Protein AF-0000000085875236 (afdb_homodimer)

Foldseek 3Di:
DQVVLVVVVVLLQVQVVCCAVDVDPPDWHWDDKDWFDCNLLVQDEPPAAETEMEIATQDFAFPVSLVSVQVSSVVVVCVVPVVWDWDWQADLQGIWIDGPRHIYHYGYAYDPVCLVVDDPVTGRDSVSNVVSVVRRLLSVCCVVQPNDPLLSHLLNLVVVLCVQEVLCVLCDSSNSSQLSSCLQQVDPVSHGDHNVSSNLSSLVCLLVQLLAPPHLHDFDPSDPDRHHPSVVDDNLSSVSSRQQSNLVNVCVVLPNVCLSSCNPHRNHCSQVDWDDGVNDIGDHDDRPDDPDPPPPPPPPVPDVPDDPPDPPPPPPDD/DQVVLVVVVVLLQVQVVCCAVDVDPPDWHWDDKDWFDCNLLVQDEPPAAETEMEIATQDFAFPVSLVSVQVSSVVVVCVVPVVWDWDWQADLQGIWIDGPRHIYHYGYAYDPVCLVVDDPVTGRDSVSNVVSVVRVLLSVCCVVQPNDPLLSHLLNLVVVLCVQEVLCVLCDSSNSSQLSSCLQQVDDVSHGDHNVSSNLSSLVCLLVQLLAPPHLADFDPSDPDRDHPSVVDDNLSSVSSRQQSNLVSVCVVLPNVCLSSCNPHRNHCSQVDWDDGVNDIGDHDDRPDPPDPPPPPPCPVPDVPDDPPPPPPDPDDD

Structure (mmCIF, N/CA/C/O backbone):
data_AF-0000000085875236-model_v1
#
loop_
_entity.id
_entity.type
_entity.pdbx_description
1 polymer 'Interleukin enhancer binding factor 2'
#
loop_
_atom_site.group_PDB
_atom_site.id
_atom_site.type_symbol
_atom_site.label_atom_id
_atom_site.label_alt_id
_atom_site.label_comp_id
_atom_site.label_asym_id
_atom_site.label_entity_id
_atom_site.label_seq_id
_atom_site.pdbx_PDB_ins_code
_atom_site.Cartn_x
_atom_site.Cartn_y
_atom_site.Cartn_z
_atom_site.occupancy
_atom_site.B_iso_or_equiv
_atom_site.auth_seq_id
_atom_site.auth_comp_id
_atom_site.auth_asym_id
_atom_site.auth_atom_id
_atom_site.pdbx_PDB_model_num
ATOM 1 N N . MET A 1 1 ? 14.07 -36.156 -0.005 1 60.84 1 MET A N 1
ATOM 2 C CA . MET A 1 1 ? 12.766 -35.906 -0.604 1 60.84 1 MET A CA 1
ATOM 3 C C . MET A 1 1 ? 12.93 -35.281 -1.997 1 60.84 1 MET A C 1
ATOM 5 O O . MET A 1 1 ? 12.32 -35.781 -2.957 1 60.84 1 MET A O 1
ATOM 9 N N . GLN A 1 2 ? 14.008 -34.5 -2.133 1 72.25 2 GLN A N 1
ATOM 10 C CA . GLN A 1 2 ? 14.273 -33.875 -3.424 1 72.25 2 GLN A CA 1
ATOM 11 C C . GLN A 1 2 ? 14.93 -34.875 -4.387 1 72.25 2 GLN A C 1
ATOM 13 O O . GLN A 1 2 ? 14.641 -34.875 -5.582 1 72.25 2 GLN A O 1
ATOM 18 N N . ALA A 1 3 ? 15.5 -35.906 -3.838 1 84.94 3 ALA A N 1
ATOM 19 C CA . ALA A 1 3 ? 16.203 -36.844 -4.707 1 84.94 3 ALA A CA 1
ATOM 20 C C . ALA A 1 3 ? 15.242 -37.781 -5.414 1 84.94 3 ALA A C 1
ATOM 22 O O . ALA A 1 3 ? 15.438 -38.125 -6.582 1 84.94 3 ALA A O 1
ATOM 23 N N . SER A 1 4 ? 14.211 -38.125 -4.715 1 89.88 4 SER A N 1
ATOM 24 C CA . SER A 1 4 ? 13.234 -39.062 -5.273 1 89.88 4 SER A CA 1
ATOM 25 C C . SER A 1 4 ? 12.484 -38.438 -6.441 1 89.88 4 SER A C 1
ATOM 27 O O . SER A 1 4 ? 12.234 -39.094 -7.453 1 89.88 4 SER A O 1
ATOM 29 N N . ILE A 1 5 ? 12.188 -37.219 -6.289 1 94.25 5 ILE A N 1
ATOM 30 C CA . ILE A 1 5 ? 11.43 -36.531 -7.344 1 94.25 5 ILE A CA 1
ATOM 31 C C . ILE A 1 5 ? 12.32 -36.312 -8.562 1 94.25 5 ILE A C 1
ATOM 33 O O . ILE A 1 5 ? 11.883 -36.5 -9.703 1 94.25 5 ILE A O 1
ATOM 37 N N . LEU A 1 6 ? 13.57 -36 -8.289 1 94.06 6 LEU A N 1
ATOM 38 C CA . LEU A 1 6 ? 14.516 -35.844 -9.383 1 94.06 6 LEU A CA 1
ATOM 39 C C . LEU A 1 6 ? 14.688 -37.125 -10.164 1 94.06 6 LEU A C 1
ATOM 41 O O . LEU A 1 6 ? 14.68 -37.125 -11.398 1 94.06 6 LEU A O 1
ATOM 45 N N . SER A 1 7 ? 14.789 -38.156 -9.492 1 94.56 7 SER A N 1
ATOM 46 C CA . SER A 1 7 ? 14.969 -39.469 -10.125 1 94.56 7 SER A CA 1
ATOM 47 C C . SER A 1 7 ? 13.758 -39.844 -10.969 1 94.56 7 SER A C 1
ATOM 49 O O . SER A 1 7 ? 13.906 -40.281 -12.109 1 94.56 7 SER A O 1
ATOM 51 N N . LEU A 1 8 ? 12.602 -39.688 -10.383 1 96.38 8 LEU A N 1
ATOM 52 C CA . LEU A 1 8 ? 11.383 -40.094 -11.078 1 96.38 8 LEU A CA 1
ATOM 53 C C . LEU A 1 8 ? 11.172 -39.219 -12.312 1 96.38 8 LEU A C 1
ATOM 55 O O . LEU A 1 8 ? 10.797 -39.719 -13.375 1 96.38 8 LEU A O 1
ATOM 59 N N . VAL A 1 9 ? 11.406 -37.969 -12.172 1 97.5 9 VAL A N 1
ATOM 60 C CA . VAL A 1 9 ? 11.25 -37.031 -13.297 1 97.5 9 VAL A CA 1
ATOM 61 C C . VAL A 1 9 ? 12.219 -37.406 -14.414 1 97.5 9 VAL A C 1
ATOM 63 O O . VAL A 1 9 ? 11.844 -37.438 -15.586 1 97.5 9 VAL A O 1
ATOM 66 N N . THR A 1 10 ? 13.469 -37.688 -14.086 1 96.69 10 THR A N 1
ATOM 67 C CA . THR A 1 10 ? 14.492 -38.062 -15.062 1 96.69 10 THR A CA 1
ATOM 68 C C . THR A 1 10 ? 14.102 -39.344 -15.805 1 96.69 10 THR A C 1
ATOM 70 O O . THR A 1 10 ? 14.219 -39.406 -17.031 1 96.69 10 THR A O 1
ATOM 73 N N . LYS A 1 11 ? 13.625 -40.25 -15.102 1 97.06 11 LYS A N 1
ATOM 74 C CA . LYS A 1 11 ? 13.219 -41.531 -15.695 1 97.06 11 LYS A CA 1
ATOM 75 C C . LYS A 1 11 ? 12.07 -41.344 -16.672 1 97.06 11 LYS A C 1
ATOM 77 O O . LYS A 1 11 ? 12.109 -41.844 -17.797 1 97.06 11 LYS A O 1
ATOM 82 N N . ILE A 1 12 ? 11.086 -40.594 -16.219 1 98.12 12 ILE A N 1
ATOM 83 C CA . ILE A 1 12 ? 9.906 -40.375 -17.047 1 98.12 12 ILE A CA 1
ATOM 84 C C . ILE A 1 12 ? 10.289 -39.562 -18.297 1 98.12 12 ILE A C 1
ATOM 86 O O . ILE A 1 12 ? 9.875 -39.906 -19.406 1 98.12 12 ILE A O 1
ATOM 90 N N . ASN A 1 13 ? 11.07 -38.594 -18.094 1 97.69 13 ASN A N 1
ATOM 91 C CA . ASN A 1 13 ? 11.539 -37.781 -19.219 1 97.69 13 ASN A CA 1
ATOM 92 C C . ASN A 1 13 ? 12.289 -38.625 -20.234 1 97.69 13 ASN A C 1
ATOM 94 O O . ASN A 1 13 ? 12.125 -38.438 -21.453 1 97.69 13 ASN A O 1
ATOM 98 N N . ASN A 1 14 ? 13.102 -39.469 -19.781 1 96.94 14 ASN A N 1
ATOM 99 C CA . ASN A 1 14 ? 13.867 -40.312 -20.672 1 96.94 14 ASN A CA 1
ATOM 100 C C . ASN A 1 14 ? 12.961 -41.219 -21.5 1 96.94 14 ASN A C 1
ATOM 102 O O . ASN A 1 14 ? 13.188 -41.406 -22.703 1 96.94 14 ASN A O 1
ATOM 106 N N . VAL A 1 15 ? 11.961 -41.75 -20.844 1 97.88 15 VAL A N 1
ATOM 107 C CA . VAL A 1 15 ? 11.023 -42.625 -21.547 1 97.88 15 VAL A CA 1
ATOM 108 C C . VAL A 1 15 ? 10.281 -41.844 -22.625 1 97.88 15 VAL A C 1
ATOM 110 O O . VAL A 1 15 ? 10.148 -42.312 -23.75 1 97.88 15 VAL A O 1
ATOM 113 N N . ILE A 1 16 ? 9.82 -40.688 -22.25 1 98.06 16 ILE A N 1
ATOM 114 C CA . ILE A 1 16 ? 9.047 -39.906 -23.188 1 98.06 16 ILE A CA 1
ATOM 115 C C . ILE A 1 16 ? 9.945 -39.406 -24.328 1 98.06 16 ILE A C 1
ATOM 117 O O . ILE A 1 16 ? 9.539 -39.406 -25.5 1 98.06 16 ILE A O 1
ATOM 121 N N . ASP A 1 17 ? 11.164 -39.125 -24.062 1 97.38 17 ASP A N 1
ATOM 122 C CA . ASP A 1 17 ? 12.117 -38.75 -25.094 1 97.38 17 ASP A CA 1
ATOM 123 C C . ASP A 1 17 ? 12.359 -39.875 -26.094 1 97.38 17 ASP A C 1
ATOM 125 O O . ASP A 1 17 ? 12.469 -39.625 -27.297 1 97.38 17 ASP A O 1
ATOM 129 N N . ASN A 1 18 ? 12.508 -40.969 -25.547 1 96.75 18 ASN A N 1
ATOM 130 C CA . ASN A 1 18 ? 12.695 -42.125 -26.406 1 96.75 18 ASN A CA 1
ATOM 131 C C . ASN A 1 18 ? 11.492 -42.344 -27.328 1 96.75 18 ASN A C 1
ATOM 133 O O . ASN A 1 18 ? 11.641 -42.781 -28.469 1 96.75 18 ASN A O 1
ATOM 137 N N . LEU A 1 19 ? 10.289 -42.125 -26.734 1 96.81 19 LEU A N 1
ATOM 138 C CA . LEU A 1 19 ? 9.078 -42.281 -27.531 1 96.81 19 LEU A CA 1
ATOM 139 C C . LEU A 1 19 ? 9.008 -41.219 -28.641 1 96.81 19 LEU A C 1
ATOM 141 O O . LEU A 1 19 ? 8.391 -41.438 -29.672 1 96.81 19 LEU A O 1
ATOM 145 N N . ILE A 1 20 ? 9.633 -40.125 -28.453 1 96.81 20 ILE A N 1
ATOM 146 C CA . ILE A 1 20 ? 9.68 -39.062 -29.453 1 96.81 20 ILE A CA 1
ATOM 147 C C . ILE A 1 20 ? 10.641 -39.469 -30.578 1 96.81 20 ILE A C 1
ATOM 149 O O . ILE A 1 20 ? 10.32 -39.312 -31.766 1 96.81 20 ILE A O 1
ATOM 153 N N . VAL A 1 21 ? 11.789 -39.969 -30.25 1 95.38 21 VAL A N 1
ATOM 154 C CA . VAL A 1 21 ? 12.852 -40.219 -31.219 1 95.38 21 VAL A CA 1
ATOM 155 C C . VAL A 1 21 ? 12.602 -41.562 -31.922 1 95.38 21 VAL A C 1
ATOM 157 O O . VAL A 1 21 ? 12.875 -41.688 -33.094 1 95.38 21 VAL A O 1
ATOM 160 N N . ALA A 1 22 ? 12.086 -42.531 -31.094 1 94.56 22 ALA A N 1
ATOM 161 C CA . ALA A 1 22 ? 11.852 -43.875 -31.625 1 94.56 22 ALA A CA 1
ATOM 162 C C . ALA A 1 22 ? 10.484 -44.375 -31.203 1 94.56 22 ALA A C 1
ATOM 164 O O . ALA A 1 22 ? 10.383 -45.312 -30.391 1 94.56 22 ALA A O 1
ATOM 165 N N . PRO A 1 23 ? 9.523 -43.906 -31.797 1 89.62 23 PRO A N 1
ATOM 166 C CA . PRO A 1 23 ? 8.172 -44.281 -31.375 1 89.62 23 PRO A CA 1
ATOM 167 C C . PRO A 1 23 ? 7.816 -45.719 -31.719 1 89.62 23 PRO A C 1
ATOM 169 O O . PRO A 1 23 ? 6.93 -46.312 -31.094 1 89.62 23 PRO A O 1
ATOM 172 N N . GLY A 1 24 ? 8.469 -46.281 -32.688 1 90.62 24 GLY A N 1
ATOM 173 C CA . GLY A 1 24 ? 8.102 -47.594 -33.125 1 90.62 24 GLY A CA 1
ATOM 174 C C . GLY A 1 24 ? 6.668 -47.688 -33.625 1 90.62 24 GLY A C 1
ATOM 175 O O . GLY A 1 24 ? 6.246 -46.906 -34.469 1 90.62 24 GLY A O 1
ATOM 176 N N . ASN A 1 25 ? 5.922 -48.75 -33.031 1 91.56 25 ASN A N 1
ATOM 177 C CA . ASN A 1 25 ? 4.539 -48.938 -33.469 1 91.56 25 ASN A CA 1
ATOM 178 C C . ASN A 1 25 ? 3.564 -48.25 -32.531 1 91.56 25 ASN A C 1
ATOM 180 O O . ASN A 1 25 ? 2.354 -48.438 -32.594 1 91.56 25 ASN A O 1
ATOM 184 N N . PHE A 1 26 ? 4.176 -47.406 -31.672 1 92.56 26 PHE A N 1
ATOM 185 C CA . PHE A 1 26 ? 3.299 -46.719 -30.734 1 92.56 26 PHE A CA 1
ATOM 186 C C . PHE A 1 26 ? 2.527 -45.594 -31.438 1 92.56 26 PHE A C 1
ATOM 188 O O . PHE A 1 26 ? 3.123 -44.75 -32.094 1 92.56 26 PHE A O 1
ATOM 195 N N . GLU A 1 27 ? 1.23 -45.594 -31.234 1 92.69 27 GLU A N 1
ATOM 196 C CA . GLU A 1 27 ? 0.333 -44.75 -32.062 1 92.69 27 GLU A CA 1
ATOM 197 C C . GLU A 1 27 ? 0.307 -43.312 -31.547 1 92.69 27 GLU A C 1
ATOM 199 O O . GLU A 1 27 ? 0.036 -42.406 -32.312 1 92.69 27 GLU A O 1
ATOM 204 N N . VAL A 1 28 ? 0.562 -43.125 -30.312 1 96.56 28 VAL A N 1
ATOM 205 C CA . VAL A 1 28 ? 0.496 -41.75 -29.766 1 96.56 28 VAL A CA 1
ATOM 206 C C . VAL A 1 28 ? 1.772 -41 -30.109 1 96.56 28 VAL A C 1
ATOM 208 O O . VAL A 1 28 ? 2.82 -41.219 -29.5 1 96.56 28 VAL A O 1
ATOM 211 N N . GLN A 1 29 ? 1.682 -40.031 -31.047 1 97.06 29 GLN A N 1
ATOM 212 C CA . GLN A 1 29 ? 2.834 -39.281 -31.531 1 97.06 29 GLN A CA 1
ATOM 213 C C . GLN A 1 29 ? 3.064 -38.031 -30.672 1 97.06 29 GLN A C 1
ATOM 215 O O . GLN A 1 29 ? 2.166 -37.219 -30.516 1 97.06 29 GLN A O 1
ATOM 220 N N . ILE A 1 30 ? 4.227 -37.938 -30.188 1 98.25 30 ILE A N 1
ATOM 221 C CA . ILE A 1 30 ? 4.574 -36.875 -29.266 1 98.25 30 ILE A CA 1
ATOM 222 C C . ILE A 1 30 ? 5.477 -35.844 -29.969 1 98.25 30 ILE A C 1
ATOM 224 O O . ILE A 1 30 ? 6.414 -36.25 -30.672 1 98.25 30 ILE A O 1
ATOM 228 N N . GLU A 1 31 ? 5.148 -34.594 -29.844 1 97.88 31 GLU A N 1
ATOM 229 C CA . GLU A 1 31 ? 5.953 -33.5 -30.406 1 97.88 31 GLU A CA 1
ATOM 230 C C . GLU A 1 31 ? 7.098 -33.125 -29.469 1 97.88 31 GLU A C 1
ATOM 232 O O . GLU A 1 31 ? 8.25 -33.031 -29.906 1 97.88 31 GLU A O 1
ATOM 237 N N . GLU A 1 32 ? 6.754 -32.906 -28.188 1 97.81 32 GLU A N 1
ATOM 238 C CA . GLU A 1 32 ? 7.738 -32.438 -27.219 1 97.81 32 GLU A CA 1
ATOM 239 C C . GLU A 1 32 ? 7.266 -32.688 -25.781 1 97.81 32 GLU A C 1
ATOM 241 O O . GLU A 1 32 ? 6.07 -32.875 -25.547 1 97.81 32 GLU A O 1
ATOM 246 N N . VAL A 1 33 ? 8.219 -32.781 -24.891 1 98.56 33 VAL A N 1
ATOM 247 C CA . VAL A 1 33 ? 7.941 -32.812 -23.453 1 98.56 33 VAL A CA 1
ATOM 248 C C . VAL A 1 33 ? 8.734 -31.734 -22.75 1 98.56 33 VAL A C 1
ATOM 250 O O . VAL A 1 33 ? 9.906 -31.5 -23.062 1 98.56 33 VAL A O 1
ATOM 253 N N . ARG A 1 34 ? 8.062 -30.984 -21.828 1 98.5 34 ARG A N 1
ATOM 254 C CA . ARG A 1 34 ? 8.703 -29.891 -21.109 1 98.5 34 ARG A CA 1
ATOM 255 C C . ARG A 1 34 ? 8.391 -29.953 -19.625 1 98.5 34 ARG A C 1
ATOM 257 O O . ARG A 1 34 ? 7.262 -30.266 -19.234 1 98.5 34 ARG A O 1
ATOM 264 N N . GLN A 1 35 ? 9.422 -29.703 -18.844 1 98.31 35 GLN A N 1
ATOM 265 C CA . GLN A 1 35 ? 9.203 -29.547 -17.406 1 98.31 35 GLN A CA 1
ATOM 266 C C . GLN A 1 35 ? 8.594 -28.188 -17.094 1 98.31 35 GLN A C 1
ATOM 268 O O . GLN A 1 35 ? 8.961 -27.172 -17.703 1 98.31 35 GLN A O 1
ATOM 273 N N . VAL A 1 36 ? 7.656 -28.125 -16.219 1 98.44 36 VAL A N 1
ATOM 274 C CA . VAL A 1 36 ? 7.004 -26.891 -15.836 1 98.44 36 VAL A CA 1
ATOM 275 C C . VAL A 1 36 ? 6.711 -26.891 -14.336 1 98.44 36 VAL A C 1
ATOM 277 O O . VAL A 1 36 ? 7.203 -27.766 -13.609 1 98.44 36 VAL A O 1
ATOM 280 N N . GLY A 1 37 ? 6.109 -25.844 -13.812 1 97.44 37 GLY A N 1
ATOM 281 C CA . GLY A 1 37 ? 5.625 -25.812 -12.445 1 97.44 37 GLY A CA 1
ATOM 282 C C . GLY A 1 37 ? 6.719 -25.5 -11.438 1 97.44 37 GLY A C 1
ATOM 283 O O . GLY A 1 37 ? 7.797 -25.031 -11.805 1 97.44 37 GLY A O 1
ATOM 284 N N . SER A 1 38 ? 6.371 -25.844 -10.211 1 96.62 38 SER A N 1
ATOM 285 C CA . SER A 1 38 ? 7.227 -25.5 -9.086 1 96.62 38 SER A CA 1
ATOM 286 C C . SER A 1 38 ? 8.562 -26.219 -9.156 1 96.62 38 SER A C 1
ATOM 288 O O . SER A 1 38 ? 9.602 -25.672 -8.773 1 96.62 38 SER A O 1
ATOM 290 N N . TYR A 1 39 ? 8.531 -27.453 -9.625 1 96 39 TYR A N 1
ATOM 291 C CA . TYR A 1 39 ? 9.758 -28.219 -9.758 1 96 39 TYR A CA 1
ATOM 292 C C . TYR A 1 39 ? 10.734 -27.547 -10.719 1 96 39 TYR A C 1
ATOM 294 O O . TYR A 1 39 ? 11.898 -27.344 -10.391 1 96 39 TYR A O 1
ATOM 302 N N . LYS A 1 40 ? 10.219 -27.219 -11.852 1 97 40 LYS A N 1
ATOM 303 C CA . LYS A 1 40 ? 11.047 -26.578 -12.867 1 97 40 LYS A CA 1
ATOM 304 C C . LYS A 1 40 ? 11.57 -25.234 -12.383 1 97 40 LYS A C 1
ATOM 306 O O . LYS A 1 40 ? 12.727 -24.875 -12.633 1 97 40 LYS A O 1
ATOM 311 N N . LYS A 1 41 ? 10.758 -24.516 -11.641 1 97.38 41 LYS A N 1
ATOM 312 C CA . LYS A 1 41 ? 11.062 -23.156 -11.211 1 97.38 41 LYS A CA 1
ATOM 313 C C . LYS A 1 41 ? 11.922 -23.156 -9.953 1 97.38 41 LYS A C 1
ATOM 315 O O . LYS A 1 41 ? 12.453 -22.109 -9.555 1 97.38 41 LYS A O 1
ATOM 320 N N . GLY A 1 42 ? 12.031 -24.312 -9.289 1 95.81 42 GLY A N 1
ATOM 321 C CA . GLY A 1 42 ? 12.789 -24.375 -8.047 1 95.81 42 GLY A CA 1
ATOM 322 C C . GLY A 1 42 ? 12.047 -23.766 -6.871 1 95.81 42 GLY A C 1
ATOM 323 O O . GLY A 1 42 ? 12.664 -23.172 -5.98 1 95.81 42 GLY A O 1
ATOM 324 N N . THR A 1 43 ? 10.734 -23.766 -6.875 1 96.81 43 THR A N 1
ATOM 325 C CA . THR A 1 43 ? 9.938 -23.141 -5.832 1 96.81 43 THR A CA 1
ATOM 326 C C . THR A 1 43 ? 9.102 -24.172 -5.09 1 96.81 43 THR A C 1
ATOM 328 O O . THR A 1 43 ? 8.055 -23.844 -4.52 1 96.81 43 THR A O 1
ATOM 331 N N . MET A 1 44 ? 9.508 -25.391 -5.145 1 94.38 44 MET A N 1
ATOM 332 C CA . MET A 1 44 ? 8.797 -26.453 -4.434 1 94.38 44 MET A CA 1
ATOM 333 C C . MET A 1 44 ? 8.844 -26.219 -2.928 1 94.38 44 MET A C 1
ATOM 335 O O . MET A 1 44 ? 9.805 -25.641 -2.412 1 94.38 44 MET A O 1
ATOM 339 N N . THR A 1 45 ? 7.812 -26.578 -2.266 1 91.44 45 THR A N 1
ATOM 340 C CA . THR A 1 45 ? 7.758 -26.469 -0.812 1 91.44 45 THR A CA 1
ATOM 341 C C . THR A 1 45 ? 8 -27.828 -0.157 1 91.44 45 THR A C 1
ATOM 343 O O . THR A 1 45 ? 7.793 -28.859 -0.782 1 91.44 45 THR A O 1
ATOM 346 N N . THR A 1 46 ? 8.359 -27.781 1.038 1 86.06 46 THR A N 1
ATOM 347 C CA . THR A 1 46 ? 8.633 -29.016 1.763 1 86.06 46 THR A CA 1
ATOM 348 C C . THR A 1 46 ? 7.367 -29.859 1.913 1 86.06 46 THR A C 1
ATOM 350 O O . THR A 1 46 ? 6.301 -29.328 2.227 1 86.06 46 THR A O 1
ATOM 353 N N . GLY A 1 47 ? 7.523 -31.094 1.581 1 85 47 GLY A N 1
ATOM 354 C CA . GLY A 1 47 ? 6.414 -32.031 1.758 1 85 47 GLY A CA 1
ATOM 355 C C . GLY A 1 47 ? 5.562 -32.188 0.513 1 85 47 GLY A C 1
ATOM 356 O O . GLY A 1 47 ? 4.695 -33.062 0.452 1 85 47 GLY A O 1
ATOM 357 N N . HIS A 1 48 ? 5.824 -31.359 -0.391 1 89.25 48 HIS A N 1
ATOM 358 C CA . HIS A 1 48 ? 5.098 -31.453 -1.651 1 89.25 48 HIS A CA 1
ATOM 359 C C . HIS A 1 48 ? 6.02 -31.891 -2.785 1 89.25 48 HIS A C 1
ATOM 361 O O . HIS A 1 48 ? 6.434 -31.062 -3.605 1 89.25 48 HIS A O 1
ATOM 367 N N . ASN A 1 49 ? 6.156 -33.156 -2.906 1 93.44 49 ASN A N 1
ATOM 368 C CA . ASN A 1 49 ? 7.07 -33.719 -3.896 1 93.44 49 ASN A CA 1
ATOM 369 C C . ASN A 1 49 ? 6.352 -34.031 -5.203 1 93.44 49 ASN A C 1
ATOM 371 O O . ASN A 1 49 ? 6.281 -35.219 -5.602 1 93.44 49 ASN A O 1
ATOM 375 N N . VAL A 1 50 ? 5.914 -33.062 -5.781 1 96.06 50 VAL A N 1
ATOM 376 C CA . VAL A 1 50 ? 5.16 -33.188 -7.023 1 96.06 50 VAL A CA 1
ATOM 377 C C . VAL A 1 50 ? 5.828 -32.375 -8.125 1 96.06 50 VAL A C 1
ATOM 379 O O . VAL A 1 50 ? 6.199 -31.219 -7.91 1 96.06 50 VAL A O 1
ATOM 382 N N . ALA A 1 51 ? 6.039 -32.969 -9.219 1 97.75 51 ALA A N 1
ATOM 383 C CA . ALA A 1 51 ? 6.562 -32.281 -10.391 1 97.75 51 ALA A CA 1
ATOM 384 C C . ALA A 1 51 ? 5.566 -32.344 -11.547 1 97.75 51 ALA A C 1
ATOM 386 O O . ALA A 1 51 ? 4.797 -33.281 -11.672 1 97.75 51 ALA A O 1
ATOM 387 N N . ASP A 1 52 ? 5.629 -31.312 -12.359 1 98.12 52 ASP A N 1
ATOM 388 C CA . ASP A 1 52 ? 4.738 -31.234 -13.516 1 98.12 52 ASP A CA 1
ATOM 389 C C . ASP A 1 52 ? 5.527 -31.25 -14.82 1 98.12 52 ASP A C 1
ATOM 391 O O . ASP A 1 52 ? 6.539 -30.562 -14.953 1 98.12 52 ASP A O 1
ATOM 395 N N . LEU A 1 53 ? 5.031 -32.031 -15.742 1 98.69 53 LEU A N 1
ATOM 396 C CA . LEU A 1 53 ? 5.512 -32.062 -17.125 1 98.69 53 LEU A CA 1
ATOM 397 C C . LEU A 1 53 ? 4.371 -31.797 -18.094 1 98.69 53 LEU A C 1
ATOM 399 O O . LEU A 1 53 ? 3.219 -32.156 -17.828 1 98.69 53 LEU A O 1
ATOM 403 N N . VAL A 1 54 ? 4.75 -31.188 -19.156 1 98.88 54 VAL A N 1
ATOM 404 C CA . VAL A 1 54 ? 3.777 -31 -20.234 1 98.88 54 VAL A CA 1
ATOM 405 C C . VAL A 1 54 ? 4.227 -31.781 -21.469 1 98.88 54 VAL A C 1
ATOM 407 O O . VAL A 1 54 ? 5.363 -31.641 -21.922 1 98.88 54 VAL A O 1
ATOM 410 N N . VAL A 1 55 ? 3.332 -32.625 -21.922 1 98.88 55 VAL A N 1
ATOM 411 C CA . VAL A 1 55 ? 3.58 -33.344 -23.156 1 98.88 55 VAL A CA 1
ATOM 412 C C . VAL A 1 55 ? 2.721 -32.75 -24.281 1 98.88 55 VAL A C 1
ATOM 414 O O . VAL A 1 55 ? 1.496 -32.688 -24.156 1 98.88 55 VAL A O 1
ATOM 417 N N . ILE A 1 56 ? 3.344 -32.406 -25.328 1 98.75 56 ILE A N 1
ATOM 418 C CA . ILE A 1 56 ? 2.656 -31.875 -26.5 1 98.75 56 ILE A CA 1
ATOM 419 C C . ILE A 1 56 ? 2.535 -32.969 -27.562 1 98.75 56 ILE A C 1
ATOM 421 O O . ILE A 1 56 ? 3.543 -33.469 -28.078 1 98.75 56 ILE A O 1
ATOM 425 N N . LEU A 1 57 ? 1.334 -33.312 -27.828 1 98.56 57 LEU A N 1
ATOM 426 C CA . LEU A 1 57 ? 1.094 -34.344 -28.828 1 98.56 57 LEU A CA 1
ATOM 427 C C . LEU A 1 57 ? 1.047 -33.781 -30.234 1 98.56 57 LEU A C 1
ATOM 429 O O . LEU A 1 57 ? 0.622 -32.625 -30.422 1 98.56 57 LEU A O 1
ATOM 433 N N . LYS A 1 58 ? 1.402 -34.594 -31.234 1 97.44 58 LYS A N 1
ATOM 434 C CA . LYS A 1 58 ? 1.225 -34.219 -32.625 1 97.44 58 LYS A CA 1
ATOM 435 C C . LYS A 1 58 ? -0.2 -34.5 -33.094 1 97.44 58 LYS A C 1
ATOM 437 O O . LYS A 1 58 ? -0.656 -33.938 -34.094 1 97.44 58 LYS A O 1
ATOM 442 N N . ILE A 1 59 ? -0.879 -35.375 -32.312 1 97.44 59 ILE A N 1
ATOM 443 C CA . ILE A 1 59 ? -2.227 -35.812 -32.656 1 97.44 59 ILE A CA 1
ATOM 444 C C . ILE A 1 59 ? -3.24 -35.156 -31.703 1 97.44 59 ILE A C 1
ATOM 446 O O . ILE A 1 59 ? -2.863 -34.469 -30.766 1 97.44 59 ILE A O 1
ATOM 450 N N . LEU A 1 60 ? -4.547 -35.406 -32 1 97.75 60 LEU A N 1
ATOM 451 C CA . LEU A 1 60 ? -5.602 -34.938 -31.109 1 97.75 60 LEU A CA 1
ATOM 452 C C . LEU A 1 60 ? -5.609 -35.75 -29.828 1 97.75 60 LEU A C 1
ATOM 454 O O . LEU A 1 60 ? -5.453 -36.969 -29.859 1 97.75 60 LEU A O 1
ATOM 458 N N . PRO A 1 61 ? -5.672 -35.125 -28.719 1 97.44 61 PRO A N 1
ATOM 459 C CA . PRO A 1 61 ? -5.543 -35.781 -27.406 1 97.44 61 PRO A CA 1
ATOM 460 C C . PRO A 1 61 ? -6.836 -36.469 -26.969 1 97.44 61 PRO A C 1
ATOM 462 O O . PRO A 1 61 ? -7.48 -36 -26.016 1 97.44 61 PRO A O 1
ATOM 465 N N . THR A 1 62 ? -7.137 -37.594 -27.5 1 97.12 62 THR A N 1
ATOM 466 C CA . THR A 1 62 ? -8.289 -38.375 -27.062 1 97.12 62 THR A CA 1
ATOM 467 C C . THR A 1 62 ? -8.031 -38.969 -25.672 1 97.12 62 THR A C 1
ATOM 469 O O . THR A 1 62 ? -6.875 -39.125 -25.266 1 97.12 62 THR A O 1
ATOM 472 N N . LEU A 1 63 ? -9.047 -39.281 -25.047 1 95.5 63 LEU A N 1
ATOM 473 C CA . LEU A 1 63 ? -8.914 -39.906 -23.734 1 95.5 63 LEU A CA 1
ATOM 474 C C . LEU A 1 63 ? -8.164 -41.25 -23.844 1 95.5 63 LEU A C 1
ATOM 476 O O . LEU A 1 63 ? -7.367 -41.594 -22.969 1 95.5 63 LEU A O 1
ATOM 480 N N . GLU A 1 64 ? -8.406 -41.906 -24.859 1 96.31 64 GLU A N 1
ATOM 481 C CA . GLU A 1 64 ? -7.746 -43.188 -25.094 1 96.31 64 GLU A CA 1
ATOM 482 C C . GLU A 1 64 ? -6.25 -43 -25.328 1 96.31 64 GLU A C 1
ATOM 484 O O . GLU A 1 64 ? -5.438 -43.781 -24.828 1 96.31 64 GLU A O 1
ATOM 489 N N . ALA A 1 65 ? -5.961 -42.031 -26.109 1 97.31 65 ALA A N 1
ATOM 490 C CA . ALA A 1 65 ? -4.555 -41.75 -26.406 1 97.31 65 ALA A CA 1
ATOM 491 C C . ALA A 1 65 ? -3.795 -41.406 -25.125 1 97.31 65 ALA A C 1
ATOM 493 O O . ALA A 1 65 ? -2.648 -41.812 -24.938 1 97.31 65 ALA A O 1
ATOM 494 N N . VAL A 1 66 ? -4.422 -40.625 -24.25 1 97.94 66 VAL A N 1
ATOM 495 C CA . VAL A 1 66 ? -3.811 -40.219 -22.984 1 97.94 66 VAL A CA 1
ATOM 496 C C . VAL A 1 66 ? -3.564 -41.438 -22.109 1 97.94 66 VAL A C 1
ATOM 498 O O . VAL A 1 66 ? -2.48 -41.594 -21.547 1 97.94 66 VAL A O 1
ATOM 501 N N . ALA A 1 67 ? -4.531 -42.25 -22.016 1 97.56 67 ALA A N 1
ATOM 502 C CA . ALA A 1 67 ? -4.406 -43.469 -21.219 1 97.56 67 ALA A CA 1
ATOM 503 C C . ALA A 1 67 ? -3.328 -44.375 -21.797 1 97.56 67 ALA A C 1
ATOM 505 O O . ALA A 1 67 ? -2.566 -45 -21.047 1 97.56 67 ALA A O 1
ATOM 506 N N . ALA A 1 68 ? -3.34 -44.469 -23.109 1 98 68 ALA A N 1
ATOM 507 C CA . ALA A 1 68 ? -2.35 -45.312 -23.781 1 98 68 ALA A CA 1
ATOM 508 C C . ALA A 1 68 ? -0.932 -44.844 -23.484 1 98 68 ALA A C 1
ATOM 510 O O . ALA A 1 68 ? -0.032 -45.656 -23.234 1 98 68 ALA A O 1
ATOM 511 N N . LEU A 1 69 ? -0.822 -43.594 -23.547 1 98.25 69 LEU A N 1
ATOM 512 C CA . LEU A 1 69 ? 0.489 -43 -23.266 1 98.25 69 LEU A CA 1
ATOM 513 C C . LEU A 1 69 ? 0.895 -43.281 -21.828 1 98.25 69 LEU A C 1
ATOM 515 O O . LEU A 1 69 ? 2.027 -43.688 -21.562 1 98.25 69 LEU A O 1
ATOM 519 N N . GLY A 1 70 ? 0.044 -42.969 -20.859 1 98.5 70 GLY A N 1
ATOM 520 C CA . GLY A 1 70 ? 0.324 -43.25 -19.453 1 98.5 70 GLY A CA 1
ATOM 521 C C . GLY A 1 70 ? 0.738 -44.688 -19.188 1 98.5 70 GLY A C 1
ATOM 522 O O . GLY A 1 70 ? 1.719 -44.938 -18.484 1 98.5 70 GLY A O 1
ATOM 523 N N . ASN A 1 71 ? 0 -45.531 -19.812 1 97.94 71 ASN A N 1
ATOM 524 C CA . ASN A 1 71 ? 0.298 -46.969 -19.656 1 97.94 71 ASN A CA 1
ATOM 525 C C . ASN A 1 71 ? 1.649 -47.312 -20.266 1 97.94 71 ASN A C 1
ATOM 527 O O . ASN A 1 71 ? 2.406 -48.094 -19.688 1 97.94 71 ASN A O 1
ATOM 531 N N . LYS A 1 72 ? 1.892 -46.812 -21.422 1 97.75 72 LYS A N 1
ATOM 532 C CA . LYS A 1 72 ? 3.166 -47.062 -22.078 1 97.75 72 LYS A CA 1
ATOM 533 C C . LYS A 1 72 ? 4.34 -46.594 -21.219 1 97.75 72 LYS A C 1
ATOM 535 O O . LYS A 1 72 ? 5.34 -47.312 -21.094 1 97.75 72 LYS A O 1
ATOM 540 N N . VAL A 1 73 ? 4.168 -45.469 -20.609 1 98.25 73 VAL A N 1
ATOM 541 C CA . VAL A 1 73 ? 5.238 -44.875 -19.797 1 98.25 73 VAL A CA 1
ATOM 542 C C . VAL A 1 73 ? 5.449 -45.719 -18.547 1 98.25 73 VAL A C 1
ATOM 544 O O . VAL A 1 73 ? 6.578 -46.125 -18.234 1 98.25 73 VAL A O 1
ATOM 547 N N . VAL A 1 74 ? 4.434 -46.031 -17.844 1 97.94 74 VAL A N 1
ATOM 548 C CA . VAL A 1 74 ? 4.566 -46.75 -16.578 1 97.94 74 VAL A CA 1
ATOM 549 C C . VAL A 1 74 ? 5.074 -48.188 -16.859 1 97.94 74 VAL A C 1
ATOM 551 O O . VAL A 1 74 ? 5.887 -48.719 -16.094 1 97.94 74 VAL A O 1
ATOM 554 N N . ASP A 1 75 ? 4.578 -48.844 -17.922 1 96.94 75 ASP A N 1
ATOM 555 C CA . ASP A 1 75 ? 5.031 -50.188 -18.281 1 96.94 75 ASP A CA 1
ATOM 556 C C . ASP A 1 75 ? 6.523 -50.188 -18.609 1 96.94 75 ASP A C 1
ATOM 558 O O . ASP A 1 75 ? 7.246 -51.094 -18.234 1 96.94 75 ASP A O 1
ATOM 562 N N . THR A 1 76 ? 6.898 -49.188 -19.359 1 96.81 76 THR A N 1
ATOM 563 C CA . THR A 1 76 ? 8.312 -49.062 -19.688 1 96.81 76 THR A CA 1
ATOM 564 C C . THR A 1 76 ? 9.156 -48.875 -18.438 1 96.81 76 THR A C 1
ATOM 566 O O . THR A 1 76 ? 10.227 -49.5 -18.312 1 96.81 76 THR A O 1
ATOM 569 N N . LEU A 1 77 ? 8.727 -48.094 -17.484 1 97.25 77 LEU A N 1
ATOM 570 C CA . LEU A 1 77 ? 9.445 -47.875 -16.234 1 97.25 77 LEU A CA 1
ATOM 571 C C . LEU A 1 77 ? 9.531 -49.156 -15.406 1 97.25 77 LEU A C 1
ATOM 573 O O . LEU A 1 77 ? 10.57 -49.438 -14.805 1 97.25 77 LEU A O 1
ATOM 577 N N . ARG A 1 78 ? 8.438 -49.875 -15.438 1 96.31 78 ARG A N 1
ATOM 578 C CA . ARG A 1 78 ? 8.406 -51.125 -14.695 1 96.31 78 ARG A CA 1
ATOM 579 C C . ARG A 1 78 ? 9.383 -52.125 -15.281 1 96.31 78 ARG A C 1
ATOM 581 O O . ARG A 1 78 ? 9.984 -52.938 -14.547 1 96.31 78 ARG A O 1
ATOM 588 N N . THR A 1 79 ? 9.5 -52.125 -16.547 1 96.19 79 THR A N 1
ATOM 589 C CA . THR A 1 79 ? 10.438 -53 -17.234 1 96.19 79 THR A CA 1
ATOM 590 C C . THR A 1 79 ? 11.875 -52.625 -16.906 1 96.19 79 THR A C 1
ATOM 592 O O . THR A 1 79 ? 12.734 -53.5 -16.75 1 96.19 79 THR A O 1
ATOM 595 N N . GLN A 1 80 ? 12.133 -51.344 -16.812 1 94.75 80 GLN A N 1
ATOM 596 C CA . GLN A 1 80 ? 13.469 -50.844 -16.531 1 94.75 80 GLN A CA 1
ATOM 597 C C . GLN A 1 80 ? 13.859 -51.094 -15.07 1 94.75 80 GLN A C 1
ATOM 599 O O . GLN A 1 80 ? 15.016 -51.375 -14.773 1 94.75 80 GLN A O 1
ATOM 604 N N . ASP A 1 81 ? 12.922 -50.969 -14.195 1 93.25 81 ASP A N 1
ATOM 605 C CA . ASP A 1 81 ? 13.156 -51.188 -12.773 1 93.25 81 ASP A CA 1
ATOM 606 C C . ASP A 1 81 ? 11.961 -51.906 -12.133 1 93.25 81 ASP A C 1
ATOM 608 O O . ASP A 1 81 ? 11.141 -51.281 -11.469 1 93.25 81 ASP A O 1
ATOM 612 N N . PRO A 1 82 ? 11.953 -53.219 -12.117 1 92.56 82 PRO A N 1
ATOM 613 C CA . PRO A 1 82 ? 10.805 -53.969 -11.656 1 92.56 82 PRO A CA 1
ATOM 614 C C . PRO A 1 82 ? 10.578 -53.875 -10.148 1 92.56 82 PRO A C 1
ATOM 616 O O . PRO A 1 82 ? 9.492 -54.156 -9.656 1 92.56 82 PRO A O 1
ATOM 619 N N . SER A 1 83 ? 11.555 -53.438 -9.5 1 92.5 83 SER A N 1
ATOM 620 C CA . SER A 1 83 ? 11.453 -53.375 -8.047 1 92.5 83 SER A CA 1
ATOM 621 C C . SER A 1 83 ? 10.703 -52.125 -7.594 1 92.5 83 SER A C 1
ATOM 623 O O . SER A 1 83 ? 10.188 -52.062 -6.477 1 92.5 83 SER A O 1
ATOM 625 N N . GLU A 1 84 ? 10.664 -51.219 -8.461 1 91.5 84 GLU A N 1
ATOM 626 C CA . GLU A 1 84 ? 10.008 -49.969 -8.109 1 91.5 84 GLU A CA 1
ATOM 627 C C . GLU A 1 84 ? 8.492 -50.062 -8.25 1 91.5 84 GLU A C 1
ATOM 629 O O . GLU A 1 84 ? 7.992 -50.5 -9.305 1 91.5 84 GLU A O 1
ATOM 634 N N . VAL A 1 85 ? 7.793 -49.781 -7.188 1 94.69 85 VAL A N 1
ATOM 635 C CA . VAL A 1 85 ? 6.336 -49.812 -7.203 1 94.69 85 VAL A CA 1
ATOM 636 C C . VAL A 1 85 ? 5.789 -48.469 -7.691 1 94.69 85 VAL A C 1
ATOM 638 O O . VAL A 1 85 ? 5.965 -47.438 -7.027 1 94.69 85 VAL A O 1
ATOM 641 N N . LEU A 1 86 ? 5.121 -48.469 -8.797 1 97.25 86 LEU A N 1
ATOM 642 C CA . LEU A 1 86 ? 4.586 -47.25 -9.406 1 97.25 86 LEU A CA 1
ATOM 643 C C . LEU A 1 86 ? 3.084 -47.375 -9.641 1 97.25 86 LEU A C 1
ATOM 645 O O . LEU A 1 86 ? 2.576 -48.469 -9.859 1 97.25 86 LEU A O 1
ATOM 649 N N . SER A 1 87 ? 2.434 -46.312 -9.5 1 97.44 87 SER A N 1
ATOM 650 C CA . SER A 1 87 ? 1.024 -46.219 -9.867 1 97.44 87 SER A CA 1
ATOM 651 C C . SER A 1 87 ? 0.805 -45.156 -10.961 1 97.44 87 SER A C 1
ATOM 653 O O . SER A 1 87 ? 1.512 -44.156 -11.008 1 97.44 87 SER A O 1
ATOM 655 N N . MET A 1 88 ? -0.087 -45.469 -11.844 1 97.69 88 MET A N 1
ATOM 656 C CA . MET A 1 88 ? -0.447 -44.562 -12.93 1 97.69 88 MET A CA 1
ATOM 657 C C . MET A 1 88 ? -1.946 -44.281 -12.93 1 97.69 88 MET A C 1
ATOM 659 O O . MET A 1 88 ? -2.752 -45.219 -12.922 1 97.69 88 MET A O 1
ATOM 663 N N . LEU A 1 89 ? -2.303 -43 -12.805 1 97.94 89 LEU A N 1
ATOM 664 C CA . LEU A 1 89 ? -3.709 -42.625 -12.797 1 97.94 89 LEU A CA 1
ATOM 665 C C . LEU A 1 89 ? -3.969 -41.5 -13.805 1 97.94 89 LEU A C 1
ATOM 667 O O . LEU A 1 89 ? -3.197 -40.531 -13.883 1 97.94 89 LEU A O 1
ATOM 671 N N . THR A 1 90 ? -4.973 -41.656 -14.633 1 97.19 90 THR A N 1
ATOM 672 C CA . THR A 1 90 ? -5.375 -40.594 -15.531 1 97.19 90 THR A CA 1
ATOM 673 C C . THR A 1 90 ? -6.238 -39.562 -14.797 1 97.19 90 THR A C 1
ATOM 675 O O . THR A 1 90 ? -6.824 -39.875 -13.758 1 97.19 90 THR A O 1
ATOM 678 N N . ASN A 1 91 ? -6.188 -38.375 -15.227 1 94.88 91 ASN A N 1
ATOM 679 C CA . ASN A 1 91 ? -7.047 -37.312 -14.695 1 94.88 91 ASN A CA 1
ATOM 680 C C . ASN A 1 91 ? -7.477 -36.344 -15.789 1 94.88 91 ASN A C 1
ATOM 682 O O . ASN A 1 91 ? -7.285 -36.625 -16.969 1 94.88 91 ASN A O 1
ATOM 686 N N . GLU A 1 92 ? -8.055 -35.281 -15.461 1 94.75 92 GLU A N 1
ATOM 687 C CA . GLU A 1 92 ? -8.648 -34.344 -16.406 1 94.75 92 GLU A CA 1
ATOM 688 C C . GLU A 1 92 ? -7.574 -33.656 -17.234 1 94.75 92 GLU A C 1
ATOM 690 O O . GLU A 1 92 ? -7.844 -33.188 -18.344 1 94.75 92 GLU A O 1
ATOM 695 N N . THR A 1 93 ? -6.391 -33.656 -16.672 1 97.62 93 THR A N 1
ATOM 696 C CA . THR A 1 93 ? -5.355 -32.906 -17.359 1 97.62 93 THR A CA 1
ATOM 697 C C . THR A 1 93 ? -4.398 -33.812 -18.109 1 97.62 93 THR A C 1
ATOM 699 O O . THR A 1 93 ? -3.609 -33.344 -18.938 1 97.62 93 THR A O 1
ATOM 702 N N . GLY A 1 94 ? -4.434 -35.125 -17.844 1 98.19 94 GLY A N 1
ATOM 703 C CA . GLY A 1 94 ? -3.529 -36.094 -18.406 1 98.19 94 GLY A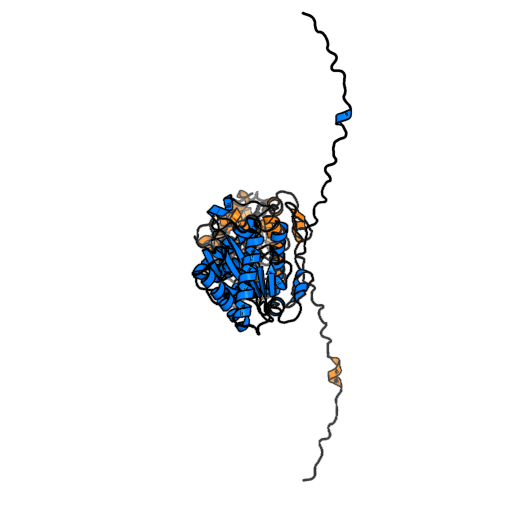 CA 1
ATOM 704 C C . GLY A 1 94 ? -3.42 -37.375 -17.547 1 98.19 94 GLY A C 1
ATOM 705 O O . GLY A 1 94 ? -4.352 -38.156 -17.5 1 98.19 94 GLY A O 1
ATOM 706 N N . PHE A 1 95 ? -2.268 -37.469 -16.969 1 98.5 95 PHE A N 1
ATOM 707 C CA . PHE A 1 95 ? -2.08 -38.594 -16.062 1 98.5 95 PHE A CA 1
ATOM 708 C C . PHE A 1 95 ? -0.941 -38.312 -15.086 1 98.5 95 PHE A C 1
ATOM 710 O O . PHE A 1 95 ? -0.243 -37.312 -15.203 1 98.5 95 PHE A O 1
ATOM 717 N N . GLU A 1 96 ? -0.89 -39.094 -14.078 1 98.56 96 GLU A N 1
ATOM 718 C CA . GLU A 1 96 ? 0.182 -38.938 -13.102 1 98.56 96 GLU A CA 1
ATOM 719 C C . GLU A 1 96 ? 0.804 -40.281 -12.758 1 98.56 96 GLU A C 1
ATOM 721 O O . GLU A 1 96 ? 0.135 -41.312 -12.828 1 98.56 96 GLU A O 1
ATOM 726 N N . ILE A 1 97 ? 2.031 -40.281 -12.539 1 98.44 97 ILE A N 1
ATOM 727 C CA . ILE A 1 97 ? 2.787 -41.438 -12.086 1 98.44 97 ILE A CA 1
ATOM 728 C C . ILE A 1 97 ? 3.359 -41.188 -10.695 1 98.44 97 ILE A C 1
ATOM 730 O O . ILE A 1 97 ? 4.031 -40.156 -10.477 1 98.44 97 ILE A O 1
ATOM 734 N N . SER A 1 98 ? 3.029 -42.094 -9.805 1 97.31 98 SER A N 1
ATOM 735 C CA . SER A 1 98 ? 3.443 -41.875 -8.422 1 97.31 98 SER A CA 1
ATOM 736 C C . SER A 1 98 ? 4.277 -43.062 -7.918 1 97.31 98 SER A C 1
ATOM 738 O O . SER A 1 98 ? 3.99 -44.219 -8.227 1 97.31 98 SER A O 1
ATOM 740 N N . SER A 1 99 ? 5.344 -42.719 -7.293 1 95.44 99 SER A N 1
ATOM 741 C CA . SER A 1 99 ? 6.07 -43.656 -6.441 1 95.44 99 SER A CA 1
ATOM 742 C C . SER A 1 99 ? 5.715 -43.469 -4.973 1 95.44 99 SER A C 1
ATOM 744 O O . SER A 1 99 ? 4.75 -42.75 -4.652 1 95.44 99 SER A O 1
ATOM 746 N N . ALA A 1 100 ? 6.484 -44.094 -4.098 1 92.12 100 ALA A N 1
ATOM 747 C CA . ALA A 1 100 ? 6.227 -43.938 -2.666 1 92.12 100 ALA A CA 1
ATOM 748 C C . ALA A 1 100 ? 6.496 -42.531 -2.188 1 92.12 100 ALA A C 1
ATOM 750 O O . ALA A 1 100 ? 5.816 -42.031 -1.288 1 92.12 100 ALA A O 1
ATOM 751 N N . ASP A 1 101 ? 7.402 -41.875 -2.885 1 92.31 101 ASP A N 1
ATOM 752 C CA . ASP A 1 101 ? 7.895 -40.625 -2.287 1 92.31 101 ASP A CA 1
ATOM 753 C C . ASP A 1 101 ? 7.684 -39.469 -3.225 1 92.31 101 ASP A C 1
ATOM 755 O O . ASP A 1 101 ? 7.98 -38.312 -2.867 1 92.31 101 ASP A O 1
ATOM 759 N N . ALA A 1 102 ? 7.188 -39.719 -4.438 1 95.38 102 ALA A N 1
ATOM 760 C CA . ALA A 1 102 ? 7.121 -38.625 -5.41 1 95.38 102 ALA A CA 1
ATOM 761 C C . ALA A 1 102 ? 6 -38.875 -6.418 1 95.38 102 ALA A C 1
ATOM 763 O O . ALA A 1 102 ? 5.598 -40 -6.656 1 95.38 102 ALA A O 1
ATOM 764 N N . THR A 1 103 ? 5.469 -37.812 -6.906 1 97.38 103 THR A N 1
ATOM 765 C CA . THR A 1 103 ? 4.461 -37.875 -7.957 1 97.38 103 THR A CA 1
ATOM 766 C C . THR A 1 103 ? 4.828 -36.938 -9.109 1 97.38 103 THR A C 1
ATOM 768 O O . THR A 1 103 ? 5.262 -35.812 -8.883 1 97.38 103 THR A O 1
ATOM 771 N N . VAL A 1 104 ? 4.734 -37.438 -10.297 1 98.25 104 VAL A N 1
ATOM 772 C CA . VAL A 1 104 ? 4.914 -36.625 -11.484 1 98.25 104 VAL A CA 1
ATOM 773 C C . VAL A 1 104 ? 3.598 -36.531 -12.242 1 98.25 104 VAL A C 1
ATOM 775 O O . VAL A 1 104 ? 3.033 -37.531 -12.672 1 98.25 104 VAL A O 1
ATOM 778 N N . LYS A 1 105 ? 3.148 -35.312 -12.344 1 98.44 105 LYS A N 1
ATOM 779 C CA . LYS A 1 105 ? 1.94 -35.062 -13.125 1 98.44 105 LYS A CA 1
ATOM 780 C C . LYS A 1 105 ? 2.283 -34.688 -14.57 1 98.44 105 LYS A C 1
ATOM 782 O O . LYS A 1 105 ? 3.086 -33.781 -14.812 1 98.44 105 LYS A O 1
ATOM 787 N N . ILE A 1 106 ? 1.707 -35.375 -15.438 1 98.81 106 ILE A N 1
ATOM 788 C CA . ILE A 1 106 ? 1.944 -35.125 -16.859 1 98.81 106 ILE A CA 1
ATOM 789 C C . ILE A 1 106 ? 0.719 -34.438 -17.469 1 98.81 106 ILE A C 1
ATOM 791 O O . ILE A 1 106 ? -0.326 -35.062 -17.641 1 98.81 106 ILE A O 1
ATOM 795 N N . LEU A 1 107 ? 0.853 -33.219 -17.766 1 98.75 107 LEU A N 1
ATOM 796 C CA . LEU A 1 107 ? -0.185 -32.469 -18.453 1 98.75 107 LEU A CA 1
ATOM 797 C C . LEU A 1 107 ? -0.091 -32.688 -19.953 1 98.75 107 LEU A C 1
ATOM 799 O O . LEU A 1 107 ? 1.001 -32.625 -20.531 1 98.75 107 LEU A O 1
ATOM 803 N N . ILE A 1 108 ? -1.236 -32.938 -20.562 1 98.75 108 ILE A N 1
ATOM 804 C CA . ILE A 1 108 ? -1.251 -33.219 -21.984 1 98.75 108 ILE A CA 1
ATOM 805 C C . ILE A 1 108 ? -1.807 -32.031 -22.75 1 98.75 108 ILE A C 1
ATOM 807 O O . ILE A 1 108 ? -2.781 -31.406 -22.328 1 98.75 108 ILE A O 1
ATOM 811 N N . THR A 1 109 ? -1.166 -31.703 -23.781 1 98.69 109 THR A N 1
ATOM 812 C CA . THR A 1 109 ? -1.685 -30.75 -24.75 1 98.69 109 THR A CA 1
ATOM 813 C C . THR A 1 109 ? -1.333 -31.172 -26.172 1 98.69 109 THR A C 1
ATOM 815 O O . THR A 1 109 ? -0.934 -32.312 -26.406 1 98.69 109 THR A O 1
ATOM 818 N N . THR A 1 110 ? -1.688 -30.438 -27.125 1 98.62 110 THR A N 1
ATOM 819 C CA . THR A 1 110 ? -1.408 -30.734 -28.531 1 98.62 110 THR A CA 1
ATOM 820 C C . THR A 1 110 ? -0.86 -29.5 -29.234 1 98.62 110 THR A C 1
ATOM 822 O O . THR A 1 110 ? -0.784 -28.422 -28.656 1 98.62 110 THR A O 1
ATOM 825 N N . VAL A 1 111 ? -0.402 -29.703 -30.484 1 97.69 111 VAL A N 1
ATOM 826 C CA . VAL A 1 111 ? 0.118 -28.578 -31.266 1 97.69 111 VAL A CA 1
ATOM 827 C C . VAL A 1 111 ? -1 -27.578 -31.547 1 97.69 111 VAL A C 1
ATOM 829 O O . VAL A 1 111 ? -2.15 -27.969 -31.766 1 97.69 111 VAL A O 1
ATOM 832 N N . PRO A 1 112 ? -0.719 -26.297 -31.594 1 95.25 112 PRO A N 1
ATOM 833 C CA . PRO A 1 112 ? -1.705 -25.219 -31.641 1 95.25 112 PRO A CA 1
ATOM 834 C C . PRO A 1 112 ? -2.688 -25.375 -32.812 1 95.25 112 PRO A C 1
ATOM 836 O O . PRO A 1 112 ? -3.893 -25.172 -32.625 1 95.25 112 PRO A O 1
ATOM 839 N N . PRO A 1 113 ? -2.35 -25.844 -33.969 1 96.19 113 PRO A N 1
ATOM 840 C CA . PRO A 1 113 ? -3.324 -25.984 -35.062 1 96.19 113 PRO A CA 1
ATOM 841 C C . PRO A 1 113 ? -4.422 -27 -34.75 1 96.19 113 PRO A C 1
ATOM 843 O O . PRO A 1 113 ? -5.543 -26.875 -35.25 1 96.19 113 PRO A O 1
ATOM 846 N N . ASN A 1 114 ? -4.129 -27.938 -33.875 1 97.5 114 ASN A N 1
ATOM 847 C CA . ASN A 1 114 ? -5.078 -28.984 -33.531 1 97.5 114 ASN A CA 1
ATOM 848 C C . ASN A 1 114 ? -6.16 -28.484 -32.562 1 97.5 114 ASN A C 1
ATOM 850 O O . ASN A 1 114 ? -7.188 -29.141 -32.406 1 97.5 114 ASN A O 1
ATOM 854 N N . LEU A 1 115 ? -5.93 -27.344 -31.938 1 96.81 115 LEU A N 1
ATOM 855 C CA . LEU A 1 115 ? -6.871 -26.812 -30.953 1 96.81 115 LEU A CA 1
ATOM 856 C C . LEU A 1 115 ? -8.195 -26.438 -31.609 1 96.81 115 LEU A C 1
ATOM 858 O O . LEU A 1 115 ? -9.242 -26.484 -30.969 1 96.81 115 LEU A O 1
ATOM 862 N N . ARG A 1 116 ? -8.133 -26.172 -32.875 1 96.19 116 ARG A N 1
ATOM 863 C CA . ARG A 1 116 ? -9.32 -25.766 -33.625 1 96.19 116 ARG A CA 1
ATOM 864 C C . ARG A 1 116 ? -10.133 -26.984 -34.062 1 96.19 116 ARG A C 1
ATOM 866 O O . ARG A 1 116 ? -11.266 -26.844 -34.531 1 96.19 116 ARG A O 1
ATOM 873 N N . LYS A 1 117 ? -9.609 -28.141 -33.844 1 97.25 117 LYS A N 1
ATOM 874 C CA . LYS A 1 117 ? -10.219 -29.359 -34.344 1 97.25 117 LYS A CA 1
ATOM 875 C C . LYS A 1 117 ? -10.766 -30.234 -33.219 1 97.25 117 LYS A C 1
ATOM 877 O O . LYS A 1 117 ? -11.109 -31.391 -33.438 1 97.25 117 LYS A O 1
ATOM 882 N N . LEU A 1 118 ? -10.875 -29.688 -32.094 1 97.06 118 LEU A N 1
ATOM 883 C CA . LEU A 1 118 ? -11.219 -30.484 -30.906 1 97.06 118 LEU A CA 1
ATOM 884 C C . LEU A 1 118 ? -12.711 -30.797 -30.891 1 97.06 118 LEU A C 1
ATOM 886 O O . LEU A 1 118 ? -13.531 -29.938 -31.25 1 97.06 118 LEU A O 1
ATOM 890 N N . ASP A 1 119 ? -12.977 -31.938 -30.562 1 96.44 119 ASP A N 1
ATOM 891 C CA . ASP A 1 119 ? -14.328 -32.406 -30.234 1 96.44 119 ASP A CA 1
ATOM 892 C C . ASP A 1 119 ? -14.492 -32.594 -28.734 1 96.44 119 ASP A C 1
ATOM 894 O O . ASP A 1 119 ? -13.875 -33.469 -28.141 1 96.44 119 ASP A O 1
ATOM 898 N N . PRO A 1 120 ? -15.383 -31.812 -28.109 1 92.88 120 PRO A N 1
ATOM 899 C CA . PRO A 1 120 ? -15.523 -31.828 -26.641 1 92.88 120 PRO A CA 1
ATOM 900 C C . PRO A 1 120 ? -15.891 -33.219 -26.094 1 92.88 120 PRO A C 1
ATOM 902 O O . PRO A 1 120 ? -15.641 -33.5 -24.922 1 92.88 120 PRO A O 1
ATOM 905 N N . GLU A 1 121 ? -16.406 -34.094 -26.875 1 93.94 121 GLU A N 1
ATOM 906 C CA . GLU A 1 121 ? -16.828 -35.406 -26.406 1 93.94 121 GLU A CA 1
ATOM 907 C C . GLU A 1 121 ? -15.703 -36.406 -26.516 1 93.94 121 GLU A C 1
ATOM 909 O O . GLU A 1 121 ? -15.727 -37.438 -25.844 1 93.94 121 GLU A O 1
ATOM 914 N N . LEU A 1 122 ? -14.711 -36.094 -27.312 1 94.81 122 LEU A N 1
ATOM 915 C CA . LEU A 1 122 ? -13.688 -37.094 -27.625 1 94.81 122 LEU A CA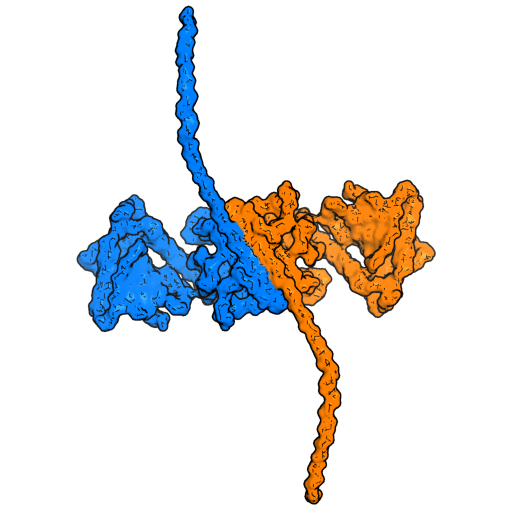 1
ATOM 916 C C . LEU A 1 122 ? -12.344 -36.656 -27.031 1 94.81 122 LEU A C 1
ATOM 918 O O . LEU A 1 122 ? -11.516 -37.531 -26.703 1 94.81 122 LEU A O 1
ATOM 922 N N . HIS A 1 123 ? -12.203 -35.406 -26.953 1 97.12 123 HIS A N 1
ATOM 923 C CA . HIS A 1 123 ? -10.883 -34.906 -26.609 1 97.12 123 HIS A CA 1
ATOM 924 C C . HIS A 1 123 ? -10.891 -34.219 -25.25 1 97.12 123 HIS A C 1
ATOM 926 O O . HIS A 1 123 ? -11.953 -33.969 -24.688 1 97.12 123 HIS A O 1
ATOM 932 N N . LEU A 1 124 ? -9.656 -33.969 -24.719 1 96.81 124 LEU A N 1
ATOM 933 C CA . LEU A 1 124 ? -9.516 -33.188 -23.484 1 96.81 124 LEU A CA 1
ATOM 934 C C . LEU A 1 124 ? -10.078 -31.781 -23.672 1 96.81 124 LEU A C 1
ATOM 936 O O . LEU A 1 124 ? -10.109 -31.266 -24.797 1 96.81 124 LEU A O 1
ATOM 940 N N . ASP A 1 125 ? -10.508 -31.234 -22.609 1 96.94 125 ASP A N 1
ATOM 941 C CA . ASP A 1 125 ? -11.078 -29.891 -22.625 1 96.94 125 ASP A CA 1
ATOM 942 C C . ASP A 1 125 ? -10.062 -28.875 -23.125 1 96.94 125 ASP A C 1
ATOM 944 O O . ASP A 1 125 ? -8.891 -28.922 -22.734 1 96.94 125 ASP A O 1
ATOM 948 N N . ILE A 1 126 ? -10.547 -28.031 -24 1 96.94 126 ILE A N 1
ATOM 949 C CA . ILE A 1 126 ? -9.664 -27.047 -24.609 1 96.94 126 ILE A CA 1
ATOM 950 C C . ILE A 1 126 ? -9.023 -26.172 -23.531 1 96.94 126 ILE A C 1
ATOM 952 O O . ILE A 1 126 ? -7.871 -25.766 -23.656 1 96.94 126 ILE A O 1
ATOM 956 N N . LYS A 1 127 ? -9.727 -25.875 -22.453 1 95.81 127 LYS A N 1
ATOM 957 C CA . LYS A 1 127 ? -9.188 -25.062 -21.375 1 95.81 127 LYS A CA 1
ATOM 958 C C . LYS A 1 127 ? -8 -25.75 -20.703 1 95.81 127 LYS A C 1
ATOM 960 O O . LYS A 1 127 ? -7.035 -25.078 -20.312 1 95.81 127 LYS A O 1
ATOM 965 N N . VAL A 1 128 ? -8.133 -27 -20.609 1 97.06 128 VAL A N 1
ATOM 966 C CA . VAL A 1 128 ? -7.062 -27.797 -20.016 1 97.06 128 VAL A CA 1
ATOM 967 C C . VAL A 1 128 ? -5.832 -27.766 -20.906 1 97.06 128 VAL A C 1
ATOM 969 O O . VAL A 1 128 ? -4.707 -27.594 -20.438 1 97.06 128 VAL A O 1
ATOM 972 N N . LEU A 1 129 ? -6.066 -27.891 -22.156 1 98.06 129 LEU A N 1
ATOM 973 C CA . LEU A 1 129 ? -4.973 -27.875 -23.125 1 98.06 129 LEU A CA 1
ATOM 974 C C . LEU A 1 129 ? -4.277 -26.516 -23.141 1 98.06 129 LEU A C 1
ATOM 976 O O . LEU A 1 129 ? -3.049 -26.453 -23.141 1 98.06 129 LEU A O 1
ATOM 980 N N . GLN A 1 130 ? -5.102 -25.531 -23.078 1 96.62 130 GLN A N 1
ATOM 981 C CA . GLN A 1 130 ? -4.57 -24.172 -23.078 1 96.62 130 GLN A CA 1
ATOM 982 C C . GLN A 1 130 ? -3.799 -23.891 -21.797 1 96.62 130 GLN A C 1
ATOM 984 O O . GLN A 1 130 ? -2.793 -23.172 -21.812 1 96.62 130 GLN A O 1
ATOM 989 N N . SER A 1 131 ? -4.254 -24.422 -20.734 1 96.69 131 SER A N 1
ATOM 990 C CA . SER A 1 131 ? -3.574 -24.25 -19.453 1 96.69 131 SER A CA 1
ATOM 991 C C . SER A 1 131 ? -2.197 -24.906 -19.469 1 96.69 131 SER A C 1
ATOM 993 O O . SER A 1 131 ? -1.246 -24.375 -18.891 1 96.69 131 SER A O 1
ATOM 995 N N . ALA A 1 132 ? -2.117 -26.016 -20.078 1 98.12 132 ALA A N 1
ATOM 996 C CA . ALA A 1 132 ? -0.829 -26.688 -20.203 1 98.12 132 ALA A CA 1
ATOM 997 C C . ALA A 1 132 ? 0.143 -25.859 -21.047 1 98.12 132 ALA A C 1
ATOM 999 O O . ALA A 1 132 ? 1.323 -25.75 -20.703 1 98.12 132 ALA A O 1
ATOM 1000 N N . LEU A 1 133 ? -0.385 -25.344 -22.109 1 97.5 133 LEU A N 1
ATOM 1001 C CA . LEU A 1 133 ? 0.451 -24.484 -22.938 1 97.5 133 LEU A CA 1
ATOM 1002 C C . LEU A 1 133 ? 0.897 -23.25 -22.156 1 97.5 133 LEU A C 1
ATOM 1004 O O . LEU A 1 133 ? 2.047 -22.812 -22.266 1 97.5 133 LEU A O 1
ATOM 1008 N N . ALA A 1 134 ? 0.016 -22.734 -21.375 1 96.69 134 ALA A N 1
ATOM 1009 C CA . ALA A 1 134 ? 0.338 -21.578 -20.547 1 96.69 134 ALA A CA 1
ATOM 1010 C C . ALA A 1 134 ? 1.43 -21.906 -19.547 1 96.69 134 ALA A C 1
ATOM 1012 O O . ALA A 1 134 ? 2.301 -21.094 -19.266 1 96.69 134 ALA A O 1
ATOM 1013 N N . ALA A 1 135 ? 1.366 -23.094 -19.031 1 98.19 135 ALA A N 1
ATOM 1014 C CA . ALA A 1 135 ? 2.367 -23.531 -18.047 1 98.19 135 ALA A CA 1
ATOM 1015 C C . ALA A 1 135 ? 3.766 -23.516 -18.656 1 98.19 135 ALA A C 1
ATOM 1017 O O . ALA A 1 135 ? 4.742 -23.188 -17.984 1 98.19 135 ALA A O 1
ATOM 1018 N N . ILE A 1 136 ? 3.838 -23.828 -19.891 1 98.31 136 ILE A N 1
ATOM 1019 C CA . ILE A 1 136 ? 5.117 -23.812 -20.594 1 98.31 136 ILE A CA 1
ATOM 1020 C C . ILE A 1 136 ? 5.617 -22.375 -20.703 1 98.31 136 ILE A C 1
ATOM 1022 O O . ILE A 1 136 ? 6.781 -22.078 -20.422 1 98.31 136 ILE A O 1
ATOM 1026 N N . ARG A 1 137 ? 4.742 -21.5 -21.125 1 97.94 137 ARG A N 1
ATOM 1027 C CA . ARG A 1 137 ? 5.113 -20.094 -21.25 1 97.94 137 ARG A CA 1
ATOM 1028 C C . ARG A 1 137 ? 5.523 -19.531 -19.891 1 97.94 137 ARG A C 1
ATOM 1030 O O . ARG A 1 137 ? 6.484 -18.766 -19.797 1 97.94 137 ARG A O 1
ATOM 1037 N N . HIS A 1 138 ? 4.824 -19.906 -18.859 1 98.12 138 HIS A N 1
ATOM 1038 C CA . HIS A 1 138 ? 5.133 -19.438 -17.516 1 98.12 138 HIS A CA 1
ATOM 1039 C C . HIS A 1 138 ? 6.52 -19.906 -17.078 1 98.12 138 HIS A C 1
ATOM 1041 O O . HIS A 1 138 ? 7.297 -19.109 -16.547 1 98.12 138 HIS A O 1
ATOM 1047 N N . ALA A 1 139 ? 6.793 -21.141 -17.312 1 98.31 139 ALA A N 1
ATOM 1048 C CA . ALA A 1 139 ? 8.094 -21.688 -16.922 1 98.31 139 ALA A CA 1
ATOM 1049 C C . ALA A 1 139 ? 9.227 -21 -17.672 1 98.31 139 ALA A C 1
ATOM 1051 O O . ALA A 1 139 ? 10.273 -20.703 -17.094 1 98.31 139 ALA A O 1
ATOM 1052 N N . ARG A 1 140 ? 9.039 -20.75 -18.938 1 98.12 140 ARG A N 1
ATOM 1053 C CA . ARG A 1 140 ? 10.047 -20.078 -19.75 1 98.12 140 ARG A CA 1
ATOM 1054 C C . ARG A 1 140 ? 10.297 -18.656 -19.25 1 98.12 140 ARG A C 1
ATOM 1056 O O . ARG A 1 140 ? 11.453 -18.25 -19.094 1 98.12 140 ARG A O 1
ATOM 1063 N N . TRP A 1 141 ? 9.258 -17.938 -19.094 1 98.31 141 TRP A N 1
ATOM 1064 C CA . TRP A 1 141 ? 9.383 -16.578 -18.594 1 98.31 141 TRP A CA 1
ATOM 1065 C C . TRP A 1 141 ? 10.109 -16.547 -17.25 1 98.31 141 TRP A C 1
ATOM 1067 O O . TRP A 1 141 ? 10.984 -15.703 -17.031 1 98.31 141 TRP A O 1
ATOM 1077 N N . PHE A 1 142 ? 9.695 -17.438 -16.359 1 98.5 142 PHE A N 1
ATOM 1078 C CA . PHE A 1 142 ? 10.266 -17.484 -15.008 1 98.5 142 PHE A CA 1
ATOM 1079 C C . PHE A 1 142 ? 11.766 -17.719 -15.07 1 98.5 142 PHE A C 1
ATOM 1081 O O . PHE A 1 142 ? 12.531 -17.047 -14.359 1 98.5 142 PHE A O 1
ATOM 1088 N N . GLU A 1 143 ? 12.164 -18.562 -15.898 1 97.62 143 GLU A N 1
ATOM 1089 C CA . GLU A 1 143 ? 13.578 -18.891 -16.062 1 97.62 143 GLU A CA 1
ATOM 1090 C C . GLU A 1 143 ? 14.367 -17.688 -16.578 1 97.62 143 GLU A C 1
ATOM 1092 O O . GLU A 1 143 ? 15.508 -17.469 -16.172 1 97.62 143 GLU A O 1
ATOM 1097 N N . GLU A 1 144 ? 13.75 -16.891 -17.375 1 97.62 144 GLU A N 1
ATOM 1098 C CA . GLU A 1 144 ? 14.43 -15.766 -18.016 1 97.62 144 GLU A CA 1
ATOM 1099 C C . GLU A 1 144 ? 14.414 -14.531 -17.125 1 97.62 144 GLU A C 1
ATOM 1101 O O . GLU A 1 144 ? 15.328 -13.711 -17.172 1 97.62 144 GLU A O 1
ATOM 1106 N N . ASN A 1 145 ? 13.43 -14.422 -16.219 1 97.06 145 ASN A N 1
ATOM 1107 C CA . ASN A 1 145 ? 13.203 -13.133 -15.578 1 97.06 145 ASN A CA 1
ATOM 1108 C C . ASN A 1 145 ? 13.266 -13.242 -14.055 1 97.06 145 ASN A C 1
ATOM 1110 O O . ASN A 1 145 ? 13.547 -12.258 -13.367 1 97.06 145 ASN A O 1
ATOM 1114 N N . ALA A 1 146 ? 12.984 -14.43 -13.523 1 97.5 146 ALA A N 1
ATOM 1115 C CA . ALA A 1 146 ? 12.719 -14.539 -12.086 1 97.5 146 ALA A CA 1
ATOM 1116 C C . ALA A 1 146 ? 13.562 -15.648 -11.453 1 97.5 146 ALA A C 1
ATOM 1118 O O . ALA A 1 146 ? 13.102 -16.328 -10.539 1 97.5 146 ALA A O 1
ATOM 1119 N N . SER A 1 147 ? 14.75 -15.812 -11.945 1 95.38 147 SER A N 1
ATOM 1120 C CA . SER A 1 147 ? 15.578 -16.938 -11.516 1 95.38 147 SER A CA 1
ATOM 1121 C C . SER A 1 147 ? 16.391 -16.578 -10.273 1 95.38 147 SER A C 1
ATOM 1123 O O . SER A 1 147 ? 17.125 -17.422 -9.75 1 95.38 147 SER A O 1
ATOM 1125 N N . GLN A 1 148 ? 16.234 -15.359 -9.758 1 96 148 GLN A N 1
ATOM 1126 C CA . GLN A 1 148 ? 16.969 -14.953 -8.57 1 96 148 GLN A CA 1
ATOM 1127 C C . GLN A 1 148 ? 16.594 -15.805 -7.359 1 96 148 GLN A C 1
ATOM 1129 O O . GLN A 1 148 ? 15.414 -16.125 -7.16 1 96 148 GLN A O 1
ATOM 1134 N N . SER A 1 149 ? 17.609 -16.141 -6.57 1 96.94 149 SER A N 1
ATOM 1135 C CA . SER A 1 149 ? 17.391 -17 -5.406 1 96.94 149 SER A CA 1
ATOM 1136 C C . SER A 1 149 ? 16.391 -16.375 -4.434 1 96.94 149 SER A C 1
ATOM 1138 O O . SER A 1 149 ? 15.555 -17.062 -3.869 1 96.94 149 SER A O 1
ATOM 1140 N N . THR A 1 150 ? 16.516 -15.031 -4.238 1 98 150 THR A N 1
ATOM 1141 C CA . THR A 1 150 ? 15.617 -14.336 -3.32 1 98 150 THR A CA 1
ATOM 1142 C C . THR A 1 150 ? 14.172 -14.469 -3.777 1 98 150 THR A C 1
ATOM 1144 O O . THR A 1 150 ? 13.266 -14.648 -2.955 1 98 150 THR A O 1
ATOM 1147 N N . VAL A 1 151 ? 13.969 -14.422 -5.043 1 98.38 151 VAL A N 1
ATOM 1148 C CA . VAL A 1 151 ? 12.633 -14.547 -5.605 1 98.38 151 VAL A CA 1
ATOM 1149 C C . VAL A 1 151 ? 12.078 -15.945 -5.316 1 98.38 151 VAL A C 1
ATOM 1151 O O . VAL A 1 151 ? 10.938 -16.094 -4.879 1 98.38 151 VAL A O 1
ATOM 1154 N N . LYS A 1 152 ? 12.859 -16.953 -5.523 1 98.06 152 LYS A N 1
ATOM 1155 C CA . LYS A 1 152 ? 12.438 -18.328 -5.332 1 98.06 152 LYS A CA 1
ATOM 1156 C C . LYS A 1 152 ? 12.07 -18.594 -3.873 1 98.06 152 LYS A C 1
ATOM 1158 O O . LYS A 1 152 ? 11.031 -19.203 -3.59 1 98.06 152 LYS A O 1
ATOM 1163 N N . VAL A 1 153 ? 12.945 -18.125 -2.998 1 97.94 153 VAL A N 1
ATOM 1164 C CA . VAL A 1 153 ? 12.688 -18.312 -1.576 1 97.94 153 VAL A CA 1
ATOM 1165 C C . VAL A 1 153 ? 11.414 -17.562 -1.18 1 97.94 153 VAL A C 1
ATOM 1167 O O . VAL A 1 153 ? 10.594 -18.094 -0.423 1 97.94 153 VAL A O 1
ATOM 1170 N N . LEU A 1 154 ? 11.266 -16.344 -1.671 1 98.5 154 LEU A N 1
ATOM 1171 C CA . LEU A 1 154 ? 10.078 -15.555 -1.365 1 98.5 154 LEU A CA 1
ATOM 1172 C C . LEU A 1 154 ? 8.82 -16.266 -1.837 1 98.5 154 LEU A C 1
ATOM 1174 O O . LEU A 1 154 ? 7.816 -16.312 -1.115 1 98.5 154 LEU A O 1
ATOM 1178 N N . ILE A 1 155 ? 8.867 -16.812 -2.99 1 98.5 155 ILE A N 1
ATOM 1179 C CA . ILE A 1 155 ? 7.715 -17.516 -3.539 1 98.5 155 ILE A CA 1
ATOM 1180 C C . ILE A 1 155 ? 7.359 -18.688 -2.643 1 98.5 155 ILE A C 1
ATOM 1182 O O . ILE A 1 155 ? 6.18 -18.953 -2.383 1 98.5 155 ILE A O 1
ATOM 1186 N N . ARG A 1 156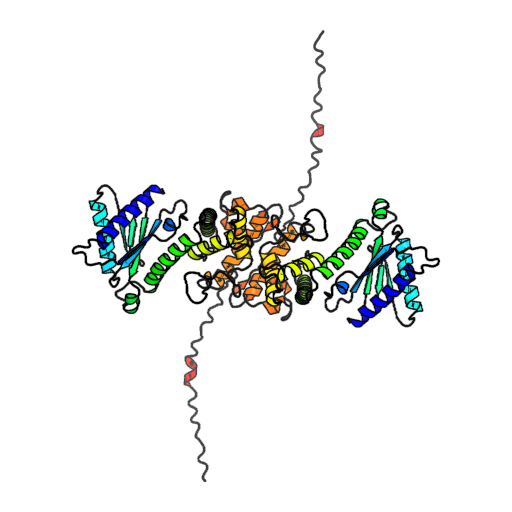 ? 8.312 -19.422 -2.152 1 97.56 156 ARG A N 1
ATOM 1187 C CA . ARG A 1 156 ? 8.047 -20.531 -1.233 1 97.56 156 ARG A CA 1
ATOM 1188 C C . ARG A 1 156 ? 7.355 -20.031 0.032 1 97.56 156 ARG A C 1
ATOM 1190 O O . ARG A 1 156 ? 6.422 -20.656 0.53 1 97.56 156 ARG A O 1
ATOM 1197 N N . LEU A 1 157 ? 7.848 -18.922 0.505 1 97.25 157 LEU A N 1
ATOM 1198 C CA . LEU A 1 157 ? 7.242 -18.344 1.699 1 97.25 157 LEU A CA 1
ATOM 1199 C C . LEU A 1 157 ? 5.805 -17.922 1.43 1 97.25 157 LEU A C 1
ATOM 1201 O O . LEU A 1 157 ? 4.934 -18.078 2.285 1 97.25 157 LEU A O 1
ATOM 1205 N N . LEU A 1 158 ? 5.578 -17.359 0.265 1 98.25 158 LEU A N 1
ATOM 1206 C CA . LEU A 1 158 ? 4.234 -16.922 -0.097 1 98.25 158 LEU A CA 1
ATOM 1207 C C . LEU A 1 158 ? 3.301 -18.125 -0.253 1 98.25 158 LEU A C 1
ATOM 1209 O O . LEU A 1 158 ? 2.125 -18.047 0.106 1 98.25 158 LEU A O 1
ATOM 1213 N N . LYS A 1 159 ? 3.834 -19.188 -0.826 1 97.12 159 LYS A N 1
ATOM 1214 C CA . LYS A 1 159 ? 3.047 -20.406 -0.91 1 97.12 159 LYS A CA 1
ATOM 1215 C C . LYS A 1 159 ? 2.662 -20.906 0.478 1 97.12 159 LYS A C 1
ATOM 1217 O O . LYS A 1 159 ? 1.532 -21.359 0.692 1 97.12 159 LYS A O 1
ATOM 1222 N N . ASP A 1 160 ? 3.576 -20.844 1.34 1 95.31 160 ASP A N 1
ATOM 1223 C CA . ASP A 1 160 ? 3.297 -21.25 2.717 1 95.31 160 ASP A CA 1
ATOM 1224 C C . ASP A 1 160 ? 2.244 -20.344 3.348 1 95.31 160 ASP A C 1
ATOM 1226 O O . ASP A 1 160 ? 1.35 -20.812 4.051 1 95.31 160 ASP A O 1
ATOM 1230 N N . LEU A 1 161 ? 2.404 -19.094 3.127 1 96.12 161 LEU A N 1
ATOM 1231 C CA . LEU A 1 161 ? 1.445 -18.109 3.621 1 96.12 161 LEU A CA 1
ATOM 1232 C C . LEU A 1 161 ? 0.042 -18.406 3.105 1 96.12 161 LEU A C 1
ATOM 1234 O O . LEU A 1 161 ? -0.934 -18.297 3.852 1 96.12 161 LEU A O 1
ATOM 1238 N N . ARG A 1 162 ? -0.007 -18.75 1.867 1 96.31 162 ARG A N 1
ATOM 1239 C CA . ARG A 1 162 ? -1.272 -19.078 1.219 1 96.31 162 ARG A CA 1
ATOM 1240 C C . ARG A 1 162 ? -1.938 -20.266 1.887 1 96.31 162 ARG A C 1
ATOM 1242 O O . ARG A 1 162 ? -3.16 -20.297 2.037 1 96.31 162 ARG A O 1
ATOM 1249 N N . VAL A 1 163 ? -1.215 -21.219 2.268 1 93.12 163 VAL A N 1
ATOM 1250 C CA . VAL A 1 163 ? -1.736 -22.422 2.918 1 93.12 163 VAL A CA 1
ATOM 1251 C C . VAL A 1 163 ? -2.193 -22.078 4.336 1 93.12 163 VAL A C 1
ATOM 1253 O O . VAL A 1 163 ? -3.219 -22.578 4.801 1 93.12 163 VAL A O 1
ATOM 1256 N N . ARG A 1 164 ? -1.53 -21.203 4.961 1 93.81 164 ARG A N 1
ATOM 1257 C CA . ARG A 1 164 ? -1.788 -20.875 6.355 1 93.81 164 ARG A CA 1
ATOM 1258 C C . ARG A 1 164 ? -2.994 -19.938 6.48 1 93.81 164 ARG A C 1
ATOM 1260 O O . ARG A 1 164 ? -3.746 -20.031 7.457 1 93.81 164 ARG A O 1
ATOM 1267 N N . PHE A 1 165 ? -3.141 -19.062 5.523 1 95.5 165 PHE A N 1
ATOM 1268 C CA . PHE A 1 165 ? -4.223 -18.078 5.578 1 95.5 165 PHE A CA 1
ATOM 1269 C C . PHE A 1 165 ? -5.191 -18.281 4.418 1 95.5 165 PHE A C 1
ATOM 1271 O O . PHE A 1 165 ? -4.879 -17.922 3.277 1 95.5 165 PHE A O 1
ATOM 1278 N N . ALA A 1 166 ? -6.379 -18.641 4.703 1 94.81 166 ALA A N 1
ATOM 1279 C CA . ALA A 1 166 ? -7.379 -19.031 3.711 1 94.81 166 ALA A CA 1
ATOM 1280 C C . ALA A 1 166 ? -7.723 -17.844 2.801 1 94.81 166 ALA A C 1
ATOM 1282 O O . ALA A 1 166 ? -8.094 -18.047 1.64 1 94.81 166 ALA A O 1
ATOM 1283 N N . GLY A 1 167 ? -7.535 -16.688 3.311 1 95.5 167 GLY A N 1
ATOM 1284 C CA . GLY A 1 167 ? -7.836 -15.492 2.523 1 95.5 167 GLY A CA 1
ATOM 1285 C C . GLY A 1 167 ? -6.957 -15.359 1.295 1 95.5 167 GLY A C 1
ATOM 1286 O O . GLY A 1 167 ? -7.277 -14.594 0.379 1 95.5 167 GLY A O 1
ATOM 1287 N N . PHE A 1 168 ? -5.859 -16.094 1.235 1 97.94 168 PHE A N 1
ATOM 1288 C CA . PHE A 1 168 ? -4.922 -15.984 0.125 1 97.94 168 PHE A CA 1
ATOM 1289 C C . PHE A 1 168 ? -5.125 -17.125 -0.863 1 97.94 168 PHE A C 1
ATOM 1291 O O . PHE A 1 168 ? -4.375 -17.25 -1.835 1 97.94 168 PHE A O 1
ATOM 1298 N N . GLU A 1 169 ? -6.152 -17.859 -0.686 1 97.06 169 GLU A N 1
ATOM 1299 C CA . GLU A 1 169 ? -6.434 -19.016 -1.536 1 97.06 169 GLU A CA 1
ATOM 1300 C C . GLU A 1 169 ? -6.578 -18.609 -2.998 1 97.06 169 GLU A C 1
ATOM 1302 O O . GLU A 1 169 ? -6.145 -19.328 -3.898 1 97.06 169 GLU A O 1
ATOM 1307 N N . PRO A 1 170 ? -7.105 -17.422 -3.23 1 97.88 170 PRO A N 1
ATOM 1308 C CA . PRO A 1 170 ? -7.297 -17.031 -4.633 1 97.88 170 PRO A CA 1
ATOM 1309 C C . PRO A 1 170 ? -5.984 -16.734 -5.348 1 97.88 170 PRO A C 1
ATOM 1311 O O . PRO A 1 170 ? -5.961 -16.609 -6.574 1 97.88 170 PRO A O 1
ATOM 1314 N N . LEU A 1 171 ? -4.938 -16.562 -4.605 1 98.44 171 LEU A N 1
ATOM 1315 C CA . LEU A 1 171 ? -3.645 -16.312 -5.23 1 98.44 171 LEU A CA 1
ATOM 1316 C C . LEU A 1 171 ? -3.094 -17.578 -5.883 1 98.44 171 LEU A C 1
ATOM 1318 O O . LEU A 1 171 ? -2.506 -18.422 -5.203 1 98.44 171 LEU A O 1
ATOM 1322 N N . THR A 1 172 ? -3.203 -17.656 -7.184 1 97 172 THR A N 1
ATOM 1323 C CA . THR A 1 172 ? -2.701 -18.812 -7.902 1 97 172 THR A CA 1
ATOM 1324 C C . THR A 1 172 ? -1.176 -18.859 -7.863 1 97 172 THR A C 1
ATOM 1326 O O . THR A 1 172 ? -0.526 -17.844 -7.609 1 97 172 THR A O 1
ATOM 1329 N N . PRO A 1 173 ? -0.602 -19.953 -8.211 1 96.44 173 PRO A N 1
ATOM 1330 C CA . PRO A 1 173 ? 0.86 -20.047 -8.242 1 96.44 173 PRO A CA 1
ATOM 1331 C C . PRO A 1 173 ? 1.493 -19.031 -9.195 1 96.44 173 PRO A C 1
ATOM 1333 O O . PRO A 1 173 ? 2.537 -18.453 -8.875 1 96.44 173 PRO A O 1
ATOM 1336 N N . TRP A 1 174 ? 0.845 -18.828 -10.273 1 97.88 174 TRP A N 1
ATOM 1337 C CA . TRP A 1 174 ? 1.385 -17.875 -11.242 1 97.88 174 TRP A CA 1
ATOM 1338 C C . TRP A 1 174 ? 1.339 -16.453 -10.688 1 97.88 174 TRP A C 1
ATOM 1340 O O . TRP A 1 174 ? 2.289 -15.695 -10.852 1 97.88 174 TRP A O 1
ATOM 1350 N N . ILE A 1 175 ? 0.252 -16.125 -9.984 1 98.31 175 ILE A N 1
ATOM 1351 C CA . ILE A 1 175 ? 0.139 -14.812 -9.352 1 98.31 175 ILE A CA 1
ATOM 1352 C C . ILE A 1 175 ? 1.237 -14.648 -8.305 1 98.31 175 ILE A C 1
ATOM 1354 O O . ILE A 1 175 ? 1.864 -13.594 -8.211 1 98.31 175 ILE A O 1
ATOM 1358 N N . LEU A 1 176 ? 1.485 -15.695 -7.59 1 98.56 176 LEU A N 1
ATOM 1359 C CA . LEU A 1 176 ? 2.525 -15.648 -6.566 1 98.56 176 LEU A CA 1
ATOM 1360 C C . LEU A 1 176 ? 3.9 -15.461 -7.199 1 98.56 176 LEU A C 1
ATOM 1362 O O . LEU A 1 176 ? 4.738 -14.734 -6.664 1 98.56 176 LEU A O 1
ATOM 1366 N N . ASP A 1 177 ? 4.129 -16.109 -8.344 1 98.5 177 ASP A N 1
ATOM 1367 C CA . ASP A 1 177 ? 5.391 -15.945 -9.055 1 98.5 177 ASP A CA 1
ATOM 1368 C C . ASP A 1 177 ? 5.621 -14.484 -9.438 1 98.5 177 ASP A C 1
ATOM 1370 O O . ASP A 1 177 ? 6.695 -13.938 -9.188 1 98.5 177 ASP A O 1
ATOM 1374 N N . LEU A 1 178 ? 4.574 -13.922 -9.984 1 98.5 178 LEU A N 1
ATOM 1375 C CA . LEU A 1 178 ? 4.691 -12.555 -10.469 1 98.5 178 LEU A CA 1
ATOM 1376 C C . LEU A 1 178 ? 4.777 -11.57 -9.305 1 98.5 178 LEU A C 1
ATOM 1378 O O . LEU A 1 178 ? 5.527 -10.602 -9.359 1 98.5 178 LEU A O 1
ATOM 1382 N N . LEU A 1 179 ? 4.012 -11.82 -8.281 1 98.5 179 LEU A N 1
ATOM 1383 C CA . LEU A 1 179 ? 4.047 -10.984 -7.094 1 98.5 179 LEU A CA 1
ATOM 1384 C C . LEU A 1 179 ? 5.422 -11.016 -6.438 1 98.5 179 LEU A C 1
ATOM 1386 O O . LEU A 1 179 ? 5.973 -9.977 -6.082 1 98.5 179 LEU A O 1
ATOM 1390 N N . GLY A 1 180 ? 5.957 -12.234 -6.305 1 98.56 180 GLY A N 1
ATOM 1391 C CA . GLY A 1 180 ? 7.289 -12.375 -5.742 1 98.56 180 GLY A CA 1
ATOM 1392 C C . GLY A 1 180 ? 8.359 -11.664 -6.551 1 98.56 180 GLY A C 1
ATOM 1393 O O . GLY A 1 180 ? 9.203 -10.961 -5.992 1 98.56 180 GLY A O 1
ATOM 1394 N N . HIS A 1 181 ? 8.258 -11.859 -7.785 1 98.44 181 HIS A N 1
ATOM 1395 C CA . HIS A 1 181 ? 9.211 -11.195 -8.664 1 98.44 181 HIS A CA 1
ATOM 1396 C C . HIS A 1 181 ? 9.094 -9.672 -8.562 1 98.44 181 HIS A C 1
ATOM 1398 O O . HIS A 1 181 ? 10.102 -8.977 -8.438 1 98.44 181 HIS A O 1
ATOM 1404 N N . SER A 1 182 ? 7.871 -9.195 -8.609 1 97.5 182 SER A N 1
ATOM 1405 C CA . SER A 1 182 ? 7.621 -7.758 -8.539 1 97.5 182 SER A CA 1
ATOM 1406 C C . SER A 1 182 ? 8.133 -7.176 -7.223 1 97.5 182 SER A C 1
ATOM 1408 O O . SER A 1 182 ? 8.781 -6.125 -7.215 1 97.5 182 SER A O 1
ATOM 1410 N N . ALA A 1 183 ? 7.895 -7.84 -6.141 1 97.62 183 ALA A N 1
ATOM 1411 C CA . ALA A 1 183 ? 8.266 -7.359 -4.816 1 97.62 183 ALA A CA 1
ATOM 1412 C C . ALA A 1 183 ? 9.789 -7.266 -4.672 1 97.62 183 ALA A C 1
ATOM 1414 O O . ALA A 1 183 ? 10.297 -6.383 -3.982 1 97.62 183 ALA A O 1
ATOM 1415 N N . VAL A 1 184 ? 10.492 -8.125 -5.352 1 97.94 184 VAL A N 1
ATOM 1416 C CA . VAL A 1 184 ? 11.945 -8.18 -5.215 1 97.94 184 VAL A CA 1
ATOM 1417 C C . VAL A 1 184 ? 12.594 -7.219 -6.207 1 97.94 184 VAL A C 1
ATOM 1419 O O . VAL A 1 184 ? 13.523 -6.484 -5.855 1 97.94 184 VAL A O 1
ATOM 1422 N N . MET A 1 185 ? 12 -7.145 -7.418 1 96.44 185 MET A N 1
ATOM 1423 C CA . MET A 1 185 ? 12.789 -6.555 -8.5 1 96.44 185 MET A CA 1
ATOM 1424 C C . MET A 1 185 ? 12.242 -5.184 -8.883 1 96.44 185 MET A C 1
ATOM 1426 O O . MET A 1 185 ? 12.953 -4.367 -9.469 1 96.44 185 MET A O 1
ATOM 1430 N N . ASN A 1 186 ? 10.977 -4.941 -8.633 1 91.81 186 ASN A N 1
ATOM 1431 C CA . ASN A 1 186 ? 10.359 -3.707 -9.109 1 91.81 186 ASN A CA 1
ATOM 1432 C C . ASN A 1 186 ? 10.617 -2.549 -8.148 1 91.81 186 ASN A C 1
ATOM 1434 O O . ASN A 1 186 ? 9.711 -2.125 -7.426 1 91.81 186 ASN A O 1
ATOM 1438 N N . ASN A 1 187 ? 11.766 -2.061 -8.148 1 88 187 ASN A N 1
ATOM 1439 C CA . ASN A 1 187 ? 12.172 -0.904 -7.359 1 88 187 ASN A CA 1
ATOM 1440 C C . ASN A 1 187 ? 13.109 0.005 -8.141 1 88 187 ASN A C 1
ATOM 1442 O O . ASN A 1 187 ? 13.633 -0.388 -9.188 1 88 187 ASN A O 1
ATOM 1446 N N . PRO A 1 188 ? 13.312 1.193 -7.68 1 81.75 188 PRO A N 1
ATOM 1447 C CA . PRO A 1 188 ? 14.07 2.18 -8.453 1 81.75 188 PRO A CA 1
ATOM 1448 C C . PRO A 1 188 ? 15.508 1.733 -8.734 1 81.75 188 PRO A C 1
ATOM 1450 O O . PRO A 1 188 ? 16.047 2.033 -9.797 1 81.75 188 PRO A O 1
ATOM 1453 N N . SER A 1 189 ? 16.172 1.014 -7.867 1 83.94 189 SER A N 1
ATOM 1454 C CA . SER A 1 189 ? 17.562 0.579 -8.062 1 83.94 189 SER A CA 1
ATOM 1455 C C . SER A 1 189 ? 17.625 -0.626 -8.992 1 83.94 189 SER A C 1
ATOM 1457 O O . SER A 1 189 ? 18.703 -0.955 -9.508 1 83.94 189 SER A O 1
ATOM 1459 N N . ARG A 1 190 ? 16.531 -1.341 -9.133 1 85.19 190 ARG A N 1
ATOM 1460 C CA . ARG A 1 190 ? 16.422 -2.547 -9.945 1 85.19 190 ARG A CA 1
ATOM 1461 C C . ARG A 1 190 ? 17.344 -3.643 -9.422 1 85.19 190 ARG A C 1
ATOM 1463 O O . ARG A 1 190 ? 17.75 -4.531 -10.172 1 85.19 190 ARG A O 1
ATOM 1470 N N . GLN A 1 191 ? 17.844 -3.414 -8.242 1 93.75 191 GLN A N 1
ATOM 1471 C CA . GLN A 1 191 ? 18.578 -4.453 -7.527 1 93.75 191 GLN A CA 1
ATOM 1472 C C . GLN A 1 191 ? 17.641 -5.277 -6.645 1 93.75 191 GLN A C 1
ATOM 1474 O O . GLN A 1 191 ? 16.719 -4.738 -6.039 1 93.75 191 GLN A O 1
ATOM 1479 N N . PRO A 1 192 ? 17.953 -6.57 -6.629 1 95.25 192 PRO A N 1
ATOM 1480 C CA . PRO A 1 192 ? 17.078 -7.406 -5.801 1 95.25 192 PRO A CA 1
ATOM 1481 C C . PRO A 1 192 ? 17.047 -6.957 -4.344 1 95.25 192 PRO A C 1
ATOM 1483 O O . PRO A 1 192 ? 18.094 -6.758 -3.727 1 95.25 192 PRO A O 1
ATOM 1486 N N . LEU A 1 193 ? 15.875 -6.82 -3.797 1 96.5 193 LEU A N 1
ATOM 1487 C CA . LEU A 1 193 ? 15.703 -6.465 -2.393 1 96.5 193 LEU A CA 1
ATOM 1488 C C . LEU A 1 193 ? 15.984 -7.66 -1.49 1 96.5 193 LEU A C 1
ATOM 1490 O O . LEU A 1 193 ? 15.828 -8.812 -1.908 1 96.5 193 LEU A O 1
ATOM 1494 N N . PRO A 1 194 ? 16.438 -7.367 -0.264 1 96.69 194 PRO A N 1
ATOM 1495 C CA . PRO A 1 194 ? 16.547 -8.461 0.701 1 96.69 194 PRO A CA 1
ATOM 1496 C C . PRO A 1 194 ? 15.219 -9.164 0.964 1 96.69 194 PRO A C 1
ATOM 1498 O O . PRO A 1 194 ? 14.156 -8.539 0.859 1 96.69 194 PRO A O 1
ATOM 1501 N N . LEU A 1 195 ? 15.289 -10.391 1.389 1 97.19 195 LEU A N 1
ATOM 1502 C CA . LEU A 1 195 ? 14.133 -11.258 1.531 1 97.19 195 LEU A CA 1
ATOM 1503 C C . LEU A 1 195 ? 13.125 -10.664 2.506 1 97.19 195 LEU A C 1
ATOM 1505 O O . LEU A 1 195 ? 11.922 -10.656 2.232 1 97.19 195 LEU A O 1
ATOM 1509 N N . ASN A 1 196 ? 13.625 -10.148 3.635 1 95.31 196 ASN A N 1
ATOM 1510 C CA . ASN A 1 196 ? 12.719 -9.641 4.656 1 95.31 196 ASN A CA 1
ATOM 1511 C C . ASN A 1 196 ? 11.953 -8.414 4.164 1 95.31 196 ASN A C 1
ATOM 1513 O O . ASN A 1 196 ? 10.766 -8.258 4.453 1 95.31 196 ASN A O 1
ATOM 1517 N N . VAL A 1 197 ? 12.617 -7.598 3.445 1 95.62 197 VAL A N 1
ATOM 1518 C CA . VAL A 1 197 ? 12.008 -6.391 2.896 1 95.62 197 VAL A CA 1
ATOM 1519 C C . VAL A 1 197 ? 10.992 -6.773 1.819 1 95.62 197 VAL A C 1
ATOM 1521 O O . VAL A 1 197 ? 9.883 -6.238 1.786 1 95.62 197 VAL A O 1
ATOM 1524 N N . ALA A 1 198 ? 11.375 -7.691 0.993 1 97.69 198 ALA A N 1
ATOM 1525 C CA . ALA A 1 198 ? 10.508 -8.125 -0.098 1 97.69 198 ALA A CA 1
ATOM 1526 C C . ALA A 1 198 ? 9.25 -8.812 0.44 1 97.69 198 ALA A C 1
ATOM 1528 O O . ALA A 1 198 ? 8.156 -8.641 -0.106 1 97.69 198 ALA A O 1
ATOM 1529 N N . TYR A 1 199 ? 9.477 -9.617 1.452 1 97.69 199 TYR A N 1
ATOM 1530 C CA . TYR A 1 199 ? 8.344 -10.297 2.082 1 97.69 199 TYR A CA 1
ATOM 1531 C C . TYR A 1 199 ? 7.328 -9.289 2.609 1 97.69 199 TYR A C 1
ATOM 1533 O O . TYR A 1 199 ? 6.129 -9.422 2.355 1 97.69 199 TYR A O 1
ATOM 1541 N N . ARG A 1 200 ? 7.773 -8.328 3.297 1 97 200 ARG A N 1
ATOM 1542 C CA . ARG A 1 200 ? 6.914 -7.266 3.809 1 97 200 ARG A CA 1
ATOM 1543 C C . ARG A 1 200 ? 6.25 -6.5 2.67 1 97 200 ARG A C 1
ATOM 1545 O O . ARG A 1 200 ? 5.059 -6.184 2.736 1 97 200 ARG A O 1
ATOM 1552 N N . ARG A 1 201 ? 7.043 -6.18 1.699 1 97.06 201 ARG A N 1
ATOM 1553 C CA . ARG A 1 201 ? 6.551 -5.43 0.549 1 97.06 201 ARG A CA 1
ATOM 1554 C C . ARG A 1 201 ? 5.402 -6.168 -0.133 1 97.06 201 ARG A C 1
ATOM 1556 O O . ARG A 1 201 ? 4.445 -5.543 -0.599 1 97.06 201 ARG A O 1
ATOM 1563 N N . CYS A 1 202 ? 5.434 -7.473 -0.242 1 98 202 CYS A N 1
ATOM 1564 C CA . CYS A 1 202 ? 4.344 -8.242 -0.83 1 98 202 CYS A CA 1
ATOM 1565 C C . CYS A 1 202 ? 3.035 -7.992 -0.092 1 98 202 CYS A C 1
ATOM 1567 O O . CYS A 1 202 ? 2.01 -7.723 -0.717 1 98 202 CYS A O 1
ATOM 1569 N N . LEU A 1 203 ? 3.145 -8.07 1.217 1 97.75 203 LEU A N 1
ATOM 1570 C CA . LEU A 1 203 ? 1.951 -7.863 2.029 1 97.75 203 LEU A CA 1
ATOM 1571 C C . LEU A 1 203 ? 1.464 -6.422 1.925 1 97.75 203 LEU A C 1
ATOM 1573 O O . LEU A 1 203 ? 0.258 -6.172 1.855 1 97.75 203 LEU A O 1
ATOM 1577 N N . GLN A 1 204 ? 2.371 -5.516 1.89 1 97.69 204 GLN A N 1
ATOM 1578 C CA . GLN A 1 204 ? 2.033 -4.102 1.78 1 97.69 204 GLN A CA 1
ATOM 1579 C C . GLN A 1 204 ? 1.333 -3.805 0.457 1 97.69 204 GLN A C 1
ATOM 1581 O O . GLN A 1 204 ? 0.346 -3.066 0.424 1 97.69 204 GLN A O 1
ATOM 1586 N N . MET A 1 205 ? 1.856 -4.359 -0.609 1 97.75 205 MET A N 1
ATOM 1587 C CA . MET A 1 205 ? 1.259 -4.156 -1.926 1 97.75 205 MET A CA 1
ATOM 1588 C C . MET A 1 205 ? -0.166 -4.699 -1.966 1 97.75 205 MET A C 1
ATOM 1590 O O . MET A 1 205 ? -1.076 -4.027 -2.457 1 97.75 205 MET A O 1
ATOM 1594 N N . LEU A 1 206 ? -0.315 -5.875 -1.455 1 98.31 206 LEU A N 1
ATOM 1595 C CA . LEU A 1 206 ? -1.646 -6.473 -1.415 1 98.31 206 LEU A CA 1
ATOM 1596 C C . LEU A 1 206 ? -2.582 -5.656 -0.529 1 98.31 206 LEU A C 1
ATOM 1598 O O . LEU A 1 206 ? -3.742 -5.434 -0.884 1 98.31 206 LEU A O 1
ATOM 1602 N N . ALA A 1 207 ? -2.07 -5.18 0.606 1 97.25 207 ALA A N 1
ATOM 1603 C CA . ALA A 1 207 ? -2.859 -4.41 1.562 1 97.25 207 ALA A CA 1
ATOM 1604 C C . ALA A 1 207 ? -3.285 -3.07 0.968 1 97.25 207 ALA A C 1
ATOM 1606 O O . ALA A 1 207 ? -4.344 -2.541 1.311 1 97.25 207 ALA A O 1
ATOM 1607 N N . ALA A 1 208 ? -2.494 -2.598 0.121 1 97.19 208 ALA A N 1
ATOM 1608 C CA . ALA A 1 208 ? -2.773 -1.316 -0.524 1 97.19 208 ALA A CA 1
ATOM 1609 C C . ALA A 1 208 ? -3.771 -1.484 -1.665 1 97.19 208 ALA A C 1
ATOM 1611 O O . ALA A 1 208 ? -4.18 -0.502 -2.293 1 97.19 208 ALA A O 1
ATOM 1612 N N . GLY A 1 209 ? -4.141 -2.721 -1.965 1 97.12 209 GLY A N 1
ATOM 1613 C CA . GLY A 1 209 ? -5.152 -2.969 -2.977 1 97.12 209 GLY A CA 1
ATOM 1614 C C . GLY A 1 209 ? -4.574 -3.213 -4.355 1 97.12 209 GLY A C 1
ATOM 1615 O O . GLY A 1 209 ? -5.16 -2.805 -5.363 1 97.12 209 GLY A O 1
ATOM 1616 N N . LEU A 1 210 ? -3.447 -3.807 -4.406 1 97.44 210 LEU A N 1
ATOM 1617 C CA . LEU A 1 210 ? -2.795 -4.078 -5.684 1 97.44 210 LEU A CA 1
ATOM 1618 C C . LEU A 1 210 ? -3.748 -4.785 -6.645 1 97.44 210 LEU A C 1
ATOM 1620 O O . LEU A 1 210 ? -3.693 -4.559 -7.855 1 97.44 210 LEU A O 1
ATOM 1624 N N . PHE A 1 211 ? -4.594 -5.66 -6.082 1 97.56 211 PHE A N 1
ATOM 1625 C CA . PHE A 1 211 ? -5.445 -6.484 -6.938 1 97.56 211 PHE A CA 1
ATOM 1626 C C . PHE A 1 211 ? -6.906 -6.078 -6.797 1 97.56 211 PHE A C 1
ATOM 1628 O O . PHE A 1 211 ? -7.805 -6.867 -7.094 1 97.56 211 PHE A O 1
ATOM 1635 N N . LEU A 1 212 ? -7.137 -4.926 -6.23 1 95.81 212 LEU A N 1
ATOM 1636 C CA . LEU A 1 212 ? -8.5 -4.41 -6.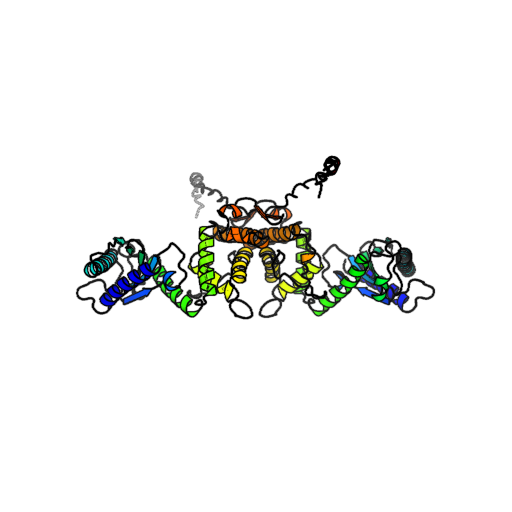184 1 95.81 212 LEU A CA 1
ATOM 1637 C C . LEU A 1 212 ? -8.891 -3.771 -7.512 1 95.81 212 LEU A C 1
ATOM 1639 O O . LEU A 1 212 ? -8.016 -3.42 -8.312 1 95.81 212 LEU A O 1
ATOM 1643 N N . PRO A 1 213 ? -10.172 -3.682 -7.754 1 92.06 213 PRO A N 1
ATOM 1644 C CA . PRO A 1 213 ? -10.594 -3.051 -9.008 1 92.06 213 PRO A CA 1
ATOM 1645 C C . PRO A 1 213 ? -10.039 -1.638 -9.172 1 92.06 213 PRO A C 1
ATOM 1647 O O . PRO A 1 213 ? -9.969 -0.878 -8.203 1 92.06 213 PRO A O 1
ATOM 1650 N N . GLY A 1 214 ? -9.648 -1.278 -10.461 1 86.44 214 GLY A N 1
ATOM 1651 C CA . GLY A 1 214 ? -9.156 0.055 -10.766 1 86.44 214 GLY A CA 1
ATOM 1652 C C . GLY A 1 214 ? -7.66 0.205 -10.539 1 86.44 214 GLY A C 1
ATOM 1653 O O . GLY A 1 214 ? -7.062 1.205 -10.938 1 86.44 214 GLY A O 1
ATOM 1654 N N . SER A 1 215 ? -7.07 -0.775 -9.859 1 89.94 215 SER A N 1
ATOM 1655 C CA . SER A 1 215 ? -5.633 -0.742 -9.633 1 89.94 215 SER A CA 1
ATOM 1656 C C . SER A 1 215 ? -4.863 -1.156 -10.883 1 89.94 215 SER A C 1
ATOM 1658 O O . SER A 1 215 ? -5.418 -1.805 -11.773 1 89.94 215 SER A O 1
ATOM 1660 N N . VAL A 1 216 ? -3.646 -0.749 -10.883 1 87.81 216 VAL A N 1
ATOM 1661 C CA . VAL A 1 216 ? -2.785 -1.092 -12.008 1 87.81 216 VAL A CA 1
ATOM 1662 C C . VAL A 1 216 ? -2.504 -2.594 -12.008 1 87.81 216 VAL A C 1
ATOM 1664 O O . VAL A 1 216 ? -2.34 -3.201 -13.062 1 87.81 216 VAL A O 1
ATOM 1667 N N . GLY A 1 217 ? -2.402 -3.217 -10.828 1 93.94 217 GLY A N 1
ATOM 1668 C CA . GLY A 1 217 ? -2.16 -4.645 -10.711 1 93.94 217 GLY A CA 1
ATOM 1669 C C . GLY A 1 217 ? -0.839 -5.078 -11.312 1 93.94 217 GLY A C 1
ATOM 1670 O O . GLY A 1 217 ? 0.145 -4.336 -11.266 1 93.94 217 GLY A O 1
ATOM 1671 N N . ILE A 1 218 ? -0.803 -6.309 -11.695 1 96.5 218 ILE A N 1
ATOM 1672 C CA . ILE A 1 218 ? 0.34 -6.879 -12.398 1 96.5 218 ILE A CA 1
ATOM 1673 C C . ILE A 1 218 ? -0.108 -7.422 -13.758 1 96.5 218 ILE A C 1
ATOM 1675 O O . ILE A 1 218 ? -1.017 -8.25 -13.828 1 96.5 218 ILE A O 1
ATOM 1679 N N . THR A 1 219 ? 0.488 -6.934 -14.781 1 96.44 219 THR A N 1
ATOM 1680 C CA . THR A 1 219 ? 0.185 -7.43 -16.125 1 96.44 219 THR A CA 1
ATOM 1681 C C . THR A 1 219 ? 0.843 -8.781 -16.359 1 96.44 219 THR A C 1
ATOM 1683 O O . THR A 1 219 ? 2.002 -8.992 -15.992 1 96.44 219 THR A O 1
ATOM 1686 N N . ASP A 1 220 ? 0.126 -9.672 -16.922 1 96.56 220 ASP A N 1
ATOM 1687 C CA . ASP A 1 220 ? 0.682 -10.984 -17.266 1 96.56 220 ASP A CA 1
ATOM 1688 C C . ASP A 1 220 ? 1.639 -10.883 -18.453 1 96.56 220 ASP A C 1
ATOM 1690 O O . ASP A 1 220 ? 1.223 -10.562 -19.562 1 96.56 220 ASP A O 1
ATOM 1694 N N . PRO A 1 221 ? 2.811 -11.117 -18.219 1 96.62 221 PRO A N 1
ATOM 1695 C CA . PRO A 1 221 ? 3.783 -10.977 -19.297 1 96.62 221 PRO A CA 1
ATOM 1696 C C . PRO A 1 221 ? 3.652 -12.078 -20.359 1 96.62 221 PRO A C 1
ATOM 1698 O O . PRO A 1 221 ? 4.25 -11.977 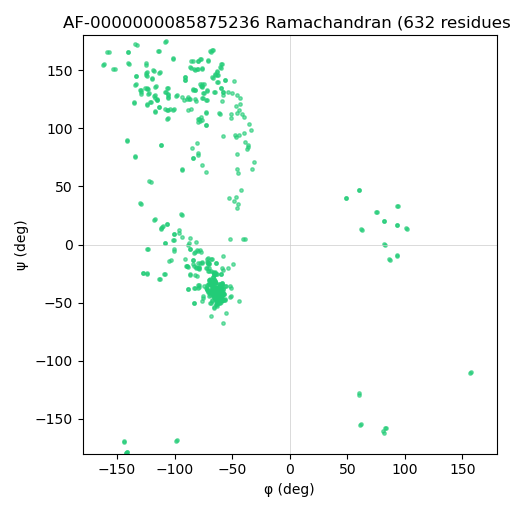-21.438 1 96.62 221 PRO A O 1
ATOM 1701 N N . CYS A 1 222 ? 2.912 -13.117 -20.125 1 95.69 222 CYS A N 1
ATOM 1702 C CA . CYS A 1 222 ? 2.812 -14.258 -21.016 1 95.69 222 CYS A CA 1
ATOM 1703 C C . CYS A 1 222 ? 1.535 -14.188 -21.859 1 95.69 222 CYS A C 1
ATOM 1705 O O . CYS A 1 222 ? 1.262 -15.086 -22.656 1 95.69 222 CYS A O 1
ATOM 1707 N N . GLU A 1 223 ? 0.75 -13.227 -21.562 1 92.06 223 GLU A N 1
ATOM 1708 C CA . GLU A 1 223 ? -0.5 -13.078 -22.297 1 92.06 223 GLU A CA 1
ATOM 1709 C C . GLU A 1 223 ? -0.486 -11.812 -23.156 1 92.06 223 GLU A C 1
ATOM 1711 O O . GLU A 1 223 ? 0.147 -10.82 -22.797 1 92.06 223 GLU A O 1
ATOM 1716 N N . SER A 1 224 ? -1.181 -11.906 -24.266 1 86.06 224 SER A N 1
ATOM 1717 C CA . SER A 1 224 ? -1.296 -10.75 -25.141 1 86.06 224 SER A CA 1
ATOM 1718 C C . SER A 1 224 ? -2.4 -9.805 -24.672 1 86.06 224 SER A C 1
ATOM 1720 O O . SER A 1 224 ? -3.34 -10.234 -24 1 86.06 224 SER A O 1
ATOM 1722 N N . GLY A 1 225 ? -2.363 -8.461 -24.906 1 86.12 225 GLY A N 1
ATOM 1723 C CA . GLY A 1 225 ? -3.447 -7.52 -24.656 1 86.12 225 GLY A CA 1
ATOM 1724 C C . GLY A 1 225 ? -3.371 -6.871 -23.281 1 86.12 225 GLY A C 1
ATOM 1725 O O . GLY A 1 225 ? -4.379 -6.391 -22.766 1 86.12 225 GLY A O 1
ATOM 1726 N N . ASN A 1 226 ? -2.322 -6.891 -22.609 1 87.12 226 ASN A N 1
ATOM 1727 C CA . ASN A 1 226 ? -2.143 -6.258 -21.312 1 87.12 226 ASN A CA 1
ATOM 1728 C C . ASN A 1 226 ? -3.123 -6.809 -20.281 1 87.12 226 ASN A C 1
ATOM 1730 O O . ASN A 1 226 ? -3.805 -6.047 -19.594 1 87.12 226 ASN A O 1
ATOM 1734 N N . PHE A 1 227 ? -3.24 -8.094 -20.219 1 91.69 227 PHE A N 1
ATOM 1735 C CA . PHE A 1 227 ? -4.117 -8.797 -19.297 1 91.69 227 PHE A CA 1
ATOM 1736 C C . PHE A 1 227 ? -3.57 -8.734 -17.875 1 91.69 227 PHE A C 1
ATOM 1738 O O . PHE A 1 227 ? -2.406 -9.055 -17.641 1 91.69 227 PHE A O 1
ATOM 1745 N N . ARG A 1 228 ? -4.375 -8.227 -16.906 1 94.69 228 ARG A N 1
ATOM 1746 C CA . ARG A 1 228 ? -3.98 -8.203 -15.5 1 94.69 228 ARG A CA 1
ATOM 1747 C C . ARG A 1 228 ? -4.25 -9.547 -14.836 1 94.69 228 ARG A C 1
ATOM 1749 O O . ARG A 1 228 ? -5.352 -10.094 -14.945 1 94.69 228 ARG A O 1
ATOM 1756 N N . VAL A 1 229 ? -3.389 -10.094 -14.117 1 96.06 229 VAL A N 1
ATOM 1757 C CA . VAL A 1 229 ? -3.395 -11.484 -13.672 1 96.06 229 VAL A CA 1
ATOM 1758 C C . VAL A 1 229 ? -4.508 -11.695 -12.648 1 96.06 229 VAL A C 1
ATOM 1760 O O . VAL A 1 229 ? -5.047 -12.797 -12.531 1 96.06 229 VAL A O 1
ATOM 1763 N N . HIS A 1 230 ? -4.855 -10.625 -11.844 1 94.81 230 HIS A N 1
ATOM 1764 C CA . HIS A 1 230 ? -5.812 -10.797 -10.758 1 94.81 230 HIS A CA 1
ATOM 1765 C C . HIS A 1 230 ? -7.242 -10.852 -11.289 1 94.81 230 HIS A C 1
ATOM 1767 O O . HIS A 1 230 ? -8.172 -11.156 -10.539 1 94.81 230 HIS A O 1
ATOM 1773 N N . THR A 1 231 ? -7.5 -10.625 -12.586 1 93.5 231 THR A N 1
ATOM 1774 C CA . THR A 1 231 ? -8.836 -10.633 -13.164 1 93.5 231 THR A CA 1
ATOM 1775 C C . THR A 1 231 ? -9.43 -12.039 -13.148 1 93.5 231 THR A C 1
ATOM 1777 O O . THR A 1 231 ? -10.625 -12.211 -13.367 1 93.5 231 THR A O 1
ATOM 1780 N N . VAL A 1 232 ? -8.656 -13.062 -12.883 1 93.88 232 VAL A N 1
ATOM 1781 C CA . VAL A 1 232 ? -9.156 -14.422 -12.742 1 93.88 232 VAL A CA 1
ATOM 1782 C C . VAL A 1 232 ? -9.945 -14.555 -11.445 1 93.88 232 VAL A C 1
ATOM 1784 O O . VAL A 1 232 ? -10.703 -15.508 -11.266 1 93.88 232 VAL A O 1
ATOM 1787 N N . MET A 1 233 ? -9.773 -13.562 -10.516 1 95.75 233 MET A N 1
ATOM 1788 C CA . MET A 1 233 ? -10.469 -13.57 -9.227 1 95.75 233 MET A CA 1
ATOM 1789 C C . MET A 1 233 ? -11.789 -12.82 -9.312 1 95.75 233 MET A C 1
ATOM 1791 O O . MET A 1 233 ? -11.906 -11.836 -10.039 1 95.75 233 MET A O 1
ATOM 1795 N N . THR A 1 234 ? -12.758 -13.328 -8.602 1 95 234 THR A N 1
ATOM 1796 C CA . THR A 1 234 ? -13.984 -12.555 -8.445 1 95 234 THR A CA 1
ATOM 1797 C C . THR A 1 234 ? -13.734 -11.305 -7.613 1 95 234 THR A C 1
ATOM 1799 O O . THR A 1 234 ? -12.695 -11.195 -6.949 1 95 234 THR A O 1
ATOM 1802 N N . LEU A 1 235 ? -14.656 -10.398 -7.59 1 93.06 235 LEU A N 1
ATOM 1803 C CA . LEU A 1 235 ? -14.531 -9.18 -6.797 1 93.06 235 LEU A CA 1
ATOM 1804 C C . LEU A 1 235 ? -14.422 -9.508 -5.312 1 93.06 235 LEU A C 1
ATOM 1806 O O . LEU A 1 235 ? -13.648 -8.875 -4.59 1 93.06 235 LEU A O 1
ATOM 1810 N N . GLU A 1 236 ? -15.172 -10.492 -4.895 1 91.94 236 GLU A N 1
ATOM 1811 C CA . GLU A 1 236 ? -15.141 -10.914 -3.498 1 91.94 236 GLU A CA 1
ATOM 1812 C C . GLU A 1 236 ? -13.773 -11.492 -3.127 1 91.94 236 GLU A C 1
ATOM 1814 O O . GLU A 1 236 ? -13.258 -11.227 -2.037 1 91.94 236 GLU A O 1
ATOM 1819 N N . GLN A 1 237 ? -13.234 -12.18 -4.039 1 95.75 237 GLN A N 1
ATOM 1820 C CA . GLN A 1 237 ? -11.922 -12.773 -3.816 1 95.75 237 GLN A CA 1
ATOM 1821 C C . GLN A 1 237 ? -10.836 -11.703 -3.766 1 95.75 237 GLN A C 1
ATOM 1823 O O . GLN A 1 237 ? -9.93 -11.773 -2.934 1 95.75 237 GLN A O 1
ATOM 1828 N N . GLN A 1 238 ? -10.977 -10.758 -4.668 1 96.69 238 GLN A N 1
ATOM 1829 C CA . GLN A 1 238 ? -10.031 -9.648 -4.664 1 96.69 238 GLN A CA 1
ATOM 1830 C C . GLN A 1 238 ? -10.055 -8.914 -3.328 1 96.69 238 GLN A C 1
ATOM 1832 O O . GLN A 1 238 ? -9 -8.617 -2.756 1 96.69 238 GLN A O 1
ATOM 1837 N N . ASP A 1 239 ? -11.203 -8.68 -2.857 1 94.44 239 ASP A N 1
ATOM 1838 C CA . ASP A 1 239 ? -11.352 -7.996 -1.577 1 94.44 239 ASP A CA 1
ATOM 1839 C C . ASP A 1 239 ? -10.812 -8.852 -0.432 1 94.44 239 ASP A C 1
ATOM 1841 O O . ASP A 1 239 ? -10.188 -8.328 0.497 1 94.44 239 ASP A O 1
ATOM 1845 N N . MET A 1 240 ? -11.047 -10.086 -0.519 1 94.5 240 MET A N 1
ATOM 1846 C CA . MET A 1 240 ? -10.602 -11.016 0.517 1 94.5 240 MET A CA 1
ATOM 1847 C C . MET A 1 240 ? -9.078 -11.023 0.612 1 94.5 240 MET A C 1
ATOM 1849 O O . MET A 1 240 ? -8.516 -11 1.711 1 94.5 240 MET A O 1
ATOM 1853 N N . VAL A 1 241 ? -8.453 -11.031 -0.507 1 97.5 241 VAL A N 1
ATOM 1854 C CA . VAL A 1 241 ? -6.996 -11 -0.536 1 97.5 241 VAL A CA 1
ATOM 1855 C C . VAL A 1 241 ? -6.5 -9.703 0.103 1 97.5 241 VAL A C 1
ATOM 1857 O O . VAL A 1 241 ? -5.551 -9.719 0.889 1 97.5 241 VAL A O 1
ATOM 1860 N N . CYS A 1 242 ? -7.137 -8.648 -0.189 1 97.06 242 CYS A N 1
ATOM 1861 C CA . CYS A 1 242 ? -6.73 -7.34 0.304 1 97.06 242 CYS A CA 1
ATOM 1862 C C . CYS A 1 242 ? -6.887 -7.254 1.817 1 97.06 242 CYS A C 1
ATOM 1864 O O . CYS A 1 242 ? -5.934 -6.918 2.525 1 97.06 242 CYS A O 1
ATOM 1866 N N . PHE A 1 243 ? -8.062 -7.547 2.363 1 94.44 243 PHE A N 1
ATOM 1867 C CA . PHE A 1 243 ? -8.273 -7.332 3.791 1 94.44 243 PHE A CA 1
ATOM 1868 C C . PHE A 1 243 ? -7.461 -8.328 4.613 1 94.44 243 PHE A C 1
ATOM 1870 O O . PHE A 1 243 ? -7.082 -8.047 5.75 1 94.44 243 PHE A O 1
ATOM 1877 N N . THR A 1 244 ? -7.223 -9.555 4.047 1 95.75 244 THR A N 1
ATOM 1878 C CA . THR A 1 244 ? -6.328 -10.492 4.719 1 95.75 244 THR A CA 1
ATOM 1879 C C . THR A 1 244 ? -4.926 -9.898 4.852 1 95.75 244 THR A C 1
ATOM 1881 O O . THR A 1 244 ? -4.34 -9.922 5.934 1 95.75 244 THR A O 1
ATOM 1884 N N . ALA A 1 245 ? -4.449 -9.32 3.74 1 97.69 245 ALA A N 1
ATOM 1885 C CA . ALA A 1 245 ? -3.129 -8.695 3.748 1 97.69 245 ALA A CA 1
ATOM 1886 C C . ALA A 1 245 ? -3.094 -7.504 4.699 1 97.69 245 ALA A C 1
ATOM 1888 O O . ALA A 1 245 ? -2.084 -7.262 5.363 1 97.69 245 ALA A O 1
ATOM 1889 N N . GLN A 1 246 ? -4.148 -6.746 4.719 1 95.75 246 GLN A N 1
ATOM 1890 C CA . GLN A 1 246 ? -4.227 -5.562 5.574 1 95.75 246 GLN A CA 1
ATOM 1891 C C . GLN A 1 246 ? -4.086 -5.938 7.047 1 95.75 246 GLN A C 1
ATOM 1893 O O . GLN A 1 246 ? -3.348 -5.289 7.789 1 95.75 246 GLN A O 1
ATOM 1898 N N . THR A 1 247 ? -4.754 -6.969 7.449 1 93.94 247 THR A N 1
ATOM 1899 C CA . THR A 1 247 ? -4.617 -7.441 8.82 1 93.94 247 THR A CA 1
ATOM 1900 C C . THR A 1 247 ? -3.188 -7.887 9.102 1 93.94 247 THR A C 1
ATOM 1902 O O . THR A 1 247 ? -2.611 -7.539 10.133 1 93.94 247 THR A O 1
ATOM 1905 N N . LEU A 1 248 ? -2.641 -8.586 8.203 1 95.69 248 LEU A N 1
ATOM 1906 C CA . LEU A 1 248 ? -1.323 -9.172 8.422 1 95.69 248 LEU A CA 1
ATOM 1907 C C . LEU A 1 248 ? -0.244 -8.094 8.445 1 95.69 248 LEU A C 1
ATOM 1909 O O . LEU A 1 248 ? 0.746 -8.219 9.164 1 95.69 248 LEU A O 1
ATOM 1913 N N . VAL A 1 249 ? -0.414 -7.055 7.652 1 95.88 249 VAL A N 1
ATOM 1914 C CA . VAL A 1 249 ? 0.563 -5.969 7.664 1 95.88 249 VAL A CA 1
ATOM 1915 C C . VAL A 1 249 ? 0.579 -5.305 9.039 1 95.88 249 VAL A C 1
ATOM 1917 O O . VAL A 1 249 ? 1.642 -4.938 9.547 1 95.88 249 VAL A O 1
ATOM 1920 N N . ARG A 1 250 ? -0.553 -5.109 9.555 1 94.25 250 ARG A N 1
ATOM 1921 C CA . ARG A 1 250 ? -0.621 -4.516 10.891 1 94.25 250 ARG A CA 1
ATOM 1922 C C . ARG A 1 250 ? 0.034 -5.422 11.93 1 94.25 250 ARG A C 1
ATOM 1924 O O . ARG A 1 250 ? 0.832 -4.961 12.742 1 94.25 250 ARG A O 1
ATOM 1931 N N . VAL A 1 251 ? -0.262 -6.73 11.898 1 93.25 251 VAL A N 1
ATOM 1932 C CA . VAL A 1 251 ? 0.335 -7.695 12.812 1 93.25 251 VAL A CA 1
ATOM 1933 C C . VAL A 1 251 ? 1.852 -7.707 12.633 1 93.25 251 VAL A C 1
ATOM 1935 O O . VAL A 1 251 ? 2.6 -7.68 13.617 1 93.25 251 VAL A O 1
ATOM 1938 N N . LEU A 1 252 ? 2.254 -7.727 11.398 1 94.25 252 LEU A N 1
ATOM 1939 C CA . LEU A 1 252 ? 3.676 -7.742 11.07 1 94.25 252 LEU A CA 1
ATOM 1940 C C . LEU A 1 252 ? 4.379 -6.512 11.641 1 94.25 252 LEU A C 1
ATOM 1942 O O . LEU A 1 252 ? 5.461 -6.625 12.219 1 94.25 252 LEU A O 1
ATOM 1946 N N . SER A 1 253 ? 3.775 -5.355 11.516 1 93.19 253 SER A N 1
ATOM 1947 C CA . SER A 1 253 ? 4.383 -4.082 11.898 1 93.19 253 SER A CA 1
ATOM 1948 C C . SER A 1 253 ? 4.469 -3.943 13.414 1 93.19 253 SER A C 1
ATOM 1950 O O . SER A 1 253 ? 5.297 -3.193 13.93 1 93.19 253 SER A O 1
ATOM 1952 N N . HIS A 1 254 ? 3.691 -4.684 14.086 1 90.62 254 HIS A N 1
ATOM 1953 C CA . HIS A 1 254 ? 3.693 -4.594 15.539 1 90.62 254 HIS A CA 1
ATOM 1954 C C . HIS A 1 254 ? 4.367 -5.812 16.172 1 90.62 254 HIS A C 1
ATOM 1956 O O . HIS A 1 254 ? 4.059 -6.184 17.297 1 90.62 254 HIS A O 1
ATOM 1962 N N . GLY A 1 255 ? 5.176 -6.578 15.328 1 90 255 GLY A N 1
ATOM 1963 C CA . GLY A 1 255 ? 6.086 -7.574 15.875 1 90 255 GLY A CA 1
ATOM 1964 C C . GLY A 1 255 ? 5.551 -8.992 15.773 1 90 255 GLY A C 1
ATOM 1965 O O . GLY A 1 255 ? 6.094 -9.906 16.391 1 90 255 GLY A O 1
ATOM 1966 N N . GLY A 1 256 ? 4.57 -9.234 15.039 1 91.69 256 GLY A N 1
ATOM 1967 C CA . GLY A 1 256 ? 3.959 -10.555 14.969 1 91.69 256 GLY A CA 1
ATOM 1968 C C . GLY A 1 256 ? 4.5 -11.406 13.836 1 91.69 256 GLY A C 1
ATOM 1969 O O . GLY A 1 256 ? 3.787 -12.242 13.289 1 91.69 256 GLY A O 1
ATOM 1970 N N . 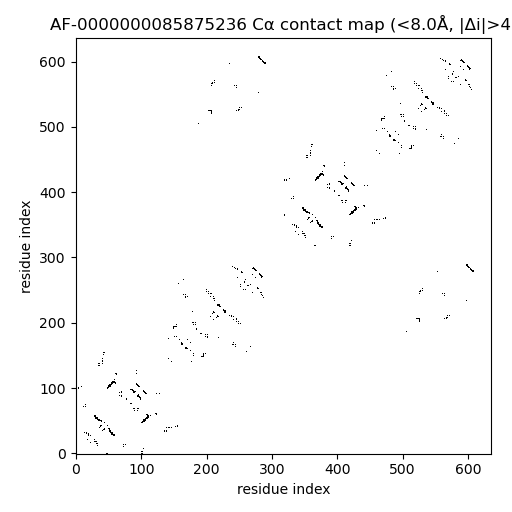TYR A 1 257 ? 5.707 -11.172 13.406 1 91.75 257 TYR A N 1
ATOM 1971 C CA . TYR A 1 257 ? 6.227 -11.844 12.227 1 91.75 257 TYR A CA 1
ATOM 1972 C C . TYR A 1 257 ? 6.418 -13.336 12.484 1 91.75 257 TYR A C 1
ATOM 1974 O O . TYR A 1 257 ? 6.207 -14.156 11.594 1 91.75 257 TYR A O 1
ATOM 1982 N N . ARG A 1 258 ? 6.746 -13.75 13.695 1 92.75 258 ARG A N 1
ATOM 1983 C CA . ARG A 1 258 ? 6.965 -15.164 13.992 1 92.75 258 ARG A CA 1
ATOM 1984 C C . ARG A 1 258 ? 5.676 -15.969 13.828 1 92.75 258 ARG A C 1
ATOM 1986 O O . ARG A 1 258 ? 5.703 -17.094 13.336 1 92.75 258 ARG A O 1
ATOM 1993 N N . LYS A 1 259 ? 4.648 -15.328 14.219 1 91.94 259 LYS A N 1
ATOM 1994 C CA . LYS A 1 259 ? 3.35 -15.984 14.086 1 91.94 259 LYS A CA 1
ATOM 1995 C C . LYS A 1 259 ? 2.932 -16.078 12.625 1 91.94 259 LYS A C 1
ATOM 1997 O O . LYS A 1 259 ? 2.434 -17.125 12.188 1 91.94 259 LYS A O 1
ATOM 2002 N N . ILE A 1 260 ? 3.172 -15.047 11.875 1 93.81 260 ILE A N 1
ATOM 2003 C CA . ILE A 1 260 ? 2.801 -15.016 10.469 1 93.81 260 ILE A CA 1
ATOM 2004 C C . ILE A 1 260 ? 3.588 -16.078 9.703 1 93.81 260 ILE A C 1
ATOM 2006 O O . ILE A 1 260 ? 3.051 -16.734 8.805 1 93.81 260 ILE A O 1
ATOM 2010 N N . LEU A 1 261 ? 4.82 -16.312 10.156 1 92.69 261 LEU A N 1
ATOM 2011 C CA . LEU A 1 261 ? 5.703 -17.234 9.461 1 92.69 261 LEU A CA 1
ATOM 2012 C C . LEU A 1 261 ? 5.465 -18.672 9.938 1 92.69 261 LEU A C 1
ATOM 2014 O O . LEU A 1 261 ? 6.094 -19.609 9.438 1 92.69 261 LEU A O 1
ATOM 2018 N N . GLY A 1 262 ? 4.605 -18.828 10.906 1 88.94 262 GLY A N 1
ATOM 2019 C CA . GLY A 1 262 ? 4.289 -20.172 11.391 1 88.94 262 GLY A CA 1
ATOM 2020 C C . GLY A 1 262 ? 5.312 -20.703 12.375 1 88.94 262 GLY A C 1
ATOM 2021 O O . GLY A 1 262 ? 5.391 -21.922 12.594 1 88.94 262 GLY A O 1
ATOM 2022 N N . LEU A 1 263 ? 6.051 -19.828 12.953 1 89.75 263 LEU A N 1
ATOM 2023 C CA . LEU A 1 263 ? 7.102 -20.25 13.867 1 89.75 263 LEU A CA 1
ATOM 2024 C C . LEU A 1 263 ? 6.566 -20.375 15.289 1 89.75 263 LEU A C 1
ATOM 2026 O O . LEU A 1 263 ? 7.219 -20.953 16.156 1 89.75 263 LEU A O 1
ATOM 2030 N N . GLU A 1 264 ? 5.434 -19.766 15.594 1 87.25 264 GLU A N 1
ATOM 2031 C CA . GLU A 1 264 ? 4.84 -19.797 16.922 1 87.25 264 GLU A CA 1
ATOM 2032 C C . GLU A 1 264 ? 3.43 -20.375 16.875 1 87.25 264 GLU A C 1
ATOM 2034 O O . GLU A 1 264 ? 2.467 -19.734 17.281 1 87.25 264 GLU A O 1
ATOM 2039 N N . GLY A 1 265 ? 3.227 -21.516 16.359 1 82.94 265 GLY A N 1
ATOM 2040 C CA . GLY A 1 265 ? 1.943 -22.203 16.359 1 82.94 265 GLY A CA 1
ATOM 2041 C C . GLY A 1 265 ? 1.016 -21.75 15.25 1 82.94 265 GLY A C 1
ATOM 2042 O O . GLY A 1 265 ? 1.467 -21.188 14.25 1 82.94 265 GLY A O 1
ATOM 2043 N N . ASP A 1 266 ? -0.26 -21.984 15.492 1 84.5 266 ASP A N 1
ATOM 2044 C CA . ASP A 1 266 ? -1.263 -21.719 14.461 1 84.5 266 ASP A CA 1
ATOM 2045 C C . ASP A 1 266 ? -1.534 -20.219 14.328 1 84.5 266 ASP A C 1
ATOM 2047 O O . ASP A 1 266 ? -1.833 -19.547 15.312 1 84.5 266 ASP A O 1
ATOM 2051 N N . ALA A 1 267 ? -1.409 -19.703 13.141 1 85.19 267 ALA A N 1
ATOM 2052 C CA . ALA A 1 267 ? -1.552 -18.266 12.891 1 85.19 267 ALA A CA 1
ATOM 2053 C C . ALA A 1 267 ? -2.855 -17.969 12.156 1 85.19 267 ALA A C 1
ATOM 2055 O O . ALA A 1 267 ? -3.186 -16.812 11.914 1 85.19 267 ALA A O 1
ATOM 2056 N N . SER A 1 268 ? -3.686 -18.953 11.867 1 83.81 268 SER A N 1
ATOM 2057 C CA . SER A 1 268 ? -4.859 -18.781 11.023 1 83.81 268 SER A CA 1
ATOM 2058 C C . SER A 1 268 ? -5.891 -17.875 11.688 1 83.81 268 SER A C 1
ATOM 2060 O O . SER A 1 268 ? -6.664 -17.188 11 1 83.81 268 SER A O 1
ATOM 2062 N N . TYR A 1 269 ? -5.809 -17.812 12.984 1 84.44 269 TYR A N 1
ATOM 2063 C CA . TYR A 1 269 ? -6.809 -17.062 13.719 1 84.44 269 TYR A CA 1
ATOM 2064 C C . TYR A 1 269 ? -6.555 -15.555 13.602 1 84.44 269 TYR A C 1
ATOM 2066 O O . TYR A 1 269 ? -7.422 -14.742 13.922 1 84.44 269 TYR A O 1
ATOM 2074 N N . LEU A 1 270 ? -5.375 -15.18 13.164 1 85.25 270 LEU A N 1
ATOM 2075 C CA . LEU A 1 270 ? -4.973 -13.773 13.133 1 85.25 270 LEU A CA 1
ATOM 2076 C C . LEU A 1 270 ? -5.91 -12.961 12.25 1 85.25 270 LEU A C 1
ATOM 2078 O O . LEU A 1 270 ? -6.09 -11.758 12.469 1 85.25 270 LEU A O 1
ATOM 2082 N N . THR A 1 271 ? -6.539 -13.594 11.297 1 86.06 271 THR A N 1
ATOM 2083 C CA . THR A 1 271 ? -7.367 -12.867 10.344 1 86.06 271 THR A CA 1
ATOM 2084 C C . THR A 1 271 ? -8.844 -12.992 10.703 1 86.06 271 THR A C 1
ATOM 2086 O O . THR A 1 271 ? -9.711 -12.492 9.984 1 86.06 271 THR A O 1
ATOM 2089 N N . THR A 1 272 ? -9.133 -13.633 11.797 1 80.31 272 THR A N 1
ATOM 2090 C CA . THR A 1 272 ? -10.531 -13.828 12.172 1 80.31 272 THR A CA 1
ATOM 2091 C C . THR A 1 272 ? -10.781 -13.352 13.594 1 80.31 272 THR A C 1
ATOM 2093 O O . THR A 1 272 ? -11.914 -13.008 13.953 1 80.31 272 THR A O 1
ATOM 2096 N N . GLU A 1 273 ? -9.641 -13.352 14.391 1 80.19 273 GLU A N 1
ATOM 2097 C CA . GLU A 1 273 ? -9.773 -12.977 15.789 1 80.19 273 GLU A CA 1
ATOM 2098 C C . GLU A 1 273 ? -8.836 -11.828 16.141 1 80.19 273 GLU A C 1
ATOM 2100 O O . GLU A 1 273 ? -7.781 -11.664 15.531 1 80.19 273 GLU A O 1
ATOM 2105 N N . MET A 1 274 ? -9.297 -11.156 17.156 1 83.88 274 MET A N 1
ATOM 2106 C CA . MET A 1 274 ? -8.461 -10.07 17.672 1 83.88 274 MET A CA 1
ATOM 2107 C C . MET A 1 274 ? -7.18 -10.617 18.297 1 83.88 274 MET A C 1
ATOM 2109 O O . MET A 1 274 ? -7.184 -11.703 18.875 1 83.88 274 MET A O 1
ATOM 2113 N N . SER A 1 275 ? -6.125 -9.844 18.078 1 83.62 275 SER A N 1
ATOM 2114 C CA . SER A 1 275 ? -4.836 -10.211 18.656 1 83.62 275 SER A CA 1
ATOM 2115 C C . SER A 1 275 ? -4.098 -8.984 19.188 1 83.62 275 SER A C 1
ATOM 2117 O O . SER A 1 275 ? -4.418 -7.855 18.828 1 83.62 275 SER A O 1
ATOM 2119 N N . THR A 1 276 ? -3.209 -9.188 20.156 1 85.06 276 THR A N 1
ATOM 2120 C CA . THR A 1 276 ? -2.482 -8.086 20.766 1 85.06 276 THR A CA 1
ATOM 2121 C C . THR A 1 276 ? -0.985 -8.203 20.516 1 85.06 276 THR A C 1
ATOM 2123 O O . THR A 1 276 ? -0.406 -9.281 20.672 1 85.06 276 THR A O 1
ATOM 2126 N N . TRP A 1 277 ? -0.465 -7.098 20.016 1 86.44 277 TRP A N 1
ATOM 2127 C CA . TRP A 1 277 ? 0.959 -7.039 19.703 1 86.44 277 TRP A CA 1
ATOM 2128 C C . TRP A 1 277 ? 1.574 -5.738 20.203 1 86.44 277 TRP A C 1
ATOM 2130 O O . TRP A 1 277 ? 1.187 -4.652 19.766 1 86.44 277 TRP A O 1
ATOM 2140 N N . ASP A 1 278 ? 2.602 -5.805 21.062 1 80.62 278 ASP A N 1
ATOM 2141 C CA . ASP A 1 278 ? 3.277 -4.637 21.625 1 80.62 278 ASP A CA 1
ATOM 2142 C C . ASP A 1 278 ? 2.271 -3.629 22.172 1 80.62 278 ASP A C 1
ATOM 2144 O O . ASP A 1 278 ? 2.338 -2.439 21.859 1 80.62 278 ASP A O 1
ATOM 2148 N N . GLY A 1 279 ? 1.284 -4.137 22.781 1 81 279 GLY A N 1
ATOM 2149 C CA . GLY A 1 279 ? 0.299 -3.289 23.438 1 81 279 GLY A CA 1
ATOM 2150 C C . GLY A 1 279 ? -0.76 -2.762 22.484 1 81 279 GLY A C 1
ATOM 2151 O O . GLY A 1 279 ? -1.656 -2.021 22.891 1 81 279 GLY A O 1
ATOM 2152 N N . VAL A 1 280 ? -0.606 -3.166 21.203 1 83.06 280 VAL A N 1
ATOM 2153 C CA . VAL A 1 280 ? -1.585 -2.721 20.219 1 83.06 280 VAL A CA 1
ATOM 2154 C C . VAL A 1 280 ? -2.508 -3.879 19.859 1 83.06 280 VAL A C 1
ATOM 2156 O O . VAL A 1 280 ? -2.043 -4.98 19.547 1 83.06 280 VAL A O 1
ATOM 2159 N N . ILE A 1 281 ? -3.754 -3.646 19.922 1 83.75 281 ILE A N 1
ATOM 2160 C CA . ILE A 1 281 ? -4.738 -4.652 19.547 1 83.75 281 ILE A CA 1
ATOM 2161 C C . ILE A 1 281 ? -5.027 -4.547 18.047 1 83.75 281 ILE A C 1
ATOM 2163 O O . ILE A 1 281 ? -5.348 -3.465 17.547 1 83.75 281 ILE A O 1
ATOM 2167 N N . VAL A 1 282 ? -4.895 -5.645 17.391 1 83.44 282 VAL A N 1
ATOM 2168 C CA . VAL A 1 282 ? -5.199 -5.707 15.969 1 83.44 282 VAL A CA 1
ATOM 2169 C C . VAL A 1 282 ? -6.492 -6.492 15.75 1 83.44 282 VAL A C 1
ATOM 2171 O O . VAL A 1 282 ? -6.57 -7.676 16.094 1 83.44 282 VAL A O 1
ATOM 2174 N N . THR A 1 283 ? -7.469 -5.789 15.227 1 79.44 283 THR A N 1
ATOM 2175 C CA . THR A 1 283 ? -8.727 -6.43 14.859 1 79.44 283 THR A CA 1
ATOM 2176 C C . THR A 1 283 ? -8.758 -6.742 13.367 1 79.44 283 THR A C 1
ATOM 2178 O O . THR A 1 283 ? -8.508 -5.867 12.531 1 79.44 283 THR A O 1
ATOM 2181 N N . PRO A 1 284 ? -9.086 -8.047 13.125 1 78.12 284 PRO A N 1
ATOM 2182 C CA . PRO A 1 284 ? -9.086 -8.422 11.711 1 78.12 284 PRO A CA 1
ATOM 2183 C C . PRO A 1 284 ? -10.133 -7.672 10.898 1 78.12 284 PRO A C 1
ATOM 2185 O O . PRO A 1 284 ? -11.188 -7.309 11.438 1 78.12 284 PRO A O 1
ATOM 2188 N N . SER A 1 285 ? -9.781 -7.477 9.664 1 73.44 285 SER A N 1
ATOM 2189 C CA . SER A 1 285 ? -10.742 -6.945 8.703 1 73.44 285 SER A CA 1
ATOM 2190 C C . SER A 1 285 ? -11.703 -8.031 8.227 1 73.44 285 SER A C 1
ATOM 2192 O O . SER A 1 285 ? -11.32 -9.188 8.078 1 73.44 285 SER A O 1
ATOM 2194 N N . GLU A 1 286 ? -13.055 -8.156 8.594 1 60.94 286 GLU A N 1
ATOM 2195 C CA . GLU A 1 286 ? -13.961 -9.281 8.375 1 60.94 286 GLU A CA 1
ATOM 2196 C C . GLU A 1 286 ? -14.586 -9.227 6.984 1 60.94 286 GLU A C 1
ATOM 2198 O O . GLU A 1 286 ? -14.617 -8.172 6.352 1 60.94 286 GLU A O 1
ATOM 2203 N N . LYS A 1 287 ? -15.086 -10.633 6.52 1 57.22 287 LYS A N 1
ATOM 2204 C CA . LYS A 1 287 ? -15.734 -10.977 5.262 1 57.22 287 LYS A CA 1
ATOM 2205 C C . LYS A 1 287 ? -17.062 -10.227 5.102 1 57.22 287 LYS A C 1
ATOM 2207 O O . LYS A 1 287 ? -17.828 -10.109 6.055 1 57.22 287 LYS A O 1
ATOM 2212 N N . ALA A 1 288 ? -17.344 -9.328 4.25 1 43.59 288 ALA A N 1
ATOM 2213 C CA . ALA A 1 288 ? -18.688 -8.742 4.188 1 43.59 288 ALA A CA 1
ATOM 2214 C C . ALA A 1 288 ? -19.562 -9.477 3.172 1 43.59 288 ALA A C 1
ATOM 2216 O O . ALA A 1 288 ? -20.484 -8.898 2.605 1 43.59 288 ALA A O 1
ATOM 2217 N N . TYR A 1 289 ? -19.172 -10.617 2.529 1 40.47 289 TYR A N 1
ATOM 2218 C CA . TYR A 1 289 ? -20.047 -10.875 1.392 1 40.47 289 TYR A CA 1
ATOM 2219 C C . TYR A 1 289 ? -21.344 -11.523 1.843 1 40.47 289 TYR A C 1
ATOM 2221 O O . TYR A 1 289 ? -21.328 -12.562 2.506 1 40.47 289 TYR A O 1
ATOM 2229 N N . GLU A 1 290 ? -22.281 -10.641 2.184 1 45.12 290 GLU A N 1
ATOM 2230 C CA . GLU A 1 290 ? -23.562 -11.32 2.1 1 45.12 290 GLU A CA 1
ATOM 2231 C C . GLU A 1 290 ? -24.047 -11.414 0.654 1 45.12 290 GLU A C 1
ATOM 2233 O O . GLU A 1 290 ? -24.125 -10.406 -0.05 1 45.12 290 GLU A O 1
ATOM 2238 N N . LYS A 1 291 ? -24.047 -12.586 -0.002 1 41.53 291 LYS A N 1
ATOM 2239 C CA . LYS A 1 291 ? -24.672 -12.742 -1.31 1 41.53 291 LYS A CA 1
ATOM 2240 C C . LYS A 1 291 ? -26 -12.008 -1.371 1 41.53 291 LYS A C 1
ATOM 2242 O O . LYS A 1 291 ? -26.859 -12.188 -0.499 1 41.53 291 LYS A O 1
ATOM 2247 N N . PRO A 1 292 ? -26.109 -11 -2.119 1 42.41 292 PRO A N 1
ATOM 2248 C CA . PRO A 1 292 ? -27.484 -10.508 -2.227 1 42.41 292 PRO A CA 1
ATOM 2249 C C . PRO A 1 292 ? -28.484 -11.633 -2.455 1 42.41 292 PRO A C 1
ATOM 2251 O O . PRO A 1 292 ? -28.156 -12.641 -3.08 1 42.41 292 PRO A O 1
ATOM 2254 N N . PRO A 1 293 ? -29.516 -11.734 -1.712 1 39.66 293 PRO A N 1
ATOM 2255 C CA . PRO A 1 293 ? -30.5 -12.766 -2.041 1 39.66 293 PRO A CA 1
ATOM 2256 C C . PRO A 1 293 ? -30.859 -12.789 -3.523 1 39.66 293 PRO A C 1
ATOM 2258 O O . PRO A 1 293 ? -30.797 -11.75 -4.191 1 39.66 293 PRO A O 1
ATOM 2261 N N . GLU A 1 294 ? -30.656 -13.812 -4.238 1 35.03 294 GLU A N 1
ATOM 2262 C CA . GLU A 1 294 ? -31.219 -13.922 -5.582 1 35.03 294 GLU A CA 1
ATOM 2263 C C . GLU A 1 294 ? -32.625 -13.344 -5.645 1 35.03 294 GLU A C 1
ATOM 2265 O O . GLU A 1 294 ? -33.531 -13.805 -4.941 1 35.03 294 GLU A O 1
ATOM 2270 N N . ARG A 1 295 ? -32.781 -12.125 -5.887 1 36.16 295 ARG A N 1
ATOM 2271 C CA . ARG A 1 295 ? -34.188 -11.828 -6.184 1 36.16 295 ARG A CA 1
ATOM 2272 C C . ARG A 1 295 ? -34.75 -12.82 -7.188 1 36.16 295 ARG A C 1
ATOM 2274 O O . ARG A 1 295 ? -34.219 -12.977 -8.289 1 36.16 295 ARG A O 1
ATOM 2281 N N . LYS A 1 296 ? -35.375 -13.867 -6.781 1 33.38 296 LYS A N 1
ATOM 2282 C CA . LYS A 1 296 ? -36.219 -14.672 -7.672 1 33.38 296 LYS A CA 1
ATOM 2283 C C . LYS A 1 296 ? -36.938 -13.797 -8.695 1 33.38 296 LYS A C 1
ATOM 2285 O O . LYS A 1 296 ? -37.594 -12.82 -8.328 1 33.38 296 LYS A O 1
ATOM 2290 N N . GLU A 1 297 ? -36.531 -13.742 -9.945 1 34.03 297 GLU A N 1
ATOM 2291 C CA . GLU A 1 297 ? -37.406 -13.266 -11.008 1 34.03 297 GLU A CA 1
ATOM 2292 C C . GLU A 1 297 ? -38.844 -13.727 -10.781 1 34.03 297 GLU A C 1
ATOM 2294 O O . GLU A 1 297 ? -39.125 -14.93 -10.75 1 34.03 297 GLU A O 1
ATOM 2299 N N . GLU A 1 298 ? -39.562 -13.133 -10.039 1 32.25 298 GLU A N 1
ATOM 2300 C CA . GLU A 1 298 ? -41 -13.391 -10.172 1 32.25 298 GLU A CA 1
ATOM 2301 C C . GLU A 1 298 ? -41.438 -13.422 -11.641 1 32.25 298 GLU A C 1
ATOM 2303 O O . GLU A 1 298 ? -41.094 -12.516 -12.406 1 32.25 298 GLU A O 1
ATOM 2308 N N . GLU A 1 299 ? -41.5 -14.656 -12.312 1 33.41 299 GLU A N 1
ATOM 2309 C CA . GLU A 1 299 ? -42.25 -14.922 -13.523 1 33.41 299 GLU A CA 1
ATOM 2310 C C . GLU A 1 299 ? -43.5 -14.055 -13.594 1 33.41 299 GLU A C 1
ATOM 2312 O O . GLU A 1 299 ? -44.406 -14.203 -12.781 1 33.41 299 GLU A O 1
ATOM 2317 N N . ASP A 1 300 ? -43.281 -12.789 -13.812 1 32.84 300 ASP A N 1
ATOM 2318 C CA . ASP A 1 300 ? -44.469 -12.016 -14.211 1 32.84 300 ASP A CA 1
ATOM 2319 C C . ASP A 1 300 ? -45.281 -12.766 -15.258 1 32.84 300 ASP A C 1
ATOM 2321 O O . ASP A 1 300 ? -45.062 -12.586 -16.453 1 32.84 300 ASP A O 1
ATOM 2325 N N . GLU A 1 301 ? -45.344 -14.109 -15.18 1 30.88 301 GLU A N 1
ATOM 2326 C CA . GLU A 1 301 ? -46.406 -14.742 -15.977 1 30.88 301 GLU A CA 1
ATOM 2327 C C . GLU A 1 301 ? -47.75 -14.078 -15.742 1 30.88 301 GLU A C 1
ATOM 2329 O O . GLU A 1 301 ? -48.781 -14.562 -16.219 1 30.88 301 GLU A O 1
ATOM 2334 N N . ALA A 1 302 ? -47.781 -13.297 -14.586 1 30.27 302 ALA A N 1
ATOM 2335 C CA . ALA A 1 302 ? -49.219 -13.117 -14.359 1 30.27 302 ALA A CA 1
ATOM 2336 C C . ALA A 1 302 ? -49.875 -12.469 -15.57 1 30.27 302 ALA A C 1
ATOM 2338 O O . ALA A 1 302 ? -50.969 -12.875 -15.969 1 30.27 302 ALA A O 1
ATOM 2339 N N . LEU A 1 303 ? -49.5 -11.18 -15.781 1 29.94 303 LEU A N 1
ATOM 2340 C CA . LEU A 1 303 ? -50.688 -10.414 -16.172 1 29.94 303 LEU A CA 1
ATOM 2341 C C . LEU A 1 303 ? -50.906 -10.516 -17.688 1 29.94 303 LEU A C 1
ATOM 2343 O O . LEU A 1 303 ? -51.656 -9.719 -18.25 1 29.94 303 LEU A O 1
ATOM 2347 N N . GLU A 1 304 ? -50.031 -11.391 -18.359 1 31.14 304 GLU A N 1
ATOM 2348 C CA . GLU A 1 304 ? -50.469 -11.406 -19.766 1 31.14 304 GLU A CA 1
ATOM 2349 C C . GLU A 1 304 ? -51.938 -11.742 -19.891 1 31.14 304 GLU A C 1
ATOM 2351 O O . GLU A 1 304 ? -52.469 -11.898 -21 1 31.14 304 GLU A O 1
ATOM 2356 N N . GLU A 1 305 ? -52.406 -12.367 -18.797 1 30.33 305 GLU A N 1
ATOM 2357 C CA . GLU A 1 305 ? -53.656 -13 -19.219 1 30.33 305 GLU A CA 1
ATOM 2358 C C . GLU A 1 305 ? -54.656 -11.961 -19.734 1 30.33 305 GLU A C 1
ATOM 2360 O O . GLU A 1 305 ? -55.625 -12.312 -20.391 1 30.33 305 GLU A O 1
ATOM 2365 N N . GLY A 1 306 ? -54.812 -10.859 -18.844 1 27.66 306 GLY A N 1
ATOM 2366 C CA . GLY A 1 306 ? -56.219 -10.453 -18.906 1 27.66 306 GLY A CA 1
ATOM 2367 C C . GLY A 1 306 ? -56.594 -9.844 -20.234 1 27.66 306 GLY A C 1
ATOM 2368 O O . GLY A 1 306 ? -57.781 -9.844 -20.609 1 27.66 306 GLY A O 1
ATOM 2369 N N . GLY A 1 307 ? -55.875 -8.648 -20.547 1 27.66 307 GLY A N 1
ATOM 2370 C CA . GLY A 1 307 ? -56.781 -7.707 -21.203 1 27.66 307 GLY A CA 1
ATOM 2371 C C . GLY A 1 307 ? -57.125 -8.094 -22.625 1 27.66 307 GLY A C 1
ATOM 2372 O O . GLY A 1 307 ? -56.281 -8.016 -23.516 1 27.66 307 GLY A O 1
ATOM 2373 N N . GLU A 1 308 ? -57.781 -9.266 -22.781 1 28.56 308 GLU A N 1
ATOM 2374 C CA . GLU A 1 308 ? -58.469 -9.688 -23.984 1 28.56 308 GLU A CA 1
ATOM 2375 C C . GLU A 1 308 ? -59.188 -8.516 -24.641 1 28.56 308 GLU A C 1
ATOM 2377 O O . GLU A 1 308 ? -60.062 -8.711 -25.516 1 28.56 308 GLU A O 1
ATOM 2382 N N . GLY A 1 309 ? -59 -7.215 -24.062 1 28.17 309 GLY A N 1
ATOM 2383 C CA . GLY A 1 309 ? -60.094 -6.414 -24.578 1 28.17 309 GLY A CA 1
ATOM 2384 C C . GLY A 1 309 ? -60.188 -6.438 -26.094 1 28.17 309 GLY A C 1
ATOM 2385 O O . GLY A 1 309 ? -59.188 -6.672 -26.781 1 28.17 309 GLY A O 1
ATOM 2386 N N . GLU A 1 310 ? -61.406 -6.68 -26.562 1 26.41 310 GLU A N 1
ATOM 2387 C CA . GLU A 1 310 ? -62.156 -6.801 -27.812 1 26.41 310 GLU A CA 1
ATOM 2388 C C . GLU A 1 310 ? -61.812 -5.656 -28.766 1 26.41 310 GLU A C 1
ATOM 2390 O O . GLU A 1 310 ? -62.031 -4.488 -28.438 1 26.41 310 GLU A O 1
ATOM 2395 N N . ASP A 1 311 ? -60.688 -5.672 -29.453 1 26.42 311 ASP A N 1
ATOM 2396 C CA . ASP A 1 311 ? -60.438 -4.785 -30.594 1 26.42 311 ASP A CA 1
AT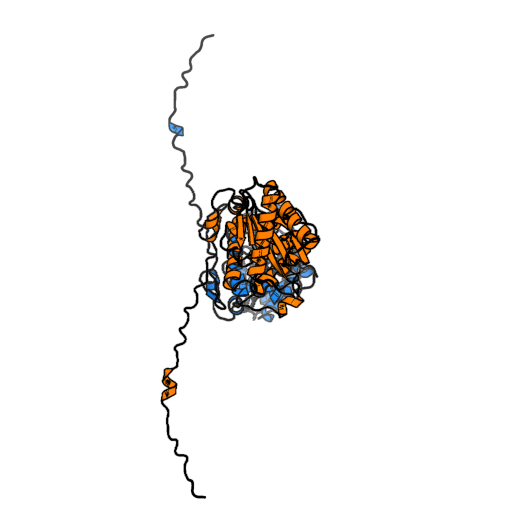OM 2397 C C . ASP A 1 311 ? -61.656 -4.738 -31.516 1 26.42 311 ASP A C 1
ATOM 2399 O O . ASP A 1 311 ? -62 -5.727 -32.188 1 26.42 311 ASP A O 1
ATOM 2403 N N . GLU A 1 312 ? -62.844 -4.25 -30.953 1 25.81 312 GLU A N 1
ATOM 2404 C CA . GLU A 1 312 ? -63.969 -4.016 -31.859 1 25.81 312 GLU A CA 1
ATOM 2405 C C . GLU A 1 312 ? -63.5 -3.273 -33.125 1 25.81 312 GLU A C 1
ATOM 2407 O O . GLU A 1 312 ? -62.75 -2.299 -33.031 1 25.81 312 GLU A O 1
ATOM 2412 N N . SER A 1 313 ? -63.594 -3.996 -34.188 1 27.45 313 SER A N 1
ATOM 2413 C CA . SER A 1 313 ? -63.5 -3.768 -35.625 1 27.45 313 SER A CA 1
ATOM 2414 C C . SER A 1 313 ? -64.312 -2.541 -36.062 1 27.45 313 SER A C 1
ATOM 2416 O O . SER A 1 313 ? -64.688 -2.418 -37.219 1 27.45 313 SER A O 1
ATOM 2418 N N . MET A 1 314 ? -64.25 -1.347 -35.188 1 25.03 314 MET A N 1
ATOM 2419 C CA . MET A 1 314 ? -65.188 -0.37 -35.812 1 25.03 314 MET A CA 1
ATOM 2420 C C . MET A 1 314 ? -64.875 -0.205 -37.281 1 25.03 314 MET A C 1
ATOM 2422 O O . MET A 1 314 ? -63.688 0.033 -37.656 1 25.03 314 MET A O 1
ATOM 2426 N N . GLU A 1 315 ? -65.688 -0.698 -38.094 1 23.58 315 GLU A N 1
ATOM 2427 C CA . GLU A 1 315 ? -66 -0.666 -39.5 1 23.58 315 GLU A CA 1
ATOM 2428 C C . GLU A 1 315 ? -66.062 0.766 -40.031 1 23.58 315 GLU A C 1
ATOM 2430 O O . GLU A 1 315 ? -67.062 1.478 -39.812 1 23.58 315 GLU A O 1
ATOM 2435 N N . THR A 1 316 ? -65.125 1.673 -39.5 1 22.95 316 THR A N 1
ATOM 2436 C CA . THR A 1 316 ? -65.438 2.9 -40.219 1 22.95 316 THR A CA 1
ATOM 2437 C C . THR A 1 316 ? -65.5 2.641 -41.719 1 22.95 316 THR A C 1
ATOM 2439 O O . THR A 1 316 ? -64.625 1.977 -42.281 1 22.95 316 THR A O 1
ATOM 2442 N N . GLN A 1 317 ? -66.562 3.084 -42.344 1 23.3 317 GLN A N 1
ATOM 2443 C CA . GLN A 1 317 ? -67.188 3.238 -43.656 1 23.3 317 GLN A CA 1
ATOM 2444 C C . GLN A 1 317 ? -66.188 3.836 -44.656 1 23.3 317 GLN A C 1
ATOM 2446 O O . GLN A 1 317 ? -65.375 4.73 -44.344 1 23.3 317 GLN A O 1
ATOM 2451 N N . GLU A 1 318 ? -66.188 3.33 -46.031 1 24.69 318 GLU A N 1
ATOM 2452 C CA . GLU A 1 318 ? -65.875 3.816 -47.375 1 24.69 318 GLU A CA 1
ATOM 2453 C C . GLU A 1 318 ? -66.562 5.18 -47.594 1 24.69 318 GLU A C 1
ATOM 2455 O O . GLU A 1 318 ? -67.688 5.406 -47.219 1 24.69 318 GLU A O 1
ATOM 2460 N N . MET B 1 1 ? -14.844 35.375 1.05 1 60.78 1 MET B N 1
ATOM 2461 C CA . MET B 1 1 ? -14.273 34.812 2.26 1 60.78 1 MET B CA 1
ATOM 2462 C C . MET B 1 1 ? -12.75 34.906 2.242 1 60.78 1 MET B C 1
ATOM 2464 O O . MET B 1 1 ? -12.141 35.375 3.199 1 60.78 1 MET B O 1
ATOM 2468 N N . GLN B 1 2 ? -12.219 34.781 1.027 1 72.44 2 GLN B N 1
ATOM 2469 C CA . GLN B 1 2 ? -10.766 34.875 0.879 1 72.44 2 GLN B CA 1
ATOM 2470 C C . GLN B 1 2 ? -10.305 36.312 0.897 1 72.44 2 GLN B C 1
ATOM 2472 O O . GLN B 1 2 ? -9.25 36.625 1.45 1 72.44 2 GLN B O 1
ATOM 2477 N N . ALA B 1 3 ? -11.211 37.188 0.649 1 84.94 3 ALA B N 1
ATOM 2478 C CA . ALA B 1 3 ? -10.805 38.594 0.577 1 84.94 3 ALA B CA 1
ATOM 2479 C C . ALA B 1 3 ? -10.648 39.188 1.972 1 84.94 3 ALA B C 1
ATOM 2481 O O . ALA B 1 3 ? -9.742 40 2.213 1 84.94 3 ALA B O 1
ATOM 2482 N N . SER B 1 4 ? -11.508 38.781 2.859 1 89.88 4 SER B N 1
ATOM 2483 C CA . SER B 1 4 ? -11.477 39.312 4.219 1 89.88 4 SER B CA 1
ATOM 2484 C C . SER B 1 4 ? -10.195 38.906 4.941 1 89.88 4 SER B C 1
ATOM 2486 O O . SER B 1 4 ? -9.594 39.688 5.656 1 89.88 4 SER B O 1
ATOM 2488 N N . ILE B 1 5 ? -9.805 37.719 4.711 1 94.31 5 ILE B N 1
ATOM 2489 C CA . ILE B 1 5 ? -8.609 37.219 5.395 1 94.31 5 ILE B CA 1
ATOM 2490 C C . ILE B 1 5 ? -7.371 37.906 4.812 1 94.31 5 ILE B C 1
ATOM 2492 O O . ILE B 1 5 ? -6.449 38.25 5.547 1 94.31 5 ILE B O 1
ATOM 2496 N N . LEU B 1 6 ? -7.402 38.094 3.52 1 94.19 6 LEU B N 1
ATOM 2497 C CA . LEU B 1 6 ? -6.289 38.781 2.871 1 94.19 6 LEU B CA 1
ATOM 2498 C C . LEU B 1 6 ? -6.152 40.188 3.396 1 94.19 6 LEU B C 1
ATOM 2500 O O . LEU B 1 6 ? -5.047 40.656 3.703 1 94.19 6 LEU B O 1
ATOM 2504 N N . SER B 1 7 ? -7.207 40.844 3.527 1 94.56 7 SER B N 1
ATOM 2505 C CA . SER B 1 7 ? -7.211 42.219 4.004 1 94.56 7 SER B CA 1
ATOM 2506 C C . SER B 1 7 ? -6.703 42.312 5.438 1 94.56 7 SER B C 1
ATOM 2508 O O . SER B 1 7 ? -5.863 43.156 5.754 1 94.56 7 SER B O 1
ATOM 2510 N N . LEU B 1 8 ? -7.23 41.469 6.27 1 96.38 8 LEU B N 1
ATOM 2511 C CA . LEU B 1 8 ? -6.852 41.5 7.676 1 96.38 8 LEU B CA 1
ATOM 2512 C C . LEU B 1 8 ? -5.371 41.156 7.844 1 96.38 8 LEU B C 1
ATOM 2514 O O . LEU B 1 8 ? -4.672 41.812 8.625 1 96.38 8 LEU B O 1
ATOM 2518 N N . VAL B 1 9 ? -4.926 40.188 7.129 1 97.5 9 VAL B N 1
ATOM 2519 C CA . VAL B 1 9 ? -3.523 39.781 7.195 1 97.5 9 VAL B CA 1
ATOM 2520 C C . VAL B 1 9 ? -2.635 40.938 6.746 1 97.5 9 VAL B C 1
ATOM 2522 O O . VAL B 1 9 ? -1.618 41.219 7.379 1 97.5 9 VAL B O 1
ATOM 2525 N N . THR B 1 10 ? -2.979 41.594 5.66 1 96.69 10 THR B N 1
ATOM 2526 C CA . THR B 1 10 ? -2.203 42.719 5.121 1 96.69 10 THR B CA 1
ATOM 2527 C C . THR B 1 10 ? -2.125 43.844 6.125 1 96.69 10 THR B C 1
ATOM 2529 O O . THR B 1 10 ? -1.054 44.438 6.344 1 96.69 10 THR B O 1
ATOM 2532 N N . LYS B 1 11 ? -3.205 44.156 6.723 1 97 11 LYS B N 1
ATOM 2533 C CA . LYS B 1 11 ? -3.258 45.219 7.707 1 97 11 LYS B CA 1
ATOM 2534 C C . LYS B 1 11 ? -2.359 44.938 8.898 1 97 11 LYS B C 1
ATOM 2536 O O . LYS B 1 11 ? -1.585 45.781 9.336 1 97 11 LYS B O 1
ATOM 2541 N N . ILE B 1 12 ? -2.5 43.719 9.391 1 98.12 12 ILE B N 1
ATOM 2542 C CA . ILE B 1 12 ? -1.73 43.312 10.57 1 98.12 12 ILE B CA 1
ATOM 2543 C C . ILE B 1 12 ? -0.242 43.312 10.227 1 98.12 12 ILE B C 1
ATOM 2545 O O . ILE B 1 12 ? 0.585 43.781 11 1 98.12 12 ILE B O 1
ATOM 2549 N N . ASN B 1 13 ? 0.064 42.781 9.117 1 97.62 13 ASN B N 1
ATOM 2550 C CA . ASN B 1 13 ? 1.452 42.75 8.664 1 97.62 13 ASN B CA 1
ATOM 2551 C C . ASN B 1 13 ? 2.045 44.125 8.555 1 97.62 13 ASN B C 1
ATOM 2553 O O . ASN B 1 13 ? 3.195 44.375 8.93 1 97.62 13 ASN B O 1
ATOM 2557 N N . ASN B 1 14 ? 1.304 45.031 8.031 1 96.88 14 ASN B N 1
ATOM 2558 C CA . ASN B 1 14 ? 1.768 46.406 7.883 1 96.88 14 ASN B CA 1
ATOM 2559 C C . ASN B 1 14 ? 2.049 47.031 9.234 1 96.88 14 ASN B C 1
ATOM 2561 O O . ASN B 1 14 ? 3.039 47.75 9.398 1 96.88 14 ASN B O 1
ATOM 2565 N N . VAL B 1 15 ? 1.174 46.781 10.164 1 97.81 15 VAL B N 1
ATOM 2566 C CA . VAL B 1 15 ? 1.344 47.344 11.5 1 97.81 15 VAL B CA 1
ATOM 2567 C C . VAL B 1 15 ? 2.617 46.781 12.133 1 97.81 15 VAL B C 1
ATOM 2569 O O . VAL B 1 15 ? 3.408 47.531 12.711 1 97.81 15 VAL B O 1
ATOM 2572 N N . ILE B 1 16 ? 2.771 45.5 12.031 1 98.06 16 ILE B N 1
ATOM 2573 C CA . ILE B 1 16 ? 3.924 44.844 12.656 1 98.06 16 ILE B CA 1
ATOM 2574 C C . ILE B 1 16 ? 5.203 45.281 11.953 1 98.06 16 ILE B C 1
ATOM 2576 O O . ILE B 1 16 ? 6.219 45.531 12.602 1 98.06 16 ILE B O 1
ATOM 2580 N N . ASP B 1 17 ? 5.168 45.5 10.695 1 97.31 17 ASP B N 1
ATOM 2581 C CA . ASP B 1 17 ? 6.32 45.969 9.938 1 97.31 17 ASP B CA 1
ATOM 2582 C C . ASP B 1 17 ? 6.715 47.375 10.391 1 97.31 17 ASP B C 1
ATOM 2584 O O . ASP B 1 17 ? 7.902 47.688 10.492 1 97.31 17 ASP B O 1
ATOM 2588 N N . ASN B 1 18 ? 5.762 48.156 10.523 1 96.62 18 ASN B N 1
ATOM 2589 C CA . ASN B 1 18 ? 6.027 49.5 10.992 1 96.62 18 ASN B CA 1
ATOM 2590 C C . ASN B 1 18 ? 6.664 49.5 12.375 1 96.62 18 ASN B C 1
ATOM 2592 O O . ASN B 1 18 ? 7.5 50.344 12.688 1 96.62 18 ASN B O 1
ATOM 2596 N N . LEU B 1 19 ? 6.18 48.562 13.219 1 96.75 19 LEU B N 1
ATOM 2597 C CA . LEU B 1 19 ? 6.746 48.438 14.555 1 96.75 19 LEU B CA 1
ATOM 2598 C C . LEU B 1 19 ? 8.195 47.969 14.5 1 96.75 19 LEU B C 1
ATOM 2600 O O . LEU B 1 19 ? 8.992 48.281 15.391 1 96.75 19 LEU B O 1
ATOM 2604 N N . ILE B 1 20 ? 8.562 47.281 13.492 1 96.75 20 ILE B N 1
ATOM 2605 C CA . ILE B 1 20 ? 9.93 46.812 13.305 1 96.75 20 ILE B CA 1
ATOM 2606 C C . ILE B 1 20 ? 10.812 47.969 12.867 1 96.75 20 ILE B C 1
ATOM 2608 O O . ILE B 1 20 ? 11.922 48.125 13.383 1 96.75 20 ILE B O 1
ATOM 2612 N N . VAL B 1 21 ? 10.367 48.781 11.953 1 95.25 21 VAL B N 1
ATOM 2613 C CA . VAL B 1 21 ? 11.172 49.812 11.328 1 95.25 21 VAL B CA 1
ATOM 2614 C C . VAL B 1 21 ? 11.195 51.062 12.227 1 95.25 21 VAL B C 1
ATOM 2616 O O . VAL B 1 21 ? 12.219 51.75 12.328 1 95.25 21 VAL B O 1
ATOM 2619 N N . ALA B 1 22 ? 10.008 51.312 12.844 1 94.44 22 ALA B N 1
ATOM 2620 C CA . ALA B 1 22 ? 9.875 52.5 13.688 1 94.44 22 ALA B CA 1
ATOM 2621 C C . ALA B 1 22 ? 9.18 52.156 15 1 94.44 22 ALA B C 1
ATOM 2623 O O . ALA B 1 22 ? 8.031 52.562 15.227 1 94.44 22 ALA B O 1
ATOM 2624 N N . PRO B 1 23 ? 9.867 51.562 15.82 1 89.31 23 PRO B N 1
ATOM 2625 C CA . PRO B 1 23 ? 9.242 51.125 17.062 1 89.31 23 PRO B CA 1
ATOM 2626 C C . PRO B 1 23 ? 8.891 52.281 18 1 89.31 23 PRO B C 1
ATOM 2628 O O . PRO B 1 23 ? 8.023 52.125 18.875 1 89.31 23 PRO B O 1
ATOM 2631 N N . GLY B 1 24 ? 9.539 53.375 17.859 1 90.25 24 GLY B N 1
ATOM 2632 C CA . GLY B 1 24 ? 9.328 54.469 18.797 1 90.25 24 GLY B CA 1
ATOM 2633 C C . GLY B 1 24 ? 9.656 54.094 20.234 1 90.25 24 GLY B C 1
ATOM 2634 O O . GLY B 1 24 ? 10.742 53.562 20.516 1 90.25 24 GLY B O 1
ATOM 2635 N N . ASN B 1 25 ? 8.633 54.375 21.141 1 91.5 25 ASN B N 1
ATOM 2636 C CA . ASN B 1 25 ? 8.844 54.094 22.562 1 91.5 25 ASN B CA 1
ATOM 2637 C C . ASN B 1 25 ? 8.273 52.75 22.953 1 91.5 25 ASN B C 1
ATOM 2639 O O . ASN B 1 25 ? 8.164 52.406 24.141 1 91.5 25 ASN B O 1
ATOM 2643 N N . PHE B 1 26 ? 7.887 52 21.891 1 92.44 26 PHE B N 1
ATOM 2644 C CA . PHE B 1 26 ? 7.305 50.719 22.188 1 92.44 26 PHE B CA 1
ATOM 2645 C C . PHE B 1 26 ? 8.383 49.719 22.641 1 92.44 26 PHE B C 1
ATOM 2647 O O . PHE B 1 26 ? 9.391 49.531 21.938 1 92.44 26 PHE B O 1
ATOM 2654 N N . GLU B 1 27 ? 8.156 49.062 23.734 1 92.5 27 GLU B N 1
ATOM 2655 C CA . GLU B 1 27 ? 9.188 48.281 24.422 1 92.5 27 GLU B CA 1
ATOM 2656 C C . GLU B 1 27 ? 9.383 46.906 23.781 1 92.5 27 GLU B C 1
ATOM 2658 O O . GLU B 1 27 ? 10.469 46.344 23.875 1 92.5 27 GLU B O 1
ATOM 2663 N N . VAL B 1 28 ? 8.367 46.406 23.172 1 96.5 28 VAL B N 1
ATOM 2664 C CA . VAL B 1 28 ? 8.469 45.062 22.594 1 96.5 28 VAL B CA 1
ATOM 2665 C C . VAL B 1 28 ? 9.195 45.125 21.25 1 96.5 28 VAL B C 1
ATOM 2667 O O . VAL B 1 28 ? 8.609 45.531 20.25 1 96.5 28 VAL B O 1
ATOM 2670 N N . GLN B 1 29 ? 10.453 44.688 21.219 1 97 29 GLN B N 1
ATOM 2671 C CA . GLN B 1 29 ? 11.281 44.75 20.016 1 97 29 GLN B CA 1
ATOM 2672 C C . GLN B 1 29 ? 11.078 43.531 19.141 1 97 29 GLN B C 1
ATOM 2674 O O . GLN B 1 29 ? 11.258 42.375 19.594 1 97 29 GLN B O 1
ATOM 2679 N N . ILE B 1 30 ? 10.758 43.75 17.938 1 98.19 30 ILE B N 1
ATOM 2680 C CA . ILE B 1 30 ? 10.438 42.688 17 1 98.19 30 ILE B CA 1
ATOM 2681 C C . ILE B 1 30 ? 11.562 42.531 15.984 1 98.19 30 ILE B C 1
ATOM 2683 O O . ILE B 1 30 ? 12.086 43.531 15.461 1 98.19 30 ILE B O 1
ATOM 2687 N N . GLU B 1 31 ? 12 41.312 15.781 1 97.88 31 GLU B N 1
ATOM 2688 C CA . GLU B 1 31 ? 13.031 41 14.797 1 97.88 31 GLU B CA 1
ATOM 2689 C C . GLU B 1 31 ? 12.43 40.844 13.406 1 97.88 31 GLU B C 1
ATOM 2691 O O . GLU B 1 31 ? 12.93 41.438 12.438 1 97.88 31 GLU B O 1
ATOM 2696 N N . GLU B 1 32 ? 11.367 40.031 13.305 1 97.75 32 GLU B N 1
ATOM 2697 C CA . GLU B 1 32 ? 10.766 39.719 12.008 1 97.75 32 GLU B CA 1
ATOM 2698 C C . GLU B 1 32 ? 9.352 39.156 12.18 1 97.75 32 GLU B C 1
ATOM 2700 O O . GLU B 1 32 ? 8.984 38.688 13.258 1 97.75 32 GLU B O 1
ATOM 2705 N N . VAL B 1 33 ? 8.555 39.344 11.148 1 98.56 33 VAL B N 1
ATOM 2706 C CA . VAL B 1 33 ? 7.238 38.719 11.062 1 98.56 33 VAL B CA 1
ATOM 2707 C C . VAL B 1 33 ? 7.137 37.906 9.773 1 98.56 33 VAL B C 1
ATOM 2709 O O . VAL B 1 33 ? 7.602 38.344 8.719 1 98.56 33 VAL B O 1
ATOM 2712 N N . ARG B 1 34 ? 6.605 36.656 9.867 1 98.5 34 ARG B N 1
ATOM 2713 C CA . ARG B 1 34 ? 6.484 35.781 8.719 1 98.5 34 ARG B CA 1
ATOM 2714 C C . ARG B 1 34 ? 5.102 35.125 8.656 1 98.5 34 ARG B C 1
ATOM 2716 O O . ARG B 1 34 ? 4.547 34.75 9.688 1 98.5 34 ARG B O 1
ATOM 2723 N N . GLN B 1 35 ? 4.57 35.094 7.449 1 98.31 35 GLN B N 1
ATOM 2724 C CA . GLN B 1 35 ? 3.35 34.312 7.234 1 98.31 35 GLN B CA 1
ATOM 2725 C C . GLN B 1 35 ? 3.643 32.844 7.203 1 98.31 35 GLN B C 1
ATOM 2727 O O . GLN B 1 35 ? 4.656 32.406 6.648 1 98.31 35 GLN B O 1
ATOM 2732 N N . VAL B 1 36 ? 2.832 32.031 7.812 1 98.44 36 VAL B N 1
ATOM 2733 C CA . VAL B 1 36 ? 3.006 30.594 7.844 1 98.44 36 VAL B CA 1
ATOM 2734 C C . VAL B 1 36 ? 1.646 29.906 7.742 1 98.44 36 VAL B C 1
ATOM 2736 O O . VAL B 1 36 ? 0.637 30.547 7.449 1 98.44 36 VAL B O 1
ATOM 2739 N N . GLY B 1 37 ? 1.616 28.594 7.77 1 97.44 37 GLY B N 1
ATOM 2740 C CA . GLY B 1 37 ? 0.382 27.828 7.855 1 97.44 37 GLY B CA 1
ATOM 2741 C C . GLY B 1 37 ? -0.323 27.672 6.52 1 97.44 37 GLY B C 1
ATOM 2742 O O . GLY B 1 37 ? 0.278 27.906 5.465 1 97.44 37 GLY B O 1
ATOM 2743 N N . SER B 1 38 ? -1.591 27.359 6.668 1 96.75 38 SER B N 1
ATOM 2744 C CA . SER B 1 38 ? -2.393 27.016 5.496 1 96.75 38 SER B CA 1
ATOM 2745 C C . SER B 1 38 ? -2.576 28.234 4.586 1 96.75 38 SER B C 1
ATOM 2747 O O . SER B 1 38 ? -2.619 28.094 3.361 1 96.75 38 SER B O 1
ATOM 2749 N N . TYR B 1 39 ? -2.719 29.375 5.191 1 96 39 TYR B N 1
ATOM 2750 C CA . TYR B 1 39 ? -2.877 30.594 4.414 1 96 39 TYR B CA 1
ATOM 2751 C C . TYR B 1 39 ? -1.665 30.844 3.525 1 96 39 TYR B C 1
ATOM 2753 O O . TYR B 1 39 ? -1.806 31.078 2.322 1 96 39 TYR B O 1
ATOM 2761 N N . LYS B 1 40 ? -0.522 30.781 4.113 1 97.25 40 LYS B N 1
ATOM 2762 C CA . LYS B 1 40 ? 0.719 31 3.377 1 97.25 40 LYS B CA 1
ATOM 2763 C C . LYS B 1 40 ? 0.911 29.953 2.291 1 97.25 40 LYS B C 1
ATOM 2765 O O . LYS B 1 40 ? 1.351 30.266 1.183 1 97.25 40 LYS B O 1
ATOM 2770 N N . LYS B 1 41 ? 0.521 28.734 2.588 1 97.38 41 LYS B N 1
ATOM 2771 C CA . LYS B 1 41 ? 0.764 27.594 1.706 1 97.38 41 LYS B CA 1
ATOM 2772 C C . LYS B 1 41 ? -0.309 27.5 0.625 1 97.38 41 LYS B C 1
ATOM 2774 O O . LYS B 1 41 ? -0.164 26.734 -0.333 1 97.38 41 LYS B O 1
ATOM 2779 N N . GLY B 1 42 ? -1.413 28.25 0.798 1 95.81 42 GLY B N 1
ATOM 2780 C CA . GLY B 1 42 ? -2.508 28.156 -0.156 1 95.81 42 GLY B CA 1
ATOM 2781 C C . GLY B 1 42 ? -3.332 26.891 -0.012 1 95.81 42 GLY B C 1
ATOM 2782 O O . GLY B 1 42 ? -3.834 26.359 -1.002 1 95.81 42 GLY B O 1
ATOM 2783 N N . THR B 1 43 ? -3.414 26.328 1.156 1 96.81 43 THR B N 1
ATOM 2784 C CA . THR B 1 43 ? -4.117 25.062 1.38 1 96.81 43 THR B CA 1
ATOM 2785 C C . THR B 1 43 ? -5.289 25.266 2.338 1 96.81 43 THR B C 1
ATOM 2787 O O . THR B 1 43 ? -5.715 24.328 3.012 1 96.81 43 THR B O 1
ATOM 2790 N N . MET B 1 44 ? -5.738 26.453 2.447 1 94.38 44 MET B N 1
ATOM 2791 C CA . MET B 1 44 ? -6.887 26.734 3.305 1 94.38 44 MET B CA 1
ATOM 2792 C C . MET B 1 44 ? -8.125 26 2.807 1 94.38 44 MET B C 1
ATOM 2794 O O . MET B 1 44 ? -8.281 25.781 1.605 1 94.38 44 MET B O 1
ATOM 2798 N N . THR B 1 45 ? -8.945 25.594 3.695 1 91.44 45 THR B N 1
ATOM 2799 C CA . THR B 1 45 ? -10.195 24.938 3.35 1 91.44 45 THR B CA 1
ATOM 2800 C C . THR B 1 45 ? -11.367 25.906 3.475 1 91.44 45 THR B C 1
ATOM 2802 O O . THR B 1 45 ? -11.289 26.891 4.199 1 91.44 45 THR B O 1
ATOM 2805 N N . THR B 1 46 ? -12.406 25.578 2.852 1 86.06 46 THR B N 1
ATOM 2806 C CA . THR B 1 46 ? -13.586 26.438 2.885 1 86.06 46 THR B CA 1
ATOM 2807 C C . THR B 1 46 ? -14.164 26.5 4.293 1 86.06 46 THR B C 1
ATOM 2809 O O . THR B 1 46 ? -14.273 25.484 4.977 1 86.06 46 THR B O 1
ATOM 2812 N N . GLY B 1 47 ? -14.406 27.719 4.699 1 84.88 47 GLY B N 1
ATOM 2813 C CA . GLY B 1 47 ? -15.039 27.922 5.996 1 84.88 47 GLY B CA 1
ATOM 2814 C C . GLY B 1 47 ? -14.039 28.125 7.121 1 84.88 47 GLY B C 1
ATOM 2815 O O . GLY B 1 47 ? -14.43 28.484 8.234 1 84.88 47 GLY B O 1
ATOM 2816 N N . HIS B 1 48 ? -12.852 27.906 6.801 1 89.44 48 HIS B N 1
ATOM 2817 C CA . HIS B 1 48 ? -11.82 28.141 7.801 1 89.44 48 HIS B CA 1
ATOM 2818 C C . HIS B 1 48 ? -10.938 29.328 7.414 1 89.44 48 HIS B C 1
ATOM 2820 O O . HIS B 1 48 ? -9.805 29.141 6.953 1 89.44 48 HIS B O 1
ATOM 2826 N N . ASN B 1 49 ? -11.391 30.469 7.773 1 93.38 49 ASN B N 1
ATOM 2827 C CA . ASN B 1 49 ? -10.695 31.703 7.402 1 93.38 49 ASN B CA 1
ATOM 2828 C C . ASN B 1 49 ? -9.719 32.156 8.484 1 93.38 49 ASN B C 1
ATOM 2830 O O . ASN B 1 49 ? -9.875 33.219 9.078 1 93.38 49 ASN B O 1
ATOM 2834 N N . VAL B 1 50 ? -8.789 31.359 8.656 1 96.12 50 VAL B N 1
ATOM 2835 C CA . VAL B 1 50 ? -7.785 31.594 9.68 1 96.12 50 VAL B CA 1
ATOM 2836 C C . VAL B 1 50 ? -6.395 31.641 9.047 1 96.12 50 VAL B C 1
ATOM 2838 O O . VAL B 1 50 ? -6.051 30.781 8.242 1 96.12 50 VAL B O 1
ATOM 2841 N N . ALA B 1 51 ? -5.672 32.625 9.359 1 97.75 51 ALA B N 1
ATOM 2842 C CA . ALA B 1 51 ? -4.285 32.75 8.922 1 97.75 51 ALA B CA 1
ATOM 2843 C C . ALA B 1 51 ? -3.332 32.781 10.109 1 97.75 51 ALA B C 1
ATOM 2845 O O . ALA B 1 51 ? -3.689 33.25 11.188 1 97.75 51 ALA B O 1
ATOM 2846 N N . ASP B 1 52 ? -2.15 32.281 9.875 1 98.19 52 ASP B N 1
ATOM 2847 C CA . ASP B 1 52 ? -1.14 32.25 10.922 1 98.19 52 ASP B CA 1
ATOM 2848 C C . ASP B 1 52 ? 0.066 33.125 10.539 1 98.19 52 ASP B C 1
ATOM 2850 O O . ASP B 1 52 ? 0.542 33.062 9.406 1 98.19 52 ASP B O 1
ATOM 2854 N N . LEU B 1 53 ? 0.508 33.875 11.508 1 98.69 53 LEU B N 1
ATOM 2855 C CA . LEU B 1 53 ? 1.757 34.625 11.422 1 98.69 53 LEU B CA 1
ATOM 2856 C C . LEU B 1 53 ? 2.686 34.281 12.578 1 98.69 53 LEU B C 1
ATOM 2858 O O . LEU B 1 53 ? 2.223 33.938 13.672 1 98.69 53 LEU B O 1
ATOM 2862 N N . VAL B 1 54 ? 3.932 34.344 12.266 1 98.88 54 VAL B N 1
ATOM 2863 C CA . VAL B 1 54 ? 4.914 34.188 13.336 1 98.88 54 VAL B CA 1
ATOM 2864 C C . VAL B 1 54 ? 5.695 35.469 13.523 1 98.88 54 VAL B C 1
ATOM 2866 O O . VAL B 1 54 ? 6.238 36.031 12.562 1 98.88 54 VAL B O 1
ATOM 2869 N N . VAL B 1 55 ? 5.684 35.938 14.742 1 98.88 55 VAL B N 1
ATOM 2870 C CA . VAL B 1 55 ? 6.484 37.094 15.086 1 98.88 55 VAL B CA 1
ATOM 2871 C C . VAL B 1 55 ? 7.691 36.656 15.914 1 98.88 55 VAL B C 1
ATOM 2873 O O . VAL B 1 55 ? 7.543 36.031 16.953 1 98.88 55 VAL B O 1
ATOM 2876 N N . ILE B 1 56 ? 8.828 37.031 15.477 1 98.75 56 ILE B N 1
ATOM 2877 C CA . ILE B 1 56 ? 10.07 36.75 16.188 1 98.75 56 ILE B CA 1
ATOM 2878 C C . ILE B 1 56 ? 10.516 37.969 16.953 1 98.75 56 ILE B C 1
ATOM 2880 O O . ILE B 1 56 ? 10.82 39 16.359 1 98.75 56 ILE B O 1
ATOM 2884 N N . LEU B 1 57 ? 10.547 37.812 18.234 1 98.56 57 LEU B N 1
ATOM 2885 C CA . LEU B 1 57 ? 10.961 38.938 19.078 1 98.56 57 LEU B CA 1
ATOM 2886 C C . LEU B 1 57 ? 12.477 38.969 19.234 1 98.56 57 LEU B C 1
ATOM 2888 O O . LEU B 1 57 ? 13.125 37.938 19.234 1 98.56 57 LEU B O 1
ATOM 2892 N N . LYS B 1 58 ? 13.031 40.188 19.469 1 97.38 58 LYS B N 1
ATOM 2893 C CA . LYS B 1 58 ? 14.43 40.312 19.828 1 97.38 58 LYS B CA 1
ATOM 2894 C C . LYS B 1 58 ? 14.641 40.094 21.328 1 97.38 58 LYS B C 1
ATOM 2896 O O . LYS B 1 58 ? 15.75 39.812 21.766 1 97.38 58 LYS B O 1
ATOM 2901 N N . ILE B 1 59 ? 13.516 40.188 22.047 1 97.38 59 ILE B N 1
ATOM 2902 C CA . ILE B 1 59 ? 13.555 40.094 23.5 1 97.38 59 ILE B CA 1
ATOM 2903 C C . ILE B 1 59 ? 12.938 38.75 23.938 1 97.38 59 ILE B C 1
ATOM 2905 O O . ILE B 1 59 ? 12.43 38 23.109 1 97.38 59 ILE B O 1
ATOM 2909 N N . LEU B 1 60 ? 13.031 38.5 25.281 1 97.69 60 LEU B N 1
ATOM 2910 C CA . LEU B 1 60 ? 12.367 37.312 25.828 1 97.69 60 LEU B CA 1
ATOM 2911 C C . LEU B 1 60 ? 10.852 37.5 25.844 1 97.69 60 LEU B C 1
ATOM 2913 O O . LEU B 1 60 ? 10.352 38.562 26.172 1 97.69 60 LEU B O 1
ATOM 2917 N N . PRO B 1 61 ? 10.133 36.531 25.375 1 97.38 61 PRO B N 1
ATOM 2918 C CA . PRO B 1 61 ? 8.688 36.656 25.203 1 97.38 61 PRO B CA 1
ATOM 2919 C C . PRO B 1 61 ? 7.91 36.469 26.5 1 97.38 61 PRO B C 1
ATOM 2921 O O . PRO B 1 61 ? 7.242 35.438 26.688 1 97.38 61 PRO B O 1
ATOM 2924 N N . THR B 1 62 ? 7.855 37.438 27.328 1 97 62 THR B N 1
ATOM 2925 C CA . THR B 1 62 ? 7.039 37.406 28.531 1 97 62 THR B CA 1
ATOM 2926 C C . THR B 1 62 ? 5.555 37.5 28.188 1 97 62 THR B C 1
ATOM 2928 O O . THR B 1 62 ? 5.191 37.969 27.109 1 97 62 THR B O 1
ATOM 2931 N N . LEU B 1 63 ? 4.777 37.062 29.062 1 95.5 63 LEU B N 1
ATOM 2932 C CA . LEU B 1 63 ? 3.336 37.156 28.859 1 95.5 63 LEU B CA 1
ATOM 2933 C C . LEU B 1 63 ? 2.893 38.594 28.703 1 95.5 63 LEU B C 1
ATOM 2935 O O . LEU B 1 63 ? 2.002 38.906 27.906 1 95.5 63 LEU B O 1
ATOM 2939 N N . GLU B 1 64 ? 3.494 39.406 29.422 1 96.25 64 GLU B N 1
ATOM 2940 C CA . GLU B 1 64 ? 3.18 40.844 29.375 1 96.25 64 GLU B CA 1
ATOM 2941 C C . GLU B 1 64 ? 3.555 41.438 28.016 1 96.25 64 GLU B C 1
ATOM 2943 O O . GLU B 1 64 ? 2.814 42.25 27.469 1 96.25 64 GLU B O 1
ATOM 2948 N N . ALA B 1 65 ? 4.715 41.062 27.594 1 97.25 65 ALA B N 1
ATOM 2949 C CA . ALA B 1 65 ? 5.18 41.562 26.297 1 97.25 65 ALA B CA 1
ATOM 2950 C C . ALA B 1 65 ? 4.234 41.125 25.172 1 97.25 65 ALA B C 1
ATOM 2952 O O . ALA B 1 65 ? 3.959 41.906 24.25 1 97.25 65 ALA B O 1
ATOM 2953 N N . VAL B 1 66 ? 3.746 39.906 25.234 1 97.88 66 VAL B N 1
ATOM 2954 C CA . VAL B 1 66 ? 2.836 39.375 24.219 1 97.88 66 VAL B CA 1
ATOM 2955 C C . VAL B 1 66 ? 1.522 40.156 24.25 1 97.88 66 VAL B C 1
ATOM 2957 O O . VAL B 1 66 ? 1.01 40.531 23.203 1 97.88 66 VAL B O 1
ATOM 2960 N N . ALA B 1 67 ? 1.032 40.344 25.391 1 97.56 67 ALA B N 1
ATOM 2961 C CA . ALA B 1 67 ? -0.212 41.094 25.547 1 97.56 67 ALA B CA 1
ATOM 2962 C C . ALA B 1 67 ? -0.047 42.531 25.062 1 97.56 67 ALA B C 1
ATOM 2964 O O . ALA B 1 67 ? -0.948 43.094 24.422 1 97.56 67 ALA B O 1
ATOM 2965 N N . ALA B 1 68 ? 1.074 43.094 25.422 1 97.94 68 ALA B N 1
ATOM 2966 C CA . ALA B 1 68 ? 1.357 44.469 25.016 1 97.94 68 ALA B CA 1
ATOM 2967 C C . ALA B 1 68 ? 1.394 44.594 23.5 1 97.94 68 ALA B C 1
ATOM 2969 O O . ALA B 1 68 ? 0.873 45.562 22.938 1 97.94 68 ALA B O 1
ATOM 2970 N N . LEU B 1 69 ? 2.021 43.656 22.953 1 98.25 69 LEU B N 1
ATOM 2971 C CA . LEU B 1 69 ? 2.102 43.656 21.484 1 98.25 69 LEU B CA 1
ATOM 2972 C C . LEU B 1 69 ? 0.719 43.5 20.875 1 98.25 69 LEU B C 1
ATOM 2974 O O . LEU B 1 69 ? 0.365 44.219 19.938 1 98.25 69 LEU B O 1
ATOM 2978 N N . GLY B 1 70 ? -0.057 42.5 21.281 1 98.44 70 GLY B N 1
ATOM 2979 C CA . GLY B 1 70 ? -1.412 42.312 20.781 1 98.44 70 GLY B CA 1
ATOM 2980 C C . GLY B 1 70 ? -2.26 43.594 20.891 1 98.44 70 GLY B C 1
ATOM 2981 O O . GLY B 1 70 ? -2.949 43.938 19.938 1 98.44 70 GLY B O 1
ATOM 2982 N N . ASN B 1 71 ? -2.135 44.188 22.031 1 97.88 71 ASN B N 1
ATOM 2983 C CA . ASN B 1 71 ? -2.891 45.406 22.25 1 97.88 71 ASN B CA 1
ATOM 2984 C C . ASN B 1 71 ? -2.432 46.531 21.328 1 97.88 71 ASN B C 1
ATOM 2986 O O . ASN B 1 71 ? -3.252 47.281 20.797 1 97.88 71 ASN B O 1
ATOM 2990 N N . LYS B 1 72 ? -1.148 46.656 21.203 1 97.69 72 LYS B N 1
ATOM 2991 C CA . LYS B 1 72 ? -0.6 47.688 20.312 1 97.69 72 LYS B CA 1
ATOM 2992 C C . LYS B 1 72 ? -1.095 47.5 18.891 1 97.69 72 LYS B C 1
ATOM 2994 O O . LYS B 1 72 ? -1.459 48.5 18.219 1 97.69 72 LYS B O 1
ATOM 2999 N N . VAL B 1 73 ? -1.146 46.281 18.453 1 98.25 73 VAL B N 1
ATOM 3000 C CA . VAL B 1 73 ? -1.553 45.969 17.078 1 98.25 73 VAL B CA 1
ATOM 3001 C C . VAL B 1 73 ? -3.037 46.281 16.906 1 98.25 73 VAL B C 1
ATOM 3003 O O . VAL B 1 73 ? -3.42 47 15.961 1 98.25 73 VAL B O 1
ATOM 3006 N N . VAL B 1 74 ? -3.857 45.812 17.75 1 97.88 74 VAL B N 1
ATOM 3007 C CA . VAL B 1 74 ? -5.297 46 17.609 1 97.88 74 VAL B CA 1
ATOM 3008 C C . VAL B 1 74 ? -5.656 47.469 17.734 1 97.88 74 VAL B C 1
ATOM 3010 O O . VAL B 1 74 ? -6.527 47.969 17.031 1 97.88 74 VAL B O 1
ATOM 3013 N N . ASP B 1 75 ? -5.023 48.188 18.703 1 96.88 75 ASP B N 1
ATOM 3014 C CA . ASP B 1 75 ? -5.273 49.625 18.875 1 96.88 75 ASP B CA 1
ATOM 3015 C C . ASP B 1 75 ? -4.891 50.406 17.625 1 96.88 75 ASP B C 1
ATOM 3017 O O . ASP B 1 75 ? -5.602 51.344 17.219 1 96.88 75 ASP B O 1
ATOM 3021 N N . THR B 1 76 ? -3.754 50.031 17.094 1 96.75 76 THR B N 1
ATOM 3022 C CA . THR B 1 76 ? -3.314 50.688 15.867 1 96.75 76 THR B CA 1
ATOM 3023 C C . THR B 1 76 ? -4.305 50.438 14.727 1 96.75 76 THR B C 1
ATOM 3025 O O . THR B 1 76 ? -4.629 51.344 13.969 1 96.75 76 THR B O 1
ATOM 3028 N N . LEU B 1 77 ? -4.844 49.25 14.586 1 97.25 77 LEU B N 1
ATOM 3029 C CA . LEU B 1 77 ? -5.816 48.906 13.555 1 97.25 77 LEU B CA 1
ATOM 3030 C C . LEU B 1 77 ? -7.113 49.688 13.75 1 97.25 77 LEU B C 1
ATOM 3032 O O . LEU B 1 77 ? -7.719 50.156 12.781 1 97.25 77 LEU B O 1
ATOM 3036 N N . ARG B 1 78 ? -7.473 49.812 15.008 1 96.25 78 ARG B N 1
ATOM 3037 C CA . ARG B 1 78 ? -8.695 50.531 15.328 1 96.25 78 ARG B CA 1
ATOM 3038 C C . ARG B 1 78 ? -8.562 52 14.969 1 96.25 78 ARG B C 1
ATOM 3040 O O . ARG B 1 78 ? -9.531 52.656 14.547 1 96.25 78 ARG B O 1
ATOM 3047 N N . THR B 1 79 ? -7.422 52.531 15.156 1 96.12 79 THR B N 1
ATOM 3048 C CA . THR B 1 79 ? -7.156 53.906 14.812 1 96.12 79 THR B CA 1
ATOM 3049 C C . THR B 1 79 ? -7.191 54.125 13.305 1 96.12 79 THR B C 1
ATOM 3051 O O . THR B 1 79 ? -7.664 55.156 12.82 1 96.12 79 THR B O 1
ATOM 3054 N N . GLN B 1 80 ? -6.699 53.156 12.578 1 94.69 80 GLN B N 1
ATOM 3055 C CA . GLN B 1 80 ? -6.648 53.25 11.117 1 94.69 80 GLN B CA 1
ATOM 3056 C C . GLN B 1 80 ? -8.039 53.062 10.508 1 94.69 80 GLN B C 1
ATOM 3058 O O . GLN B 1 80 ? -8.359 53.688 9.5 1 94.69 80 GLN B O 1
ATOM 3063 N N . ASP B 1 81 ? -8.805 52.219 11.094 1 93.12 81 ASP B N 1
ATOM 3064 C CA . ASP B 1 81 ? -10.164 51.969 10.625 1 93.12 81 ASP B CA 1
ATOM 3065 C C . ASP B 1 81 ? -11.125 51.781 11.805 1 93.12 81 ASP B C 1
ATOM 3067 O O . ASP B 1 81 ? -11.484 50.656 12.148 1 93.12 81 ASP B O 1
ATOM 3071 N N . PRO B 1 82 ? -11.727 52.844 12.281 1 92.38 82 PRO B N 1
ATOM 3072 C CA . PRO B 1 82 ? -12.555 52.781 13.492 1 92.38 82 PRO B CA 1
ATOM 3073 C C . PRO B 1 82 ? -13.867 52.031 13.281 1 92.38 82 PRO B C 1
ATOM 3075 O O . PRO B 1 82 ? -14.5 51.594 14.25 1 92.38 82 PRO B O 1
ATOM 3078 N N . SER B 1 83 ? -14.188 51.875 12.102 1 92.38 83 SER B N 1
ATOM 3079 C CA . SER B 1 83 ? -15.469 51.25 11.805 1 92.38 83 SER B CA 1
ATOM 3080 C C . SER B 1 83 ? -15.359 49.719 11.906 1 92.38 83 SER B C 1
ATOM 3082 O O . SER B 1 83 ? -16.359 49.031 12.078 1 92.38 83 SER B O 1
ATOM 3084 N N . GLU B 1 84 ? -14.195 49.281 11.828 1 91.38 84 GLU B N 1
ATOM 3085 C CA . GLU B 1 84 ? -13.992 47.844 11.859 1 91.38 84 GLU B CA 1
ATOM 3086 C C . GLU B 1 84 ? -13.992 47.312 13.297 1 91.38 84 GLU B C 1
ATOM 3088 O O . GLU B 1 84 ? -13.266 47.812 14.148 1 91.38 84 GLU B O 1
ATOM 3093 N N . VAL B 1 85 ? -14.844 46.344 13.547 1 94.5 85 VAL B N 1
ATOM 3094 C CA . VAL B 1 85 ? -14.93 45.75 14.875 1 94.5 85 VAL B CA 1
ATOM 3095 C C . VAL B 1 85 ? -13.938 44.594 14.984 1 94.5 85 VAL B C 1
ATOM 3097 O O . VAL B 1 85 ? -14.07 43.594 14.289 1 94.5 85 VAL B O 1
ATOM 3100 N N . LEU B 1 86 ? -12.977 44.719 15.836 1 97.19 86 LEU B N 1
ATOM 3101 C CA . LEU B 1 86 ? -11.93 43.719 16.016 1 97.19 86 LEU B CA 1
ATOM 3102 C C . LEU B 1 86 ? -11.859 43.25 17.453 1 97.19 86 LEU B C 1
ATOM 3104 O O . LEU B 1 86 ? -12.172 44 18.375 1 97.19 86 LEU B O 1
ATOM 3108 N N . SER B 1 87 ? -11.555 42 17.609 1 97.38 87 SER B N 1
ATOM 3109 C CA . SER B 1 87 ? -11.266 41.469 18.922 1 97.38 87 SER B CA 1
ATOM 3110 C C . SER B 1 87 ? -9.844 40.906 19 1 97.38 87 SER B C 1
ATOM 3112 O O . SER B 1 87 ? -9.305 40.406 18 1 97.38 87 SER B O 1
ATOM 3114 N N . MET B 1 88 ? -9.242 41.094 20.125 1 97.62 88 MET B N 1
ATOM 3115 C CA . MET B 1 88 ? -7.887 40.625 20.375 1 97.62 88 MET B CA 1
ATOM 3116 C C . MET B 1 88 ? -7.852 39.719 21.609 1 97.62 88 MET B C 1
ATOM 3118 O O . MET B 1 88 ? -8.328 40.125 22.688 1 97.62 88 MET B O 1
ATOM 3122 N N . LEU B 1 89 ? -7.418 38.469 21.438 1 97.88 89 LEU B N 1
ATOM 3123 C CA . LEU B 1 89 ? -7.332 37.531 22.547 1 97.88 89 LEU B CA 1
ATOM 3124 C C . LEU B 1 89 ? -5.953 36.875 22.609 1 97.88 89 LEU B C 1
ATOM 3126 O O . LEU B 1 89 ? -5.406 36.5 21.578 1 97.88 89 LEU B O 1
ATOM 3130 N N . THR B 1 90 ? -5.34 36.906 23.781 1 97.12 90 THR B N 1
ATOM 3131 C CA . THR B 1 90 ? -4.082 36.188 23.953 1 97.12 90 THR B CA 1
ATOM 3132 C C . THR B 1 90 ? -4.332 34.688 24.172 1 97.12 90 THR B C 1
ATOM 3134 O O . THR B 1 90 ? -5.43 34.281 24.562 1 97.12 90 THR B O 1
ATOM 3137 N N . ASN B 1 91 ? -3.428 33.906 23.781 1 94.88 91 ASN B N 1
ATOM 3138 C CA . ASN B 1 91 ? -3.484 32.469 24.031 1 94.88 91 ASN B CA 1
ATOM 3139 C C . ASN B 1 91 ? -2.102 31.891 24.312 1 94.88 91 ASN B C 1
ATOM 3141 O O . ASN B 1 91 ? -1.146 32.625 24.531 1 94.88 91 ASN B O 1
ATOM 3145 N N . GLU B 1 92 ? -1.955 30.641 24.344 1 94.69 92 GLU B N 1
ATOM 3146 C CA . GLU B 1 92 ? -0.724 29.984 24.766 1 94.69 92 GLU B CA 1
ATOM 3147 C C . GLU B 1 92 ? 0.389 30.188 23.734 1 94.69 92 GLU B C 1
ATOM 3149 O O . GLU B 1 92 ? 1.572 30.109 24.078 1 94.69 92 GLU B O 1
ATOM 3154 N N . THR B 1 93 ? -0.037 30.516 22.547 1 97.56 93 THR B N 1
ATOM 3155 C CA . THR B 1 93 ? 0.971 30.594 21.5 1 97.56 93 THR B CA 1
ATOM 3156 C C . THR B 1 93 ? 1.29 32.062 21.172 1 97.56 93 THR B C 1
ATOM 3158 O O . THR B 1 93 ? 2.285 32.344 20.5 1 97.56 93 THR B O 1
ATOM 3161 N N . GLY B 1 94 ? 0.469 33 21.625 1 98.19 94 GLY B N 1
ATOM 3162 C CA . GLY B 1 94 ? 0.583 34.406 21.328 1 98.19 94 GLY B CA 1
ATOM 3163 C C . GLY B 1 94 ? -0.724 35.156 21.484 1 98.19 94 GLY B C 1
ATOM 3164 O O . GLY B 1 94 ? -1.188 35.375 22.609 1 98.19 94 GLY B O 1
ATOM 3165 N N . PHE B 1 95 ? -1.231 35.562 20.359 1 98.5 95 PHE B N 1
ATOM 3166 C CA . PHE B 1 95 ? -2.535 36.219 20.391 1 98.5 95 PHE B CA 1
ATOM 3167 C C . PHE B 1 95 ? -3.217 36.125 19.031 1 98.5 95 PHE B C 1
ATOM 3169 O O . PHE B 1 95 ? -2.621 35.656 18.062 1 98.5 95 PHE B O 1
ATOM 3176 N N . GLU B 1 96 ? -4.449 36.406 19.016 1 98.56 96 GLU B N 1
ATOM 3177 C CA . GLU B 1 96 ? -5.199 36.375 17.766 1 98.56 96 GLU B CA 1
ATOM 3178 C C . GLU B 1 96 ? -6.07 37.625 17.625 1 98.56 96 GLU B C 1
ATOM 3180 O O . GLU B 1 96 ? -6.5 38.188 18.641 1 98.56 96 GLU B O 1
ATOM 3185 N N . ILE B 1 97 ? -6.191 38.062 16.469 1 98.38 97 ILE B N 1
ATOM 3186 C CA . ILE B 1 97 ? -7.07 39.188 16.125 1 98.38 97 ILE B CA 1
ATOM 3187 C C . ILE B 1 97 ? -8.164 38.688 15.172 1 98.38 97 ILE B C 1
ATOM 3189 O O . ILE B 1 97 ? -7.867 38.094 14.141 1 98.38 97 ILE B O 1
ATOM 3193 N N . SER B 1 98 ? -9.375 38.969 15.586 1 97.25 98 SER B N 1
ATOM 3194 C CA . SER B 1 98 ? -10.492 38.469 14.797 1 97.25 98 SER B CA 1
ATOM 3195 C C . SER B 1 98 ? -11.414 39.594 14.359 1 97.25 98 SER B C 1
ATOM 3197 O O . SER B 1 98 ? -11.664 40.531 15.125 1 97.25 98 SER B O 1
ATOM 3199 N N . SER B 1 99 ? -11.766 39.562 13.125 1 95.31 99 SER B N 1
ATOM 3200 C CA . SER B 1 99 ? -12.898 40.312 12.617 1 95.31 99 SER B CA 1
ATOM 3201 C C . SER B 1 99 ? -14.141 39.438 12.5 1 95.31 99 SER B C 1
ATOM 3203 O O . SER B 1 99 ? -14.18 38.344 13.023 1 95.31 99 SER B O 1
ATOM 3205 N N . ALA B 1 100 ? -15.164 39.969 11.836 1 92.06 100 ALA B N 1
ATOM 3206 C CA . ALA B 1 100 ? -16.406 39.219 11.672 1 92.06 100 ALA B CA 1
ATOM 3207 C C . ALA B 1 100 ? -16.188 38 10.781 1 92.06 100 ALA B C 1
ATOM 3209 O O . ALA B 1 100 ? -16.797 36.938 10.984 1 92.06 100 ALA B O 1
ATOM 3210 N N . ASP B 1 101 ? -15.211 38.125 9.898 1 92.38 101 ASP B N 1
ATOM 3211 C CA . ASP B 1 101 ? -15.172 37.094 8.852 1 92.38 101 ASP B CA 1
ATOM 3212 C C . ASP B 1 101 ? -13.812 36.406 8.828 1 92.38 101 ASP B C 1
ATOM 3214 O O . ASP B 1 101 ? -13.609 35.469 8.047 1 92.38 101 ASP B O 1
ATOM 3218 N N . ALA B 1 102 ? -12.875 36.875 9.664 1 95.38 102 ALA B N 1
ATOM 3219 C CA . ALA B 1 102 ? -11.531 36.312 9.555 1 95.38 102 ALA B CA 1
ATOM 3220 C C . ALA B 1 102 ? -10.797 36.375 10.891 1 95.38 102 ALA B C 1
ATOM 3222 O O . ALA B 1 102 ? -11.109 37.219 11.734 1 95.38 102 ALA B O 1
ATOM 3223 N N . THR B 1 103 ? -9.922 35.469 11.102 1 97.38 103 THR B N 1
ATOM 3224 C CA . THR B 1 103 ? -9.07 35.469 12.281 1 97.38 103 THR B CA 1
ATOM 3225 C C . THR B 1 103 ? -7.605 35.312 11.891 1 97.38 103 THR B C 1
ATOM 3227 O O . THR B 1 103 ? -7.277 34.5 11.023 1 97.38 103 THR B O 1
ATOM 3230 N N . VAL B 1 104 ? -6.781 36.125 12.461 1 98.25 104 VAL B N 1
ATOM 3231 C CA . VAL B 1 104 ? -5.34 35.969 12.281 1 98.25 104 VAL B CA 1
ATOM 3232 C C . VAL B 1 104 ? -4.688 35.594 13.602 1 98.25 104 VAL B C 1
ATOM 3234 O O . VAL B 1 104 ? -4.789 36.312 14.586 1 98.25 104 VAL B O 1
ATOM 3237 N N . LYS B 1 105 ? -4.09 34.438 13.586 1 98.44 105 LYS B N 1
ATOM 3238 C CA . LYS B 1 105 ? -3.348 33.969 14.758 1 98.44 105 LYS B CA 1
ATOM 3239 C C . LYS B 1 105 ? -1.877 34.375 14.672 1 98.44 105 LYS B C 1
ATOM 3241 O O . LYS B 1 105 ? -1.208 34.094 13.68 1 98.44 105 LYS B O 1
ATOM 3246 N N . ILE B 1 106 ? -1.436 35.031 15.648 1 98.75 106 ILE B N 1
ATOM 3247 C CA . ILE B 1 106 ? -0.04 35.438 15.688 1 98.75 106 ILE B CA 1
ATOM 3248 C C . ILE B 1 106 ? 0.736 34.594 16.688 1 98.75 106 ILE B C 1
ATOM 3250 O O . ILE B 1 106 ? 0.543 34.719 17.891 1 98.75 106 ILE B O 1
ATOM 3254 N N . LEU B 1 107 ? 1.535 33.781 16.172 1 98.75 107 LEU B N 1
ATOM 3255 C CA . LEU B 1 107 ? 2.428 32.969 17 1 98.75 107 LEU B CA 1
ATOM 3256 C C . LEU B 1 107 ? 3.693 33.719 17.359 1 98.75 107 LEU B C 1
ATOM 3258 O O . LEU B 1 107 ? 4.289 34.375 16.5 1 98.75 107 LEU B O 1
ATOM 3262 N N . ILE B 1 108 ? 4.047 33.656 18.625 1 98.75 108 ILE B N 1
ATOM 3263 C CA . ILE B 1 108 ? 5.195 34.438 19.094 1 98.75 108 ILE B CA 1
ATOM 3264 C C . ILE B 1 108 ? 6.379 33.5 19.328 1 98.75 108 ILE B C 1
ATOM 3266 O O . ILE B 1 108 ? 6.215 32.406 19.859 1 98.75 108 ILE B O 1
ATOM 3270 N N . THR B 1 109 ? 7.477 33.906 18.875 1 98.69 109 THR B N 1
ATOM 3271 C CA . THR B 1 109 ? 8.742 33.25 19.219 1 98.69 109 THR B CA 1
ATOM 3272 C C . THR B 1 109 ? 9.844 34.281 19.406 1 98.69 109 THR B C 1
ATOM 3274 O O . THR B 1 109 ? 9.562 35.469 19.547 1 98.69 109 THR B O 1
ATOM 3277 N N . THR B 1 110 ? 11.008 33.875 19.672 1 98.62 110 THR B N 1
ATOM 3278 C CA . THR B 1 110 ? 12.148 34.781 19.875 1 98.62 110 THR B CA 1
ATOM 3279 C C . THR B 1 110 ? 13.359 34.281 19.109 1 98.62 110 THR B C 1
ATOM 3281 O O . THR B 1 110 ? 13.32 33.219 18.484 1 98.62 110 THR B O 1
ATOM 3284 N N . VAL B 1 111 ? 14.406 35.094 19.078 1 97.69 111 VAL B N 1
ATOM 3285 C CA . VAL B 1 111 ? 15.625 34.719 18.375 1 97.69 111 VAL B CA 1
ATOM 3286 C C . VAL B 1 111 ? 16.25 33.5 19.062 1 97.69 111 VAL B C 1
ATOM 3288 O O . VAL B 1 111 ? 16.203 33.406 20.297 1 97.69 111 VAL B O 1
ATOM 3291 N N . PRO B 1 112 ? 16.891 32.625 18.344 1 95.25 112 PRO B N 1
ATOM 3292 C CA . PRO B 1 112 ? 17.359 31.312 18.844 1 95.25 112 PRO B CA 1
ATOM 3293 C C . PRO B 1 112 ? 18.266 31.438 20.062 1 95.25 112 PRO B C 1
ATOM 3295 O O . PRO B 1 112 ? 18.141 30.688 21.016 1 95.25 112 PRO B O 1
ATOM 3298 N N . PRO B 1 113 ? 19.141 32.438 20.219 1 96.25 113 PRO B N 1
ATOM 3299 C CA . PRO B 1 113 ? 20 32.531 21.406 1 96.25 113 PRO B CA 1
ATOM 3300 C C . PRO B 1 113 ? 19.188 32.75 22.688 1 96.25 113 PRO B C 1
ATOM 3302 O O . PRO B 1 113 ? 19.641 32.344 23.781 1 96.25 113 PRO B O 1
ATOM 3305 N N . ASN B 1 114 ? 18 33.281 22.562 1 97.5 114 ASN B N 1
ATOM 3306 C CA . ASN B 1 114 ? 17.188 33.594 23.719 1 97.5 114 ASN B CA 1
ATOM 3307 C C . ASN B 1 114 ? 16.5 32.375 24.281 1 97.5 114 ASN B C 1
ATOM 3309 O O . ASN B 1 114 ? 15.984 32.375 25.391 1 97.5 114 ASN B O 1
ATOM 3313 N N . LEU B 1 115 ? 16.438 31.297 23.5 1 96.75 115 LEU B N 1
ATOM 3314 C CA . LEU B 1 115 ? 15.742 30.078 23.906 1 96.75 115 LEU B CA 1
ATOM 3315 C C . LEU B 1 115 ? 16.422 29.438 25.109 1 96.75 115 LEU B C 1
ATOM 3317 O O . LEU B 1 115 ? 15.766 28.766 25.906 1 96.75 115 LEU B O 1
ATOM 3321 N N . ARG B 1 116 ? 17.672 29.703 25.25 1 96.12 116 ARG B N 1
ATOM 3322 C CA . ARG B 1 116 ? 18.438 29.141 26.344 1 96.12 116 ARG B CA 1
ATOM 3323 C C . ARG B 1 116 ? 18.25 29.938 27.641 1 96.12 116 ARG B C 1
ATOM 3325 O O . ARG B 1 116 ? 18.656 29.5 28.703 1 96.12 116 ARG B O 1
ATOM 3332 N N . LYS B 1 117 ? 17.578 31.031 27.547 1 97.19 117 LYS B N 1
ATOM 3333 C CA . LYS B 1 117 ? 17.469 31.953 28.688 1 97.19 117 LYS B CA 1
ATOM 3334 C C . LYS B 1 117 ? 16.031 31.984 29.219 1 97.19 117 LYS B C 1
ATOM 3336 O O . LYS B 1 117 ? 15.688 32.844 30.031 1 97.19 117 LYS B O 1
ATOM 3341 N N . LEU B 1 118 ? 15.242 31.078 28.828 1 97.06 118 LEU B N 1
ATOM 3342 C CA . LEU B 1 118 ? 13.82 31.125 29.156 1 97.06 118 LEU B CA 1
ATOM 3343 C C . LEU B 1 118 ? 13.578 30.703 30.594 1 97.06 118 LEU B C 1
ATOM 3345 O O . LEU B 1 118 ? 14.234 29.797 31.109 1 97.06 118 LEU B O 1
ATOM 3349 N N . ASP B 1 119 ? 12.773 31.422 31.188 1 96.31 119 ASP B N 1
ATOM 3350 C CA . ASP B 1 119 ? 12.203 31.062 32.5 1 96.31 119 ASP B CA 1
ATOM 3351 C C . ASP B 1 119 ? 10.766 30.578 32.344 1 96.31 119 ASP B C 1
ATOM 3353 O O . ASP B 1 119 ? 9.875 31.344 31.969 1 96.31 119 ASP B O 1
ATOM 3357 N N . PRO B 1 120 ? 10.477 29.312 32.688 1 92.81 120 PRO B N 1
ATOM 3358 C CA . PRO B 1 120 ? 9.164 28.719 32.469 1 92.81 120 PRO B CA 1
ATOM 3359 C C . PRO B 1 120 ? 8.039 29.469 33.156 1 92.81 120 PRO B C 1
ATOM 3361 O O . PRO B 1 120 ? 6.879 29.375 32.75 1 92.81 120 PRO B O 1
ATOM 3364 N N . GLU B 1 121 ? 8.297 30.234 34.156 1 93.81 121 GLU B N 1
ATOM 3365 C CA . GLU B 1 121 ? 7.277 30.953 34.906 1 93.81 121 GLU B CA 1
ATOM 3366 C C . GLU B 1 121 ? 6.984 32.312 34.312 1 93.81 121 GLU B C 1
ATOM 3368 O O . GLU B 1 121 ? 5.926 32.906 34.562 1 93.81 121 GLU B O 1
ATOM 3373 N N . LEU B 1 122 ? 7.918 32.812 33.5 1 94.56 122 LEU B N 1
ATOM 3374 C CA . LEU B 1 122 ? 7.812 34.188 33.031 1 94.56 122 LEU B CA 1
ATOM 3375 C C . LEU B 1 122 ? 7.547 34.219 31.531 1 94.56 122 LEU B C 1
ATOM 3377 O O . LEU B 1 122 ? 6.926 35.156 31.031 1 94.56 122 LEU B O 1
ATOM 3381 N N . HIS B 1 123 ? 8.047 33.219 30.922 1 96.94 123 HIS B N 1
ATOM 3382 C CA . HIS B 1 123 ? 8.039 33.281 29.469 1 96.94 123 HIS B CA 1
ATOM 3383 C C . HIS B 1 123 ? 7.125 32.188 28.891 1 96.94 123 HIS B C 1
ATOM 3385 O O . HIS B 1 123 ? 6.668 31.312 29.609 1 96.94 123 HIS B O 1
ATOM 3391 N N . LEU B 1 124 ? 6.809 32.344 27.547 1 96.75 124 LEU B N 1
ATOM 3392 C CA . LEU B 1 124 ? 6.07 31.312 26.844 1 96.75 124 LEU B CA 1
ATOM 3393 C C . LEU B 1 124 ? 6.828 29.984 26.859 1 96.75 124 LEU B C 1
ATOM 3395 O O . LEU B 1 124 ? 8.055 29.969 26.969 1 96.75 124 LEU B O 1
ATOM 3399 N N . ASP B 1 125 ? 6.078 28.953 26.797 1 96.81 125 ASP B N 1
ATOM 3400 C CA . ASP B 1 125 ? 6.66 27.609 26.812 1 96.81 125 ASP B CA 1
ATOM 3401 C C . ASP B 1 125 ? 7.617 27.406 25.641 1 96.81 125 ASP B C 1
ATOM 3403 O O . ASP B 1 125 ? 7.32 27.828 24.516 1 96.81 125 ASP B O 1
ATOM 3407 N N . ILE B 1 126 ? 8.766 26.828 25.969 1 96.88 126 ILE B N 1
ATOM 3408 C CA . ILE B 1 126 ? 9.805 26.656 24.953 1 96.88 126 ILE B CA 1
ATOM 3409 C C . ILE B 1 126 ? 9.258 25.812 23.797 1 96.88 126 ILE B C 1
ATOM 3411 O O . ILE B 1 126 ? 9.625 26.047 22.641 1 96.88 126 ILE B O 1
ATOM 3415 N N . LYS B 1 127 ? 8.391 24.859 24.062 1 95.75 127 LYS B N 1
ATOM 3416 C CA . LYS B 1 127 ? 7.82 24.031 23.016 1 95.75 127 LYS B CA 1
ATOM 3417 C C . LYS B 1 127 ? 6.988 24.859 22.031 1 95.75 127 LYS B C 1
ATOM 3419 O O . LYS B 1 127 ? 6.988 24.594 20.828 1 95.75 127 LYS B O 1
ATOM 3424 N N . VAL B 1 128 ? 6.336 25.781 22.594 1 97 128 VAL B N 1
ATOM 3425 C CA . VAL B 1 128 ? 5.508 26.672 21.797 1 97 128 VAL B CA 1
ATOM 3426 C C . VAL B 1 128 ? 6.398 27.531 20.906 1 97 128 VAL B C 1
ATOM 3428 O O . VAL B 1 128 ? 6.113 27.719 19.719 1 97 128 VAL B O 1
ATOM 3431 N N . LEU B 1 129 ? 7.449 28 21.453 1 98.06 129 LEU B N 1
ATOM 3432 C CA . LEU B 1 129 ? 8.383 28.844 20.703 1 98.06 129 LEU B CA 1
ATOM 3433 C C . LEU B 1 129 ? 9.039 28.047 19.594 1 98.06 129 LEU B C 1
ATOM 3435 O O . LEU B 1 129 ? 9.156 28.531 18.453 1 98.06 129 LEU B O 1
ATOM 3439 N N . GLN B 1 130 ? 9.375 26.859 19.938 1 96.62 130 GLN B N 1
ATOM 3440 C CA . GLN B 1 130 ? 10.008 25.984 18.969 1 96.62 130 GLN B CA 1
ATOM 3441 C C . GLN B 1 130 ? 9.031 25.609 17.844 1 96.62 130 GLN B C 1
ATOM 3443 O O . GLN B 1 130 ? 9.422 25.484 16.688 1 96.62 130 GLN B O 1
ATOM 3448 N N . SER B 1 131 ? 7.824 25.438 18.203 1 96.69 131 SER B N 1
ATOM 3449 C CA . SER B 1 131 ? 6.793 25.125 17.203 1 96.69 131 SER B CA 1
ATOM 3450 C C . SER B 1 131 ? 6.598 26.266 16.234 1 96.69 131 SER B C 1
ATOM 3452 O O . SER B 1 131 ? 6.371 26.047 15.039 1 96.69 131 SER B O 1
ATOM 3454 N N . ALA B 1 132 ? 6.656 27.438 16.719 1 98.12 132 ALA B N 1
ATOM 3455 C CA . ALA B 1 132 ? 6.539 28.609 15.852 1 98.12 132 ALA B CA 1
ATOM 3456 C C . ALA B 1 132 ? 7.711 28.688 14.875 1 98.12 132 ALA B C 1
ATOM 3458 O O . ALA B 1 132 ? 7.527 28.984 13.688 1 98.12 132 ALA B O 1
ATOM 3459 N N . LEU B 1 133 ? 8.875 28.438 15.422 1 97.5 133 LEU B N 1
ATOM 3460 C CA . LEU B 1 133 ? 10.047 28.406 14.547 1 97.5 133 LEU B CA 1
ATOM 3461 C C . LEU B 1 133 ? 9.914 27.297 13.5 1 97.5 133 LEU B C 1
ATOM 3463 O O . LEU B 1 133 ? 10.281 27.5 12.336 1 97.5 133 LEU B O 1
ATOM 3467 N N . ALA B 1 134 ? 9.398 26.203 13.898 1 96.75 134 ALA B N 1
ATOM 3468 C CA . ALA B 1 134 ? 9.195 25.094 12.984 1 96.75 134 ALA B CA 1
ATOM 3469 C C . ALA B 1 134 ? 8.203 25.469 11.883 1 96.75 134 ALA B C 1
ATOM 3471 O O . ALA B 1 134 ? 8.367 25.062 10.727 1 96.75 134 ALA B O 1
ATOM 3472 N N . ALA B 1 135 ? 7.203 26.203 12.25 1 98.25 135 ALA B N 1
ATOM 3473 C CA . ALA B 1 135 ? 6.199 26.641 11.273 1 98.25 135 ALA B CA 1
ATOM 3474 C C . ALA B 1 135 ? 6.832 27.469 10.164 1 98.25 135 ALA B C 1
ATOM 3476 O O . ALA B 1 135 ? 6.43 27.375 9.008 1 98.25 135 ALA B O 1
ATOM 3477 N N . ILE B 1 136 ? 7.801 28.219 10.523 1 98.31 136 ILE B N 1
ATOM 3478 C CA . ILE B 1 136 ? 8.516 29.031 9.539 1 98.31 136 ILE B CA 1
ATOM 3479 C C . ILE B 1 136 ? 9.281 28.125 8.586 1 98.31 136 ILE B C 1
ATOM 3481 O O . ILE B 1 136 ? 9.227 28.297 7.367 1 98.31 136 ILE B O 1
ATOM 3485 N N . ARG B 1 137 ? 10 27.188 9.148 1 97.94 137 ARG B N 1
ATOM 3486 C CA . ARG B 1 137 ? 10.742 26.234 8.32 1 97.94 137 ARG B CA 1
ATOM 3487 C C . ARG B 1 137 ? 9.812 25.453 7.41 1 97.94 137 ARG B C 1
ATOM 3489 O O . ARG B 1 137 ? 10.125 25.219 6.242 1 97.94 137 ARG B O 1
ATOM 3496 N N . HIS B 1 138 ? 8.688 25.078 7.926 1 98.12 138 HIS B N 1
ATOM 3497 C CA . HIS B 1 138 ? 7.699 24.328 7.152 1 98.12 138 HIS B CA 1
ATOM 3498 C C . HIS B 1 138 ? 7.184 25.156 5.977 1 98.12 138 HIS B C 1
ATOM 3500 O O . HIS B 1 138 ? 7.102 24.656 4.852 1 98.12 138 HIS B O 1
ATOM 3506 N N . ALA B 1 139 ? 6.871 26.375 6.246 1 98.38 139 ALA B N 1
ATOM 3507 C CA . ALA B 1 139 ? 6.355 27.234 5.195 1 98.38 139 ALA B CA 1
ATOM 3508 C C . ALA B 1 139 ? 7.402 27.469 4.105 1 98.38 139 ALA B C 1
ATOM 3510 O O . ALA B 1 139 ? 7.074 27.469 2.918 1 98.38 139 ALA B O 1
ATOM 3511 N N . ARG B 1 140 ? 8.625 27.641 4.488 1 98.06 140 ARG B N 1
ATOM 3512 C CA . ARG B 1 140 ? 9.711 27.844 3.529 1 98.06 140 ARG B CA 1
ATOM 3513 C C . ARG B 1 140 ? 9.906 26.609 2.658 1 98.06 140 ARG B C 1
ATOM 3515 O O . ARG B 1 140 ? 10.008 26.719 1.434 1 98.06 140 ARG B O 1
ATOM 3522 N N . TRP B 1 141 ? 10.023 25.5 3.27 1 98.31 141 TRP B N 1
ATOM 3523 C CA . TRP B 1 141 ? 10.188 24.25 2.533 1 98.31 141 TRP B CA 1
ATOM 3524 C C . TRP B 1 141 ? 9.047 24.047 1.541 1 98.31 141 TRP B C 1
ATOM 3526 O O . TRP B 1 141 ? 9.281 23.672 0.391 1 98.31 141 TRP B O 1
ATOM 3536 N N . PHE B 1 142 ? 7.809 24.25 2.049 1 98.5 142 PHE B N 1
ATOM 3537 C CA . PHE B 1 142 ? 6.625 24.031 1.226 1 98.5 142 PHE B CA 1
ATOM 3538 C C . PHE B 1 142 ? 6.668 24.906 -0.021 1 98.5 142 PHE B C 1
ATOM 3540 O O . PHE B 1 142 ? 6.375 24.438 -1.124 1 98.5 142 PHE B O 1
ATOM 3547 N N . GLU B 1 143 ? 7.051 26.094 0.143 1 97.56 143 GLU B N 1
ATOM 3548 C CA . GLU B 1 143 ? 7.129 27.047 -0.965 1 97.56 143 GLU B CA 1
ATOM 3549 C C . GLU B 1 143 ? 8.172 26.625 -1.989 1 97.56 143 GLU B C 1
ATOM 3551 O O . GLU B 1 143 ? 7.977 26.781 -3.193 1 97.56 143 GLU B O 1
ATOM 3556 N N . GLU B 1 144 ? 9.195 26 -1.546 1 97.62 144 GLU B N 1
ATOM 3557 C CA . GLU B 1 144 ? 10.305 25.625 -2.416 1 97.62 144 GLU B CA 1
ATOM 3558 C C . GLU B 1 144 ? 10.055 24.281 -3.086 1 97.62 144 GLU B C 1
ATOM 3560 O O . GLU B 1 144 ? 10.531 24.031 -4.199 1 97.62 144 GLU B O 1
ATOM 3565 N N . ASN B 1 145 ? 9.25 23.406 -2.465 1 97.06 145 ASN B N 1
ATOM 3566 C CA . ASN B 1 145 ? 9.234 22.016 -2.906 1 97.06 145 ASN B CA 1
ATOM 3567 C C . ASN B 1 145 ? 7.828 21.562 -3.287 1 97.06 145 ASN B C 1
ATOM 3569 O O . ASN B 1 145 ? 7.664 20.625 -4.078 1 97.06 145 ASN B O 1
ATOM 3573 N N . ALA B 1 146 ? 6.805 22.219 -2.719 1 97.5 146 ALA B N 1
ATOM 3574 C CA . ALA B 1 146 ? 5.465 21.641 -2.791 1 97.5 146 ALA B CA 1
ATOM 3575 C C . ALA B 1 146 ? 4.453 22.672 -3.287 1 97.5 146 ALA B C 1
ATOM 3577 O O . ALA B 1 146 ? 3.303 22.688 -2.846 1 97.5 146 ALA B O 1
ATOM 3578 N N . SER B 1 147 ? 4.855 23.516 -4.176 1 95.38 147 SER B N 1
ATOM 3579 C CA . SER B 1 147 ? 4.02 24.641 -4.602 1 95.38 147 SER B CA 1
ATOM 3580 C C . SER B 1 147 ? 3.119 24.234 -5.766 1 95.38 147 SER B C 1
ATOM 3582 O O . SER B 1 147 ? 2.314 25.047 -6.242 1 95.38 147 SER B O 1
ATOM 3584 N N . GLN B 1 148 ? 3.211 22.969 -6.215 1 95.94 148 GLN B N 1
ATOM 3585 C CA . GLN B 1 148 ? 2.371 22.516 -7.316 1 95.94 148 GLN B CA 1
ATOM 3586 C C . GLN B 1 148 ? 0.892 22.594 -6.949 1 95.94 148 GLN B C 1
ATOM 3588 O O . GLN B 1 148 ? 0.507 22.266 -5.824 1 95.94 148 GLN B O 1
ATOM 3593 N N . SER B 1 149 ? 0.094 23.016 -7.91 1 96.94 149 SER B N 1
ATOM 3594 C CA . SER B 1 149 ? -1.337 23.188 -7.684 1 96.94 149 SER B CA 1
ATOM 3595 C C . SER B 1 149 ? -1.992 21.875 -7.258 1 96.94 149 SER B C 1
ATOM 3597 O O . SER B 1 149 ? -2.861 21.875 -6.383 1 96.94 149 SER B O 1
ATOM 3599 N N . THR B 1 150 ? -1.561 20.766 -7.91 1 98 150 THR B N 1
ATOM 3600 C CA . THR B 1 150 ? -2.127 19.453 -7.59 1 98 150 THR B CA 1
ATOM 3601 C C . THR B 1 150 ? -1.863 19.094 -6.129 1 98 150 THR B C 1
ATOM 3603 O O . THR B 1 150 ? -2.73 18.531 -5.457 1 98 150 THR B O 1
ATOM 3606 N N . VAL B 1 151 ? -0.723 19.438 -5.664 1 98.44 151 VAL B N 1
ATOM 3607 C CA . VAL B 1 151 ? -0.356 19.156 -4.277 1 98.44 151 VAL B CA 1
ATOM 3608 C C . VAL B 1 151 ? -1.263 19.953 -3.336 1 98.44 151 VAL B C 1
ATOM 3610 O O . VAL B 1 151 ? -1.779 19.406 -2.359 1 98.44 151 VAL B O 1
ATOM 3613 N N . LYS B 1 152 ? -1.475 21.188 -3.604 1 98.06 152 LYS B N 1
ATOM 3614 C CA . LYS B 1 152 ? -2.285 22.062 -2.756 1 98.06 152 LYS B CA 1
ATOM 3615 C C . LYS B 1 152 ? -3.729 21.562 -2.686 1 98.06 152 LYS B C 1
ATOM 3617 O O . LYS B 1 152 ? -4.316 21.5 -1.604 1 98.06 152 LYS B O 1
ATOM 3622 N N . VAL B 1 153 ? -4.25 21.234 -3.873 1 97.94 153 VAL B N 1
ATOM 3623 C CA . VAL B 1 153 ? -5.621 20.734 -3.91 1 97.94 153 VAL B CA 1
ATOM 3624 C C . VAL B 1 153 ? -5.719 19.422 -3.146 1 97.94 153 VAL B C 1
ATOM 3626 O O . VAL B 1 153 ? -6.676 19.203 -2.4 1 97.94 153 VAL B O 1
ATOM 3629 N N . LEU B 1 154 ? -4.742 18.547 -3.346 1 98.5 154 LEU B N 1
ATOM 3630 C CA . LEU B 1 154 ? -4.734 17.266 -2.646 1 98.5 154 LEU B CA 1
ATOM 3631 C C . LEU B 1 154 ? -4.703 17.469 -1.137 1 98.5 154 LEU B C 1
ATOM 3633 O O . LEU B 1 154 ? -5.426 16.797 -0.399 1 98.5 154 LEU B O 1
ATOM 3637 N N . ILE B 1 155 ? -3.908 18.375 -0.694 1 98.5 155 ILE B N 1
ATOM 3638 C CA . ILE B 1 155 ? -3.797 18.641 0.735 1 98.5 155 ILE B CA 1
ATOM 3639 C C . ILE B 1 155 ? -5.145 19.109 1.276 1 98.5 155 ILE B C 1
ATOM 3641 O O . ILE B 1 155 ? -5.562 18.703 2.363 1 98.5 155 ILE B O 1
ATOM 3645 N N . ARG B 1 156 ? -5.855 19.938 0.569 1 97.56 156 ARG B N 1
ATOM 3646 C CA . ARG B 1 156 ? -7.184 20.375 0.995 1 97.56 156 ARG B CA 1
ATOM 3647 C C . ARG B 1 156 ? -8.133 19.188 1.115 1 97.56 156 ARG B C 1
ATOM 3649 O O . ARG B 1 156 ? -8.914 19.109 2.062 1 97.56 156 ARG B O 1
ATOM 3656 N N . LEU B 1 157 ? -8.031 18.328 0.152 1 97.25 157 LEU B N 1
ATOM 3657 C CA . LEU B 1 157 ? -8.875 17.141 0.181 1 97.25 157 LEU B CA 1
ATOM 3658 C C . LEU B 1 157 ? -8.531 16.266 1.374 1 97.25 157 LEU B C 1
ATOM 3660 O O . LEU B 1 157 ? -9.422 15.688 2.006 1 97.25 157 LEU B O 1
ATOM 3664 N N . LEU B 1 158 ? -7.258 16.156 1.658 1 98.25 158 LEU B N 1
ATOM 3665 C CA . LEU B 1 158 ? -6.82 15.336 2.789 1 98.25 158 LEU B CA 1
ATOM 3666 C C . LEU B 1 158 ? -7.266 15.953 4.109 1 98.25 158 LEU B C 1
ATOM 3668 O O . LEU B 1 158 ? -7.621 15.234 5.047 1 98.25 158 LEU B O 1
ATOM 3672 N N . LYS B 1 159 ? -7.188 17.281 4.164 1 97.19 159 LYS B N 1
ATOM 3673 C CA . LYS B 1 159 ? -7.703 17.953 5.348 1 97.19 159 LYS B CA 1
ATOM 3674 C C . LYS B 1 159 ? -9.188 17.672 5.543 1 97.19 159 LYS B C 1
ATOM 3676 O O . LYS B 1 159 ? -9.648 17.469 6.668 1 97.19 159 LYS B O 1
ATOM 3681 N N . ASP B 1 160 ? -9.883 17.703 4.48 1 95.38 160 ASP B N 1
ATOM 3682 C CA . ASP B 1 160 ? -11.305 17.375 4.543 1 95.38 160 ASP B CA 1
ATOM 3683 C C . ASP B 1 160 ? -11.531 15.945 4.996 1 95.38 160 ASP B C 1
ATOM 3685 O O . ASP B 1 160 ? -12.43 15.672 5.797 1 95.38 160 ASP B O 1
ATOM 3689 N N . LEU B 1 161 ? -10.773 15.078 4.441 1 96.12 161 LEU B N 1
ATOM 3690 C CA . LEU B 1 161 ? -10.836 13.664 4.812 1 96.12 161 LEU B CA 1
ATOM 3691 C C . LEU B 1 161 ? -10.594 13.484 6.305 1 96.12 161 LEU B C 1
ATOM 3693 O O . LEU B 1 161 ? -11.266 12.68 6.957 1 96.12 161 LEU B O 1
ATOM 3697 N N . ARG B 1 162 ? -9.641 14.211 6.785 1 96.31 162 ARG B N 1
ATOM 3698 C CA . ARG B 1 162 ? -9.281 14.164 8.203 1 96.31 162 ARG B CA 1
ATOM 3699 C C . ARG B 1 162 ? -10.453 14.594 9.078 1 96.31 162 ARG B C 1
ATOM 3701 O O . ARG B 1 162 ? -10.672 14.023 10.148 1 96.31 162 ARG B O 1
ATOM 3708 N N . VAL B 1 163 ? -11.172 15.547 8.688 1 93.12 163 VAL B N 1
ATOM 3709 C CA . VAL B 1 163 ? -12.32 16.047 9.438 1 93.12 163 VAL B CA 1
ATOM 3710 C C . VAL B 1 163 ? -13.461 15.031 9.375 1 93.12 163 VAL B C 1
ATOM 3712 O O . VAL B 1 163 ? -14.172 14.82 10.359 1 93.12 163 VAL B O 1
ATOM 3715 N N . ARG B 1 164 ? -13.586 14.383 8.312 1 93.94 164 ARG B N 1
ATOM 3716 C CA . ARG B 1 164 ? -14.695 13.469 8.07 1 93.94 164 ARG B CA 1
ATOM 3717 C C . ARG B 1 164 ? -14.469 12.133 8.781 1 93.94 164 ARG B C 1
ATOM 3719 O O . ARG B 1 164 ? -15.422 11.508 9.242 1 93.94 164 ARG B O 1
ATOM 3726 N N . PHE B 1 165 ? -13.227 11.711 8.812 1 95.62 165 PHE B N 1
ATOM 3727 C CA . PHE B 1 165 ? -12.906 10.414 9.406 1 95.62 165 PHE B CA 1
ATOM 3728 C C . PHE B 1 165 ? -12.008 10.586 10.625 1 95.62 165 PHE B C 1
ATOM 3730 O O . PHE B 1 165 ? -10.812 10.852 10.492 1 95.62 165 PHE B O 1
ATOM 3737 N N . ALA B 1 166 ? -12.508 10.25 11.766 1 94.81 166 ALA B N 1
ATOM 3738 C CA . ALA B 1 166 ? -11.844 10.492 13.047 1 94.81 166 ALA B CA 1
ATOM 3739 C C . ALA B 1 166 ? -10.531 9.727 13.141 1 94.81 166 ALA B C 1
ATOM 3741 O O . ALA B 1 166 ? -9.602 10.156 13.82 1 94.81 166 ALA B O 1
ATOM 3742 N N . GLY B 1 167 ? -10.453 8.664 12.406 1 95.62 167 GLY B N 1
ATOM 3743 C CA . GLY B 1 167 ? -9.242 7.855 12.422 1 95.62 167 GLY B CA 1
ATOM 3744 C C . GLY B 1 167 ? -8.023 8.594 11.883 1 95.62 167 GLY B C 1
ATOM 3745 O O . GLY B 1 167 ? -6.891 8.172 12.117 1 95.62 167 GLY B O 1
ATOM 3746 N N . PHE B 1 168 ? -8.25 9.688 11.188 1 97.88 168 PHE B N 1
ATOM 3747 C CA . PHE B 1 168 ? -7.152 10.43 10.586 1 97.88 168 PHE B CA 1
ATOM 3748 C C . PHE B 1 168 ? -6.785 11.641 11.438 1 97.88 168 PHE B C 1
ATOM 3750 O O . PHE B 1 168 ? -5.93 12.445 11.047 1 97.88 168 PHE B O 1
ATOM 3757 N N . GLU B 1 169 ? -7.328 11.734 12.586 1 97 169 GLU B N 1
ATOM 3758 C CA . GLU B 1 169 ? -7.098 12.867 13.469 1 97 169 GLU B CA 1
ATOM 3759 C C . GLU B 1 169 ? -5.613 13.016 13.805 1 97 169 GLU B C 1
ATOM 3761 O O . GLU B 1 169 ? -5.102 14.133 13.906 1 97 169 GLU B O 1
ATOM 3766 N N . PRO B 1 170 ? -4.902 11.906 13.883 1 97.88 170 PRO B N 1
ATOM 3767 C CA . PRO B 1 170 ? -3.492 12.039 14.258 1 97.88 170 PRO B CA 1
ATOM 3768 C C . PRO B 1 170 ? -2.645 12.648 13.141 1 97.88 170 PRO B C 1
ATOM 3770 O O . PRO B 1 170 ? -1.488 13.016 13.375 1 97.88 170 PRO B O 1
ATOM 3773 N N . LEU B 1 171 ? -3.168 12.68 11.969 1 98.44 171 LEU B N 1
ATOM 3774 C CA . LEU B 1 171 ? -2.418 13.273 10.867 1 98.44 171 LEU B CA 1
ATOM 3775 C C . LEU B 1 171 ? -2.365 14.789 11.008 1 98.44 171 LEU B C 1
ATOM 3777 O O . LEU B 1 171 ? -3.314 15.484 10.633 1 98.44 171 LEU B O 1
ATOM 3781 N N . THR B 1 172 ? -1.246 15.305 11.445 1 96.94 172 THR B N 1
ATOM 3782 C CA . THR B 1 172 ? -1.09 16.75 11.602 1 96.94 172 THR B CA 1
ATOM 3783 C C . THR B 1 172 ? -1.056 17.438 10.25 1 96.94 172 THR B C 1
ATOM 3785 O O . THR B 1 172 ? -0.79 16.812 9.227 1 96.94 172 THR B O 1
ATOM 3788 N N . PRO B 1 173 ? -1.185 18.719 10.227 1 96.44 173 PRO B N 1
ATOM 3789 C CA . PRO B 1 173 ? -1.114 19.453 8.953 1 96.44 173 PRO B CA 1
ATOM 3790 C C . PRO B 1 173 ? 0.219 19.266 8.242 1 96.44 173 PRO B C 1
ATOM 3792 O O . PRO B 1 173 ? 0.251 19.125 7.012 1 96.44 173 PRO B O 1
ATOM 3795 N N . TRP B 1 174 ? 1.237 19.219 9.016 1 97.88 174 TRP B N 1
ATOM 3796 C CA . TRP B 1 174 ? 2.553 19.047 8.406 1 97.88 174 TRP B CA 1
ATOM 3797 C C . TRP B 1 174 ? 2.686 17.656 7.785 1 97.88 174 TRP B C 1
ATOM 3799 O O . TRP B 1 174 ? 3.232 17.516 6.688 1 97.88 174 TRP B O 1
ATOM 3809 N N . ILE B 1 175 ? 2.146 16.641 8.453 1 98.38 175 ILE B N 1
ATOM 3810 C CA . ILE B 1 175 ? 2.154 15.281 7.914 1 98.38 175 ILE B CA 1
ATOM 3811 C C . ILE B 1 175 ? 1.353 15.242 6.613 1 98.38 175 ILE B C 1
ATOM 3813 O O . ILE B 1 175 ? 1.776 14.625 5.637 1 98.38 175 ILE B O 1
ATOM 3817 N N . LEU B 1 176 ? 0.261 15.938 6.621 1 98.56 176 LEU B N 1
ATOM 3818 C CA . LEU B 1 176 ? -0.573 15.969 5.426 1 98.56 176 LEU B CA 1
ATOM 3819 C C . LEU B 1 176 ? 0.153 16.656 4.277 1 98.56 176 LEU B C 1
ATOM 3821 O O . LEU B 1 176 ? 0.047 16.234 3.123 1 98.56 176 LEU B O 1
ATOM 3825 N N . ASP B 1 177 ? 0.905 17.719 4.59 1 98.5 177 ASP B N 1
ATOM 3826 C CA . ASP B 1 177 ? 1.691 18.406 3.57 1 98.5 177 ASP B CA 1
ATOM 3827 C C . ASP B 1 177 ? 2.689 17.453 2.912 1 98.5 177 ASP B C 1
ATOM 3829 O O . ASP B 1 177 ? 2.773 17.391 1.684 1 98.5 177 ASP B O 1
ATOM 3833 N N . LEU B 1 178 ? 3.369 16.75 3.775 1 98.56 178 LEU B N 1
ATOM 3834 C CA . LEU B 1 178 ? 4.414 15.859 3.277 1 98.56 178 LEU B CA 1
ATOM 3835 C C . LEU B 1 178 ? 3.811 14.664 2.553 1 98.56 178 LEU B C 1
ATOM 3837 O O . LEU B 1 178 ? 4.34 14.219 1.529 1 98.56 178 LEU B O 1
ATOM 3841 N N . LEU B 1 179 ? 2.752 14.148 3.078 1 98.5 179 LEU B N 1
ATOM 3842 C CA . LEU B 1 179 ? 2.061 13.031 2.445 1 98.5 179 LEU B CA 1
ATOM 3843 C C . LEU B 1 179 ? 1.54 13.422 1.066 1 98.5 179 LEU B C 1
ATOM 3845 O O . LEU B 1 179 ? 1.717 12.68 0.098 1 98.5 179 LEU B O 1
ATOM 3849 N N . GLY B 1 180 ? 0.909 14.594 1.009 1 98.56 180 GLY B N 1
ATOM 3850 C CA . GLY B 1 180 ? 0.423 15.086 -0.271 1 98.56 180 GLY B CA 1
ATOM 3851 C C . GLY B 1 180 ? 1.525 15.281 -1.293 1 98.56 180 GLY B C 1
ATOM 3852 O O . GLY B 1 180 ? 1.387 14.875 -2.449 1 98.56 180 GLY B O 1
ATOM 3853 N N . HIS B 1 181 ? 2.533 15.867 -0.831 1 98.44 181 HIS B N 1
ATOM 3854 C CA . HIS B 1 181 ? 3.672 16.078 -1.718 1 98.44 181 HIS B CA 1
ATOM 3855 C C . HIS B 1 181 ? 4.242 14.742 -2.203 1 98.44 181 HIS B C 1
ATOM 3857 O O . HIS B 1 181 ? 4.508 14.578 -3.395 1 98.44 181 HIS B O 1
ATOM 3863 N N . SER B 1 182 ? 4.438 13.828 -1.275 1 97.5 182 SER B N 1
ATOM 3864 C CA . SER B 1 182 ? 4.992 12.523 -1.605 1 97.5 182 SER B CA 1
ATOM 3865 C C . SER B 1 182 ? 4.105 11.781 -2.604 1 97.5 182 SER B C 1
ATOM 3867 O O . SER B 1 182 ? 4.602 11.195 -3.57 1 97.5 182 SER B O 1
ATOM 3869 N N . ALA B 1 183 ? 2.828 11.805 -2.4 1 97.69 183 ALA B N 1
ATOM 3870 C CA . ALA B 1 183 ? 1.877 11.078 -3.24 1 97.69 183 ALA B CA 1
ATOM 3871 C C . ALA B 1 183 ? 1.88 11.625 -4.664 1 97.69 183 ALA B C 1
ATOM 3873 O O . ALA B 1 183 ? 1.687 10.875 -5.625 1 97.69 183 ALA B O 1
ATOM 3874 N N . VAL B 1 184 ? 2.141 12.891 -4.824 1 98 184 VAL B N 1
ATOM 3875 C CA . VAL B 1 184 ? 2.074 13.523 -6.137 1 98 184 VAL B CA 1
ATOM 3876 C C . VAL B 1 184 ? 3.426 13.406 -6.836 1 98 184 VAL B C 1
ATOM 3878 O O . VAL B 1 184 ? 3.49 13.086 -8.023 1 98 184 VAL B O 1
ATOM 3881 N N . MET B 1 185 ? 4.516 13.547 -6.031 1 96.5 185 MET B N 1
ATOM 3882 C CA . MET B 1 185 ? 5.789 13.82 -6.691 1 96.5 185 MET B CA 1
ATOM 3883 C C . MET B 1 185 ? 6.711 12.609 -6.621 1 96.5 185 MET B C 1
ATOM 3885 O O . MET B 1 185 ? 7.637 12.484 -7.422 1 96.5 185 MET B O 1
ATOM 3889 N N . ASN B 1 186 ? 6.531 11.766 -5.648 1 91.88 186 ASN B N 1
ATOM 3890 C CA . ASN B 1 186 ? 7.465 10.664 -5.441 1 91.88 186 ASN B CA 1
ATOM 3891 C C . ASN B 1 186 ? 7.137 9.469 -6.332 1 91.88 186 ASN B C 1
ATOM 3893 O O . ASN B 1 186 ? 6.621 8.461 -5.855 1 91.88 186 ASN B O 1
ATOM 3897 N N . ASN B 1 187 ? 7.414 9.555 -7.543 1 88.06 187 ASN B N 1
ATOM 3898 C CA . ASN B 1 187 ? 7.246 8.5 -8.531 1 88.06 187 ASN B CA 1
ATOM 3899 C C . ASN B 1 187 ? 8.406 8.469 -9.523 1 88.06 187 ASN B C 1
ATOM 3901 O O . ASN B 1 187 ? 9.195 9.414 -9.594 1 88.06 187 ASN B O 1
ATOM 3905 N N . PRO B 1 188 ? 8.531 7.426 -10.266 1 81.75 188 PRO B N 1
ATOM 3906 C CA . PRO B 1 188 ? 9.695 7.25 -11.125 1 81.75 188 PRO B CA 1
ATOM 3907 C C . PRO B 1 188 ? 9.828 8.352 -12.18 1 81.75 188 PRO B C 1
ATOM 3909 O O . PRO B 1 188 ? 10.945 8.75 -12.523 1 81.75 188 PRO B O 1
ATOM 3912 N N . SER B 1 189 ? 8.781 8.906 -12.727 1 84.12 189 SER B N 1
ATOM 3913 C CA . SER B 1 189 ? 8.844 9.938 -13.75 1 84.12 189 SER B CA 1
ATOM 3914 C C . SER B 1 189 ? 9.148 11.305 -13.148 1 84.12 189 SER B C 1
ATOM 3916 O O . SER B 1 189 ? 9.523 12.234 -13.859 1 84.12 189 SER B O 1
ATOM 3918 N N . ARG B 1 190 ? 8.898 11.453 -11.852 1 85 190 ARG B N 1
ATOM 3919 C CA . ARG B 1 190 ? 9.086 12.695 -11.117 1 85 190 ARG B CA 1
ATOM 3920 C C . ARG B 1 190 ? 8.18 13.797 -11.664 1 85 190 ARG B C 1
ATOM 3922 O O . ARG B 1 190 ? 8.492 14.984 -11.531 1 85 190 ARG B O 1
ATOM 3929 N N . GLN B 1 191 ? 7.242 13.398 -12.469 1 93.81 191 GLN B N 1
ATOM 3930 C CA . GLN B 1 191 ? 6.184 14.297 -12.906 1 93.81 191 GLN B CA 1
ATOM 3931 C C . GLN B 1 191 ? 4.977 14.227 -11.977 1 93.81 191 GLN B C 1
ATOM 3933 O O . GLN B 1 191 ? 4.621 13.148 -11.492 1 93.81 191 GLN B O 1
ATOM 3938 N N . PRO B 1 192 ? 4.414 15.398 -11.781 1 95.31 192 PRO B N 1
ATOM 3939 C CA . PRO B 1 192 ? 3.254 15.383 -10.883 1 95.31 192 PRO B CA 1
ATOM 3940 C C . PRO B 1 192 ? 2.146 14.453 -11.375 1 95.31 192 PRO B C 1
ATOM 3942 O O . PRO B 1 192 ? 1.737 14.531 -12.531 1 95.31 192 PRO B O 1
ATOM 3945 N N . LEU B 1 193 ? 1.645 13.617 -10.516 1 96.56 193 LEU B N 1
ATOM 3946 C CA . LEU B 1 193 ? 0.536 12.727 -10.836 1 96.56 193 LEU B CA 1
ATOM 3947 C C . LEU B 1 193 ? -0.785 13.484 -10.859 1 96.56 193 LEU B C 1
ATOM 3949 O O . LEU B 1 193 ? -0.93 14.516 -10.195 1 96.56 193 LEU B O 1
ATOM 3953 N N . PRO B 1 194 ? -1.728 12.984 -11.672 1 96.75 194 PRO B N 1
ATOM 3954 C CA . PRO B 1 194 ? -3.07 13.57 -11.602 1 96.75 194 PRO B CA 1
ATOM 3955 C C . PRO B 1 194 ? -3.695 13.453 -10.211 1 96.75 194 PRO B C 1
ATOM 3957 O O . PRO B 1 194 ? -3.389 12.516 -9.477 1 96.75 194 PRO B O 1
ATOM 3960 N N . LEU B 1 195 ? -4.598 14.32 -9.93 1 97.12 195 LEU B N 1
ATOM 3961 C CA . LEU B 1 195 ? -5.184 14.469 -8.602 1 97.12 195 LEU B CA 1
ATOM 3962 C C . LEU B 1 195 ? -5.848 13.172 -8.148 1 97.12 195 LEU B C 1
ATOM 3964 O O . LEU B 1 195 ? -5.672 12.734 -7.012 1 97.12 195 LEU B O 1
ATOM 3968 N N . ASN B 1 196 ? -6.605 12.539 -9.07 1 95.31 196 ASN B N 1
ATOM 3969 C CA . ASN B 1 196 ? -7.344 11.336 -8.695 1 95.31 196 ASN B CA 1
ATOM 3970 C C . ASN B 1 196 ? -6.406 10.188 -8.344 1 95.31 196 ASN B C 1
ATOM 3972 O O . ASN B 1 196 ? -6.664 9.438 -7.402 1 95.31 196 ASN B O 1
ATOM 3976 N N . VAL B 1 197 ? -5.359 10.102 -9.062 1 95.69 197 VAL B N 1
ATOM 3977 C CA . VAL B 1 197 ? -4.367 9.055 -8.828 1 95.69 197 VAL B CA 1
ATOM 3978 C C . VAL B 1 197 ? -3.635 9.32 -7.516 1 95.69 197 VAL B C 1
ATOM 3980 O O . VAL B 1 197 ? -3.432 8.406 -6.711 1 95.69 197 VAL B O 1
ATOM 3983 N N . ALA B 1 198 ? -3.281 10.547 -7.332 1 97.62 198 ALA B N 1
ATOM 3984 C CA . ALA B 1 198 ? -2.551 10.93 -6.129 1 97.62 198 ALA B CA 1
ATOM 3985 C C . ALA B 1 198 ? -3.408 10.734 -4.879 1 97.62 198 ALA B C 1
ATOM 3987 O O . ALA B 1 198 ? -2.908 10.32 -3.832 1 97.62 198 ALA B O 1
ATOM 3988 N N . TYR B 1 199 ? -4.664 11.109 -5.016 1 97.75 199 TYR B N 1
ATOM 3989 C CA . TYR B 1 199 ? -5.59 10.93 -3.904 1 97.75 199 TYR B CA 1
ATOM 3990 C C . TYR B 1 199 ? -5.676 9.461 -3.496 1 97.75 199 TYR B C 1
ATOM 3992 O O . TYR B 1 199 ? -5.578 9.133 -2.312 1 97.75 199 TYR B O 1
ATOM 4000 N N . ARG B 1 200 ? -5.832 8.617 -4.418 1 97.12 200 ARG B N 1
ATOM 4001 C CA . ARG B 1 200 ? -5.867 7.176 -4.168 1 97.12 200 ARG B CA 1
ATOM 4002 C C . ARG B 1 200 ? -4.551 6.688 -3.582 1 97.12 200 ARG B C 1
ATOM 4004 O O . ARG B 1 200 ? -4.539 5.879 -2.65 1 97.12 200 ARG B O 1
ATOM 4011 N N . ARG B 1 201 ? -3.5 7.137 -4.168 1 97.06 201 ARG B N 1
ATOM 4012 C CA . ARG B 1 201 ? -2.166 6.742 -3.729 1 97.06 201 ARG B CA 1
ATOM 4013 C C . ARG B 1 201 ? -1.949 7.09 -2.26 1 97.06 201 ARG B C 1
ATOM 4015 O O . ARG B 1 201 ? -1.307 6.336 -1.526 1 97.06 201 ARG B O 1
ATOM 4022 N N . CYS B 1 202 ? -2.428 8.211 -1.779 1 98 202 CYS B N 1
ATOM 4023 C CA . CYS B 1 202 ? -2.309 8.578 -0.374 1 98 202 CYS B CA 1
ATOM 4024 C C . CYS B 1 202 ? -2.934 7.52 0.525 1 98 202 CYS B C 1
ATOM 4026 O O . CYS B 1 202 ? -2.314 7.082 1.496 1 98 202 CYS B O 1
ATOM 4028 N N . LEU B 1 203 ? -4.137 7.148 0.14 1 97.81 203 LEU B N 1
ATOM 4029 C CA . LEU B 1 203 ? -4.84 6.148 0.933 1 97.81 203 LEU B CA 1
ATOM 4030 C C . LEU B 1 203 ? -4.137 4.797 0.857 1 97.81 203 LEU B C 1
ATOM 4032 O O . LEU B 1 203 ? -4.035 4.086 1.86 1 97.81 203 LEU B O 1
ATOM 4036 N N . GLN B 1 204 ? -3.648 4.473 -0.282 1 97.69 204 GLN B N 1
ATOM 4037 C CA . GLN B 1 204 ? -2.941 3.213 -0.483 1 97.69 204 GLN B CA 1
ATOM 4038 C C . GLN B 1 204 ? -1.667 3.156 0.355 1 97.69 204 GLN B C 1
ATOM 4040 O O . GLN B 1 204 ? -1.366 2.131 0.969 1 97.69 204 GLN B O 1
ATOM 4045 N N . MET B 1 205 ? -0.93 4.23 0.347 1 97.75 205 MET B N 1
ATOM 4046 C CA . MET B 1 205 ? 0.302 4.297 1.128 1 97.75 205 MET B CA 1
ATOM 4047 C C . MET B 1 205 ? 0.013 4.121 2.615 1 97.75 205 MET B C 1
ATOM 4049 O O . MET B 1 205 ? 0.697 3.355 3.299 1 97.75 205 MET B O 1
ATOM 4053 N N . LEU B 1 206 ? -0.967 4.828 3.066 1 98.25 206 LEU B N 1
ATOM 4054 C CA . LEU B 1 206 ? -1.345 4.715 4.473 1 98.25 206 LEU B CA 1
ATOM 4055 C C . LEU B 1 206 ? -1.829 3.303 4.789 1 98.25 206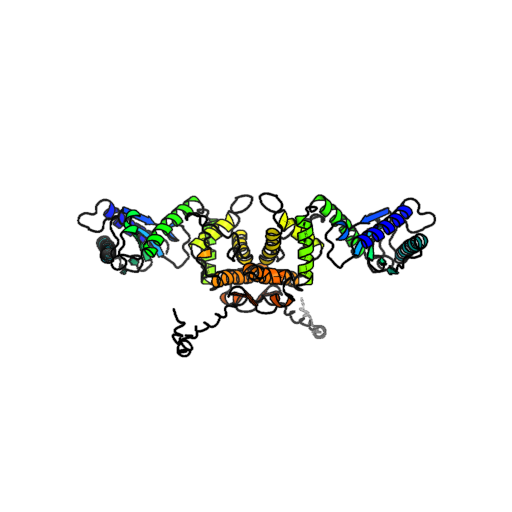 LEU B C 1
ATOM 4057 O O . LEU B 1 206 ? -1.479 2.744 5.832 1 98.25 206 LEU B O 1
ATOM 4061 N N . ALA B 1 207 ? -2.611 2.717 3.883 1 97.31 207 ALA B N 1
ATOM 4062 C CA . ALA B 1 207 ? -3.17 1.381 4.07 1 97.31 207 ALA B CA 1
ATOM 4063 C C . ALA B 1 207 ? -2.068 0.325 4.094 1 97.31 207 ALA B C 1
ATOM 4065 O O . ALA B 1 207 ? -2.199 -0.703 4.762 1 97.31 207 ALA B O 1
ATOM 4066 N N . ALA B 1 208 ? -1.062 0.607 3.406 1 97.19 208 ALA B N 1
ATOM 4067 C CA . ALA B 1 208 ? 0.066 -0.319 3.336 1 97.19 208 ALA B CA 1
ATOM 4068 C C . ALA B 1 208 ? 0.953 -0.2 4.57 1 97.19 208 ALA B C 1
ATOM 4070 O O . ALA B 1 208 ? 1.923 -0.947 4.723 1 97.19 208 ALA B O 1
ATOM 4071 N N . GLY B 1 209 ? 0.658 0.753 5.434 1 97.12 209 GLY B N 1
ATOM 4072 C CA . GLY B 1 209 ? 1.393 0.884 6.684 1 97.12 209 GLY B CA 1
ATOM 4073 C C . GLY B 1 209 ? 2.551 1.858 6.594 1 97.12 209 GLY B C 1
ATOM 4074 O O . GLY B 1 209 ? 3.596 1.646 7.211 1 97.12 209 GLY B O 1
ATOM 4075 N N . LEU B 1 210 ? 2.404 2.857 5.816 1 97.44 210 LEU B N 1
ATOM 4076 C CA . LEU B 1 210 ? 3.463 3.848 5.648 1 97.44 210 LEU B CA 1
ATOM 4077 C C . LEU B 1 210 ? 3.949 4.359 7 1 97.44 210 LEU B C 1
ATOM 4079 O O . LEU B 1 210 ? 5.133 4.656 7.168 1 97.44 210 LEU B O 1
ATOM 4083 N N . PHE B 1 211 ? 3.006 4.508 7.941 1 97.5 211 PHE B N 1
ATOM 4084 C CA . PHE B 1 211 ? 3.354 5.121 9.219 1 97.5 211 PHE B CA 1
ATOM 4085 C C . PHE B 1 211 ? 3.318 4.094 10.344 1 97.5 211 PHE B C 1
ATOM 4087 O O . PHE B 1 211 ? 3.176 4.449 11.516 1 97.5 211 PHE B O 1
ATOM 4094 N N . LEU B 1 212 ? 3.312 2.83 9.984 1 95.75 212 LEU B N 1
ATOM 4095 C CA . LEU B 1 212 ? 3.42 1.789 11 1 95.75 212 LEU B CA 1
ATOM 4096 C C . LEU B 1 212 ? 4.871 1.601 11.438 1 95.75 212 LEU B C 1
ATOM 4098 O O . LEU B 1 212 ? 5.793 2 10.719 1 95.75 212 LEU B O 1
ATOM 4102 N N . PRO B 1 213 ? 5.051 1.057 12.602 1 92 213 PRO B N 1
ATOM 4103 C CA . PRO B 1 213 ? 6.426 0.824 13.047 1 92 213 PRO B CA 1
ATOM 4104 C C . PRO B 1 213 ? 7.23 -0.022 12.07 1 92 213 PRO B C 1
ATOM 4106 O O . PRO B 1 213 ? 6.703 -0.976 11.492 1 92 213 PRO B O 1
ATOM 4109 N N . GLY B 1 214 ? 8.57 0.34 11.898 1 86.44 214 GLY B N 1
ATOM 4110 C CA . GLY B 1 214 ? 9.461 -0.417 11.031 1 86.44 214 GLY B CA 1
ATOM 4111 C C . GLY B 1 214 ? 9.406 0.029 9.586 1 86.44 214 GLY B C 1
ATOM 4112 O O . GLY B 1 214 ? 10.242 -0.377 8.773 1 86.44 214 GLY B O 1
ATOM 4113 N N . SER B 1 215 ? 8.406 0.827 9.266 1 89.94 215 SER B N 1
ATOM 4114 C CA . SER B 1 215 ? 8.305 1.348 7.902 1 89.94 215 SER B CA 1
ATOM 4115 C C . SER B 1 215 ? 9.281 2.494 7.672 1 89.94 215 SER B C 1
ATOM 4117 O O . SER B 1 215 ? 9.758 3.107 8.625 1 89.94 215 SER B O 1
ATOM 4119 N N . VAL B 1 216 ? 9.523 2.705 6.43 1 87.81 216 VAL B N 1
ATOM 4120 C CA . VAL B 1 216 ? 10.43 3.785 6.055 1 87.81 216 VAL B CA 1
ATOM 4121 C C . VAL B 1 216 ? 9.781 5.133 6.367 1 87.81 216 VAL B C 1
ATOM 4123 O O . VAL B 1 216 ? 10.477 6.098 6.703 1 87.81 216 VAL B O 1
ATOM 4126 N N . GLY B 1 217 ? 8.453 5.246 6.23 1 93.94 217 GLY B N 1
ATOM 4127 C CA . GLY B 1 217 ? 7.738 6.477 6.52 1 93.94 217 GLY B CA 1
ATOM 4128 C C . GLY B 1 217 ? 8.172 7.641 5.645 1 93.94 217 GLY B C 1
ATOM 4129 O O . GLY B 1 217 ? 8.516 7.449 4.477 1 93.94 217 GLY B O 1
ATOM 4130 N N . ILE B 1 218 ? 7.961 8.805 6.16 1 96.44 218 ILE B N 1
ATOM 4131 C CA . ILE B 1 218 ? 8.406 10.039 5.523 1 96.44 218 ILE B CA 1
ATOM 4132 C C . ILE B 1 218 ? 9.352 10.789 6.453 1 96.44 218 ILE B C 1
ATOM 4134 O O . ILE B 1 218 ? 9 11.094 7.594 1 96.44 218 ILE B O 1
ATOM 4138 N N . THR B 1 219 ? 10.516 11.047 5.992 1 96.44 219 THR B N 1
ATOM 4139 C CA . THR B 1 219 ? 11.484 11.82 6.773 1 96.44 219 THR B CA 1
ATOM 4140 C C . THR B 1 219 ? 11.133 13.305 6.746 1 96.44 219 THR B C 1
ATOM 4142 O O . THR B 1 219 ? 10.789 13.844 5.695 1 96.44 219 THR B O 1
ATOM 4145 N N . ASP B 1 220 ? 11.211 13.914 7.852 1 96.56 220 ASP B N 1
ATOM 4146 C CA . ASP B 1 220 ? 10.969 15.352 7.922 1 96.56 220 ASP B CA 1
ATOM 4147 C C . ASP B 1 220 ? 12.125 16.141 7.316 1 96.56 220 ASP B C 1
ATOM 4149 O O . ASP B 1 220 ? 13.242 16.125 7.844 1 96.56 220 ASP B O 1
ATOM 4153 N N . PRO B 1 221 ? 11.875 16.766 6.309 1 96.56 221 PRO B N 1
ATOM 4154 C CA . PRO B 1 221 ? 12.961 17.484 5.648 1 96.56 221 PRO B CA 1
ATOM 4155 C C . PRO B 1 221 ? 13.414 18.719 6.43 1 96.56 221 PRO B C 1
ATOM 4157 O O . PRO B 1 221 ? 14.453 19.297 6.125 1 96.56 221 PRO B O 1
ATOM 4160 N N . CYS B 1 222 ? 12.695 19.156 7.422 1 95.62 222 CYS B N 1
ATOM 4161 C CA . CYS B 1 222 ? 12.984 20.391 8.156 1 95.62 222 CYS B CA 1
ATOM 4162 C C . CYS B 1 222 ? 13.688 20.078 9.477 1 95.62 222 CYS B C 1
ATOM 4164 O O . CYS B 1 222 ? 14.008 20.984 10.242 1 95.62 222 CYS B O 1
ATOM 4166 N N . GLU B 1 223 ? 13.82 18.844 9.742 1 92 223 GLU B N 1
ATOM 4167 C CA . GLU B 1 223 ? 14.477 18.438 10.984 1 92 223 GLU B CA 1
ATOM 4168 C C . GLU B 1 223 ? 15.805 17.734 10.711 1 92 223 GLU B C 1
ATOM 4170 O O . GLU B 1 223 ? 15.953 17.078 9.688 1 92 223 GLU B O 1
ATOM 4175 N N . SER B 1 224 ? 16.719 17.938 11.633 1 86.12 224 SER B N 1
ATOM 4176 C CA . SER B 1 224 ? 18.016 17.266 11.516 1 86.12 224 SER B CA 1
ATOM 4177 C C . SER B 1 224 ? 17.953 15.836 12.039 1 86.12 224 SER B C 1
ATOM 4179 O O . SER B 1 224 ? 17.109 15.516 12.891 1 86.12 224 SER B O 1
ATOM 4181 N N . GLY B 1 225 ? 18.75 14.836 11.539 1 85.88 225 GLY B N 1
ATOM 4182 C CA . GLY B 1 225 ? 18.891 13.5 12.094 1 85.88 225 GLY B CA 1
ATOM 4183 C C . GLY B 1 225 ? 17.938 12.492 11.461 1 85.88 225 GLY B C 1
ATOM 4184 O O . GLY B 1 225 ? 17.641 11.461 12.055 1 85.88 225 GLY B O 1
ATOM 4185 N N . ASN B 1 226 ? 17.375 12.719 10.383 1 86.62 226 ASN B N 1
ATOM 4186 C CA . ASN B 1 226 ? 16.5 11.789 9.672 1 86.62 226 ASN B CA 1
ATOM 4187 C C . ASN B 1 226 ? 15.281 11.414 10.508 1 86.62 226 ASN B C 1
ATOM 4189 O O . ASN B 1 226 ? 14.969 10.234 10.672 1 86.62 226 ASN B O 1
ATOM 4193 N N . PHE B 1 227 ? 14.648 12.383 11.094 1 91.75 227 PHE B N 1
ATOM 4194 C CA . PHE B 1 227 ? 13.453 12.219 11.914 1 91.75 227 PHE B CA 1
ATOM 4195 C C . PHE B 1 227 ? 12.25 11.875 11.047 1 91.75 227 PHE B C 1
ATOM 4197 O O . PHE B 1 227 ? 11.953 12.562 10.07 1 91.75 227 PHE B O 1
ATOM 4204 N N . ARG B 1 228 ? 11.555 10.734 11.344 1 94.75 228 ARG B N 1
ATOM 4205 C CA . ARG B 1 228 ? 10.328 10.367 10.641 1 94.75 228 ARG B CA 1
ATOM 4206 C C . ARG B 1 228 ? 9.125 11.102 11.219 1 94.75 228 ARG B C 1
ATOM 4208 O O . ARG B 1 228 ? 8.922 11.109 12.438 1 94.75 228 ARG B O 1
ATOM 4215 N N . VAL B 1 229 ? 8.305 11.656 10.469 1 95.94 229 VAL B N 1
ATOM 4216 C CA . VAL B 1 229 ? 7.289 12.625 10.883 1 95.94 229 VAL B CA 1
ATOM 4217 C C . VAL B 1 229 ? 6.215 11.922 11.711 1 95.94 229 VAL B C 1
ATOM 4219 O O . VAL B 1 229 ? 5.59 12.531 12.578 1 95.94 229 VAL B O 1
ATOM 4222 N N . HIS B 1 230 ? 5.957 10.586 11.43 1 94.69 230 HIS B N 1
ATOM 4223 C CA . HIS B 1 230 ? 4.852 9.906 12.086 1 94.69 230 HIS B CA 1
ATOM 4224 C C . HIS B 1 230 ? 5.219 9.508 13.508 1 94.69 230 HIS B C 1
ATOM 4226 O O . HIS B 1 230 ? 4.359 9.062 14.273 1 94.69 230 HIS B O 1
ATOM 4232 N N . THR B 1 231 ? 6.461 9.703 13.977 1 93.44 231 THR B N 1
ATOM 4233 C CA . THR B 1 231 ? 6.898 9.336 15.312 1 93.44 231 THR B CA 1
ATOM 4234 C C . THR B 1 231 ? 6.227 10.211 16.359 1 93.44 231 THR B C 1
ATOM 4236 O O . THR B 1 231 ? 6.273 9.914 17.562 1 93.44 231 THR B O 1
ATOM 4239 N N . VAL B 1 232 ? 5.582 11.297 15.992 1 93.88 232 VAL B N 1
ATOM 4240 C CA . VAL B 1 232 ? 4.824 12.133 16.906 1 93.88 232 VAL B CA 1
ATOM 4241 C C . VAL B 1 232 ? 3.562 11.398 17.359 1 93.88 232 VAL B C 1
ATOM 4243 O O . VAL B 1 232 ? 2.939 11.766 18.359 1 93.88 232 VAL B O 1
ATOM 4246 N N . MET B 1 233 ? 3.166 10.32 16.609 1 95.75 233 MET B N 1
ATOM 4247 C CA . MET B 1 233 ? 1.97 9.547 16.922 1 95.75 233 MET B CA 1
ATOM 4248 C C . MET B 1 233 ? 2.301 8.383 17.844 1 95.75 233 MET B C 1
ATOM 4250 O O . MET B 1 233 ? 3.379 7.793 17.75 1 95.75 233 MET B O 1
ATOM 4254 N N . THR B 1 234 ? 1.389 8.102 18.734 1 94.81 234 THR B N 1
ATOM 4255 C CA . THR B 1 234 ? 1.518 6.867 19.5 1 94.81 234 THR B CA 1
ATOM 4256 C C . THR B 1 234 ? 1.343 5.645 18.609 1 94.81 234 THR B C 1
ATOM 4258 O O . THR B 1 234 ? 0.86 5.762 17.484 1 94.81 234 THR B O 1
ATOM 4261 N N . LEU B 1 235 ? 1.676 4.48 19.094 1 93.19 235 LEU B N 1
ATOM 4262 C CA . LEU B 1 235 ? 1.514 3.244 18.344 1 93.19 235 LEU B CA 1
ATOM 4263 C C . LEU B 1 235 ? 0.046 3 18 1 93.19 235 LEU B C 1
ATOM 4265 O O . LEU B 1 235 ? -0.277 2.562 16.891 1 93.19 235 LEU B O 1
ATOM 4269 N N . GLU B 1 236 ? -0.806 3.326 18.938 1 92.06 236 GLU B N 1
ATOM 4270 C CA . GLU B 1 236 ? -2.242 3.164 18.719 1 92.06 236 GLU B CA 1
ATOM 4271 C C . GLU B 1 236 ? -2.748 4.094 17.625 1 92.06 236 GLU B C 1
ATOM 4273 O O . GLU B 1 236 ? -3.576 3.695 16.797 1 92.06 236 GLU B O 1
ATOM 4278 N N . GLN B 1 237 ? -2.213 5.238 17.625 1 95.69 237 GLN B N 1
ATOM 4279 C CA . GLN B 1 237 ? -2.602 6.219 16.609 1 95.69 237 GLN B CA 1
ATOM 4280 C C . GLN B 1 237 ? -2.107 5.805 15.227 1 95.69 237 GLN B C 1
ATOM 4282 O O . GLN B 1 237 ? -2.828 5.949 14.242 1 95.69 237 GLN B O 1
ATOM 4287 N N . GLN B 1 238 ? -0.888 5.305 15.227 1 96.62 238 GLN B N 1
ATOM 4288 C CA . GLN B 1 238 ? -0.344 4.82 13.969 1 96.62 238 GLN B CA 1
ATOM 4289 C C . GLN B 1 238 ? -1.21 3.705 13.391 1 96.62 238 GLN B C 1
ATOM 4291 O O . GLN B 1 238 ? -1.531 3.715 12.195 1 96.62 238 GLN B O 1
ATOM 4296 N N . ASP B 1 239 ? -1.582 2.844 14.203 1 94.31 239 ASP B N 1
ATOM 4297 C CA . ASP B 1 239 ? -2.43 1.737 13.773 1 94.31 239 ASP B CA 1
ATOM 4298 C C . ASP B 1 239 ? -3.801 2.24 13.328 1 94.31 239 ASP B C 1
ATOM 4300 O O . ASP B 1 239 ? -4.363 1.738 12.352 1 94.31 239 ASP B O 1
ATOM 4304 N N . MET B 1 240 ? -4.316 3.164 14.031 1 94.62 240 MET B N 1
ATOM 4305 C CA . MET B 1 240 ? -5.625 3.729 13.727 1 94.62 240 MET B CA 1
ATOM 4306 C C . MET B 1 240 ? -5.629 4.375 12.344 1 94.62 240 MET B C 1
ATOM 4308 O O . MET B 1 240 ? -6.562 4.18 11.562 1 94.62 240 MET B O 1
ATOM 4312 N N . VAL B 1 241 ? -4.59 5.078 12.055 1 97.44 241 VAL B N 1
ATOM 4313 C CA . VAL B 1 241 ? -4.465 5.703 10.75 1 97.44 241 VAL B CA 1
ATOM 4314 C C . VAL B 1 241 ? -4.434 4.629 9.664 1 97.44 241 VAL B C 1
ATOM 4316 O O . VAL B 1 241 ? -5.09 4.766 8.625 1 97.44 241 VAL B O 1
ATOM 4319 N N . CYS B 1 242 ? -3.742 3.605 9.906 1 96.94 242 CYS B N 1
ATOM 4320 C CA . CYS B 1 242 ? -3.582 2.535 8.93 1 96.94 242 CYS B CA 1
ATOM 4321 C C . CYS B 1 242 ? -4.91 1.829 8.672 1 96.94 242 CYS B C 1
ATOM 4323 O O . CYS B 1 242 ? -5.344 1.714 7.523 1 96.94 242 CYS B O 1
ATOM 4325 N N . PHE B 1 243 ? -5.57 1.351 9.68 1 94.38 243 PHE B N 1
ATOM 4326 C CA . PHE B 1 243 ? -6.77 0.551 9.445 1 94.38 243 PHE B CA 1
ATOM 4327 C C . PHE B 1 243 ? -7.898 1.415 8.906 1 94.38 243 PHE B C 1
ATOM 4329 O O . PHE B 1 243 ? -8.766 0.927 8.172 1 94.38 243 PHE B O 1
ATOM 4336 N N . THR B 1 244 ? -7.938 2.715 9.289 1 95.62 244 THR B N 1
ATOM 4337 C CA . THR B 1 244 ? -8.898 3.621 8.672 1 95.62 244 THR B CA 1
ATOM 4338 C C . THR B 1 244 ? -8.672 3.709 7.164 1 95.62 244 THR B C 1
ATOM 4340 O O . THR B 1 244 ? -9.617 3.59 6.379 1 95.62 244 THR B O 1
ATOM 4343 N N . ALA B 1 245 ? -7.395 3.857 6.793 1 97.69 245 ALA B N 1
ATOM 4344 C CA . ALA B 1 245 ? -7.043 3.928 5.379 1 97.69 245 ALA B CA 1
ATOM 4345 C C . ALA B 1 245 ? -7.363 2.613 4.668 1 97.69 245 ALA B C 1
ATOM 4347 O O . ALA B 1 245 ? -7.789 2.613 3.51 1 97.69 245 ALA B O 1
ATOM 4348 N N . GLN B 1 246 ? -7.125 1.532 5.332 1 95.94 246 GLN B N 1
ATOM 4349 C CA . GLN B 1 246 ? -7.367 0.215 4.75 1 95.94 246 GLN B CA 1
ATOM 4350 C C . GLN B 1 246 ? -8.844 0.029 4.406 1 95.94 246 GLN B C 1
ATOM 4352 O O . GLN B 1 246 ? -9.172 -0.451 3.32 1 95.94 246 GLN B O 1
ATOM 4357 N N . THR B 1 247 ? -9.688 0.413 5.301 1 94.06 247 THR B N 1
ATOM 4358 C CA . THR B 1 247 ? -11.117 0.342 5.016 1 94.06 247 THR B CA 1
ATOM 4359 C C . THR B 1 247 ? -11.477 1.237 3.834 1 94.06 247 THR B C 1
ATOM 4361 O O . THR B 1 247 ? -12.211 0.821 2.936 1 94.06 247 THR B O 1
ATOM 4364 N N . LEU B 1 248 ? -10.961 2.389 3.826 1 95.81 248 LEU B N 1
ATOM 4365 C CA . LEU B 1 248 ? -11.344 3.369 2.814 1 95.81 248 LEU B CA 1
ATOM 4366 C C . LEU B 1 248 ? -10.812 2.965 1.44 1 95.81 248 LEU B C 1
ATOM 4368 O O . LEU B 1 248 ? -11.461 3.229 0.422 1 95.81 248 LEU B O 1
ATOM 4372 N N . VAL B 1 249 ? -9.656 2.328 1.396 1 95.94 249 VAL B N 1
ATOM 4373 C CA . VAL B 1 249 ? -9.133 1.876 0.113 1 95.94 249 VAL B CA 1
ATOM 4374 C C . VAL B 1 249 ? -10.055 0.821 -0.484 1 95.94 249 VAL B C 1
ATOM 4376 O O . VAL B 1 249 ? -10.281 0.799 -1.696 1 95.94 249 VAL B O 1
ATOM 4379 N N . ARG B 1 250 ? -10.5 -0.032 0.326 1 94.5 250 ARG B N 1
ATOM 4380 C CA . ARG B 1 250 ? -11.43 -1.047 -0.158 1 94.5 250 ARG B CA 1
ATOM 4381 C C . ARG B 1 250 ? -12.719 -0.41 -0.66 1 94.5 250 ARG B C 1
ATOM 4383 O O . ARG B 1 250 ? -13.203 -0.738 -1.748 1 94.5 250 ARG B O 1
ATOM 4390 N N . VAL B 1 251 ? -13.297 0.535 0.108 1 93.5 251 VAL B N 1
ATOM 4391 C CA . VAL B 1 251 ? -14.516 1.242 -0.289 1 93.5 251 VAL B CA 1
ATOM 4392 C C . VAL B 1 251 ? -14.266 1.991 -1.597 1 93.5 251 VAL B C 1
ATOM 4394 O O . VAL B 1 251 ? -15.086 1.928 -2.518 1 93.5 251 VAL B O 1
ATOM 4397 N N . LEU B 1 252 ? -13.148 2.652 -1.656 1 94.44 252 LEU B N 1
ATOM 4398 C CA . LEU B 1 252 ? -12.781 3.42 -2.84 1 94.44 252 LEU B CA 1
ATOM 4399 C C . LEU B 1 252 ? -12.695 2.52 -4.07 1 94.44 252 LEU B C 1
ATOM 4401 O O . LEU B 1 252 ? -13.203 2.875 -5.137 1 94.44 252 LEU B O 1
ATOM 4405 N N . SER B 1 253 ? -12.117 1.351 -3.932 1 93.44 253 SER B N 1
ATOM 4406 C CA . SER B 1 253 ? -11.859 0.445 -5.043 1 93.44 253 SER B CA 1
ATOM 4407 C C . SER B 1 253 ? -13.148 -0.203 -5.543 1 93.44 253 SER B C 1
ATOM 4409 O O . SER B 1 253 ? -13.219 -0.641 -6.695 1 93.44 253 SER B O 1
ATOM 4411 N N . HIS B 1 254 ? -14.117 -0.2 -4.738 1 91 254 HIS B N 1
ATOM 4412 C CA . HIS B 1 254 ? -15.375 -0.817 -5.133 1 91 254 HIS B CA 1
ATOM 4413 C C . HIS B 1 254 ? -16.438 0.238 -5.43 1 91 254 HIS B C 1
ATOM 4415 O O . HIS B 1 254 ? -17.641 -0.022 -5.293 1 91 254 HIS B O 1
ATOM 4421 N N . GLY B 1 255 ? -15.992 1.536 -5.656 1 90.31 255 GLY B N 1
ATOM 4422 C CA . GLY B 1 255 ? -16.875 2.545 -6.23 1 90.31 255 GLY B CA 1
ATOM 4423 C C . GLY B 1 255 ? -17.438 3.502 -5.199 1 90.31 255 GLY B C 1
ATOM 4424 O O . GLY B 1 255 ? -18.359 4.254 -5.488 1 90.31 255 GLY B O 1
ATOM 4425 N N . GLY B 1 256 ? -16.938 3.537 -4.051 1 92.06 256 GLY B N 1
ATOM 4426 C CA . GLY B 1 256 ? -17.484 4.367 -2.992 1 92.06 256 GLY B CA 1
ATOM 4427 C C . GLY B 1 256 ? -16.828 5.727 -2.887 1 92.06 256 GLY B C 1
ATOM 4428 O O . GLY B 1 256 ? -16.75 6.305 -1.8 1 92.06 256 GLY B O 1
ATOM 4429 N N . TYR B 1 257 ? -16.266 6.234 -3.951 1 91.94 257 TYR B N 1
ATOM 4430 C CA . TYR B 1 257 ? -15.469 7.457 -3.877 1 91.94 257 TYR B CA 1
ATOM 4431 C C . TYR B 1 257 ? -16.344 8.656 -3.555 1 91.94 257 TYR B C 1
ATOM 4433 O O . TYR B 1 257 ? -15.93 9.57 -2.838 1 91.94 257 TYR B O 1
ATOM 4441 N N . ARG B 1 258 ? -17.594 8.695 -3.986 1 92.94 258 ARG B N 1
ATOM 4442 C CA . ARG B 1 258 ? -18.469 9.828 -3.727 1 92.94 258 ARG B CA 1
ATOM 4443 C C . ARG B 1 258 ? -18.75 9.977 -2.234 1 92.94 258 ARG B C 1
ATOM 4445 O O . ARG B 1 258 ? -18.828 11.086 -1.713 1 92.94 258 ARG B O 1
ATOM 4452 N N . LYS B 1 259 ? -18.891 8.844 -1.664 1 92.12 259 LYS B N 1
ATOM 4453 C CA . LYS B 1 259 ? -19.141 8.852 -0.226 1 92.12 259 LYS B CA 1
ATOM 4454 C C . LYS B 1 259 ? -17.906 9.305 0.546 1 92.12 259 LYS B C 1
ATOM 4456 O O . LYS B 1 259 ? -18.016 10.094 1.489 1 92.12 259 LYS B O 1
ATOM 4461 N N . ILE B 1 260 ? -16.766 8.852 0.126 1 94.06 260 ILE B N 1
ATOM 4462 C CA . ILE B 1 260 ? -15.516 9.188 0.792 1 94.06 260 ILE B CA 1
ATOM 4463 C C . ILE B 1 260 ? -15.25 10.688 0.669 1 94.06 260 ILE B C 1
ATOM 4465 O O . ILE B 1 260 ? -14.773 11.32 1.615 1 94.06 260 ILE B O 1
ATOM 4469 N N . LEU B 1 261 ? -15.688 11.25 -0.457 1 92.88 261 LEU B N 1
ATOM 4470 C CA . LEU B 1 261 ? -15.422 12.656 -0.732 1 92.88 261 LEU B CA 1
ATOM 4471 C C . LEU B 1 261 ? -16.5 13.539 -0.101 1 92.88 261 LEU B C 1
ATOM 4473 O O . LEU B 1 261 ? -16.422 14.773 -0.187 1 92.88 261 LEU B O 1
ATOM 4477 N N . GLY B 1 262 ? -17.5 12.938 0.491 1 89.12 262 GLY B N 1
ATOM 4478 C CA . GLY B 1 262 ? -18.531 13.703 1.153 1 89.12 262 GLY B CA 1
ATOM 4479 C C . GLY B 1 262 ? -19.594 14.234 0.196 1 89.12 262 GLY B C 1
ATOM 4480 O O . GLY B 1 262 ? -20.328 15.172 0.523 1 89.12 262 GLY B O 1
ATOM 4481 N N . LEU B 1 263 ? -19.672 13.625 -0.94 1 89.88 263 LEU B N 1
ATOM 4482 C CA . LEU B 1 263 ? -20.625 14.094 -1.947 1 89.88 263 LEU B CA 1
ATOM 4483 C C . LEU B 1 263 ? -21.984 13.422 -1.773 1 89.88 263 LEU B C 1
ATOM 4485 O O . LEU B 1 263 ? -22.969 13.867 -2.346 1 89.88 263 LEU B O 1
ATOM 4489 N N . GLU B 1 264 ? -22.031 12.305 -1.064 1 87.56 264 GLU B N 1
ATOM 4490 C CA . GLU B 1 264 ? -23.281 11.578 -0.842 1 87.56 264 GLU B CA 1
ATOM 4491 C C . GLU B 1 264 ? -23.594 11.453 0.648 1 87.56 264 GLU B C 1
ATOM 4493 O O . GLU B 1 264 ? -23.734 10.344 1.164 1 87.56 264 GLU B O 1
ATOM 4498 N N . GLY B 1 265 ? -23.625 12.492 1.381 1 83.12 265 GLY B N 1
ATOM 4499 C CA . GLY B 1 265 ? -24.016 12.484 2.783 1 83.12 265 GLY B CA 1
ATOM 4500 C C . GLY B 1 265 ? -22.875 12.109 3.715 1 83.12 265 GLY B C 1
ATOM 4501 O O . GLY B 1 265 ? -21.703 12.211 3.348 1 83.12 265 GLY B O 1
ATOM 4502 N N . ASP B 1 266 ? -23.266 11.648 4.879 1 84.75 266 ASP B N 1
ATOM 4503 C CA . ASP B 1 266 ? -22.297 11.375 5.934 1 84.75 266 ASP B CA 1
ATOM 4504 C C . ASP B 1 266 ? -21.531 10.078 5.652 1 84.75 266 ASP B C 1
ATOM 4506 O O . ASP B 1 266 ? -22.141 9.031 5.422 1 84.75 266 ASP B O 1
ATOM 4510 N N . ALA B 1 267 ? -20.234 10.156 5.656 1 85.75 267 ALA B N 1
ATOM 4511 C CA . ALA B 1 267 ? -19.391 9.016 5.312 1 85.75 267 ALA B CA 1
ATOM 4512 C C . ALA B 1 267 ? -18.688 8.461 6.547 1 85.75 267 ALA B C 1
ATOM 4514 O O . ALA B 1 267 ? -17.984 7.461 6.469 1 85.75 267 ALA B O 1
ATOM 4515 N N . SER B 1 268 ? -18.906 9.008 7.723 1 84.25 268 SER B N 1
ATOM 4516 C CA . SER B 1 268 ? -18.156 8.672 8.914 1 84.25 268 SER B CA 1
ATOM 4517 C C . SER B 1 268 ? -18.406 7.227 9.336 1 84.25 268 SER B C 1
ATOM 4519 O O . SER B 1 268 ? -17.531 6.594 9.953 1 84.25 268 SER B O 1
ATOM 4521 N N . TYR B 1 269 ? -19.516 6.723 8.938 1 84.88 269 TYR B N 1
ATOM 4522 C CA . TYR B 1 269 ? -19.891 5.379 9.367 1 84.88 269 TYR B CA 1
ATOM 4523 C C . TYR B 1 269 ? -19.109 4.32 8.609 1 84.88 269 TYR B C 1
ATOM 4525 O O . TYR B 1 269 ? -19.078 3.152 9 1 84.88 269 TYR B O 1
ATOM 4533 N N . LEU B 1 270 ? -18.484 4.688 7.512 1 85.56 270 LEU B N 1
ATOM 4534 C CA . LEU B 1 270 ? -17.812 3.736 6.633 1 85.56 270 LEU B CA 1
ATOM 4535 C C . LEU B 1 270 ? -16.703 2.986 7.387 1 85.56 270 LEU B C 1
ATOM 4537 O O . LEU B 1 270 ? -16.375 1.85 7.039 1 85.56 270 LEU B O 1
ATOM 4541 N N . THR B 1 271 ? -16.172 3.582 8.414 1 86.19 271 THR B N 1
ATOM 4542 C CA . THR B 1 271 ? -15.055 2.984 9.117 1 86.19 271 THR B CA 1
ATOM 4543 C C . THR B 1 271 ? -15.516 2.297 10.398 1 86.19 271 THR B C 1
ATOM 4545 O O . THR B 1 271 ? -14.703 1.78 11.164 1 86.19 271 THR B O 1
ATOM 4548 N N . THR B 1 272 ? -16.797 2.271 10.641 1 81.38 272 THR B N 1
ATOM 4549 C CA . THR B 1 272 ? -17.297 1.669 11.875 1 81.38 272 THR B CA 1
ATOM 4550 C C . THR B 1 272 ? -18.375 0.633 11.57 1 81.38 272 THR B C 1
ATOM 4552 O O . THR B 1 272 ? -18.625 -0.274 12.367 1 81.38 272 THR B O 1
ATOM 4555 N N . GLU B 1 273 ? -19.016 0.845 10.352 1 81.12 273 GLU B N 1
ATOM 4556 C CA . GLU B 1 273 ? -20.109 -0.051 9.992 1 81.12 273 GLU B CA 1
ATOM 4557 C C . GLU B 1 273 ? -19.859 -0.705 8.633 1 81.12 273 GLU B C 1
ATOM 4559 O O . GLU B 1 273 ? -19.172 -0.139 7.781 1 81.12 273 GLU B O 1
ATOM 4564 N N . MET B 1 274 ? -20.516 -1.835 8.539 1 84.69 274 MET B N 1
ATOM 4565 C CA . MET B 1 274 ? -20.438 -2.535 7.258 1 84.69 274 MET B CA 1
ATOM 4566 C C . MET B 1 274 ? -21.156 -1.756 6.164 1 84.69 274 MET B C 1
ATOM 4568 O O . MET B 1 274 ? -22.156 -1.092 6.434 1 84.69 274 MET B O 1
ATOM 4572 N N . SER B 1 275 ? -20.578 -1.831 4.984 1 84.69 275 SER B N 1
ATOM 4573 C CA . SER B 1 275 ? -21.188 -1.18 3.828 1 84.69 275 SER B CA 1
ATOM 4574 C C . SER B 1 275 ? -21.062 -2.047 2.58 1 84.69 275 SER B C 1
ATOM 4576 O O . SER B 1 275 ? -20.25 -2.975 2.537 1 84.69 275 SER B O 1
ATOM 4578 N N . THR B 1 276 ? -21.938 -1.856 1.611 1 86.25 276 THR B N 1
ATOM 4579 C CA . THR B 1 276 ? -21.953 -2.664 0.397 1 86.25 276 THR B CA 1
ATOM 4580 C C . THR B 1 276 ? -21.688 -1.8 -0.832 1 86.25 276 THR B C 1
ATOM 4582 O O . THR B 1 276 ? -22.281 -0.73 -0.986 1 86.25 276 THR B O 1
ATOM 4585 N N . TRP B 1 277 ? -20.719 -2.291 -1.572 1 87.12 277 TRP B N 1
ATOM 4586 C CA . TRP B 1 277 ? -20.328 -1.59 -2.791 1 87.12 277 TRP B CA 1
ATOM 4587 C C . TRP B 1 277 ? -20.156 -2.566 -3.951 1 87.12 277 TRP B C 1
ATOM 4589 O O . TRP B 1 277 ? -19.297 -3.449 -3.912 1 87.12 277 TRP B O 1
ATOM 4599 N N . ASP B 1 278 ? -20.906 -2.387 -5.062 1 81.88 278 ASP B N 1
ATOM 4600 C CA . ASP B 1 278 ? -20.844 -3.25 -6.238 1 81.88 278 ASP B CA 1
ATOM 4601 C C . ASP B 1 278 ? -20.938 -4.723 -5.844 1 81.88 278 ASP B C 1
ATOM 4603 O O . ASP B 1 278 ? -20.125 -5.539 -6.27 1 81.88 278 ASP B O 1
ATOM 4607 N N . GLY B 1 279 ? -21.781 -4.973 -4.918 1 81.62 279 GLY B N 1
ATOM 4608 C CA . GLY B 1 279 ? -22.047 -6.34 -4.508 1 81.62 279 GLY B CA 1
ATOM 4609 C C . GLY B 1 279 ? -21.016 -6.879 -3.525 1 81.62 279 GLY B C 1
ATOM 4610 O O . GLY B 1 279 ? -21.109 -8.031 -3.098 1 81.62 279 GLY B O 1
ATOM 4611 N N . VAL B 1 280 ? -20.047 -6.016 -3.189 1 84 280 VAL B N 1
ATOM 4612 C CA . VAL B 1 280 ? -19.031 -6.438 -2.238 1 84 280 VAL B CA 1
ATOM 4613 C C . VAL B 1 280 ? -19.266 -5.77 -0.888 1 84 280 VAL B C 1
ATOM 4615 O O . VAL B 1 280 ? -19.469 -4.555 -0.816 1 84 280 VAL B O 1
ATOM 4618 N N . ILE B 1 281 ? -19.297 -6.555 0.13 1 84.56 281 ILE B N 1
ATOM 4619 C CA . ILE B 1 281 ? -19.469 -6.035 1.482 1 84.56 281 ILE B CA 1
ATOM 4620 C C . ILE B 1 281 ? -18.094 -5.68 2.068 1 84.56 281 ILE B C 1
ATOM 4622 O O . ILE B 1 281 ? -17.188 -6.508 2.072 1 84.56 281 ILE B O 1
ATOM 4626 N N . VAL B 1 282 ? -18 -4.477 2.492 1 84.31 282 VAL B N 1
ATOM 4627 C CA . VAL B 1 282 ? -16.781 -4.016 3.137 1 84.31 282 VAL B CA 1
ATOM 4628 C C . VAL B 1 282 ? -17 -3.865 4.641 1 84.31 282 VAL B C 1
ATOM 4630 O O . VAL B 1 282 ? -17.844 -3.066 5.066 1 84.31 282 VAL B O 1
ATOM 4633 N N . THR B 1 283 ? -16.281 -4.664 5.387 1 80.12 283 THR B N 1
ATOM 4634 C CA . THR B 1 283 ? -16.312 -4.562 6.844 1 80.12 283 THR B CA 1
ATOM 4635 C C . THR B 1 283 ? -15.117 -3.76 7.352 1 80.12 283 THR B C 1
ATOM 4637 O O . THR B 1 283 ? -13.969 -4.055 7.004 1 80.12 283 THR B O 1
ATOM 4640 N N . PRO B 1 284 ? -15.508 -2.756 8.18 1 79 284 PRO B N 1
ATOM 4641 C CA . PRO B 1 284 ? -14.406 -1.913 8.664 1 79 284 PRO B CA 1
ATOM 4642 C C . PRO B 1 284 ? -13.406 -2.682 9.523 1 79 284 PRO B C 1
ATOM 4644 O O . PRO B 1 284 ? -13.781 -3.639 10.211 1 79 284 PRO B O 1
ATOM 4647 N N . SER B 1 285 ? -12.211 -2.217 9.414 1 73.81 285 SER B N 1
ATOM 4648 C CA . SER B 1 285 ? -11.172 -2.699 10.32 1 73.81 285 SER B CA 1
ATOM 4649 C C . SER B 1 285 ? -11.297 -2.062 11.695 1 73.81 285 SER B C 1
ATOM 4651 O O . SER B 1 285 ? -11.695 -0.901 11.82 1 73.81 285 SER B O 1
ATOM 4653 N N . GLU B 1 286 ? -11.695 -2.695 12.867 1 61.62 286 GLU B N 1
ATOM 4654 C CA . GLU B 1 286 ? -12.055 -2.109 14.156 1 61.62 286 GLU B CA 1
ATOM 4655 C C . GLU B 1 286 ? -10.82 -1.868 15.016 1 61.62 286 GLU B C 1
ATOM 4657 O O . GLU B 1 286 ? -9.766 -2.461 14.781 1 61.62 286 GLU B O 1
ATOM 4662 N N . LYS B 1 287 ? -11.133 -0.781 16.094 1 57.5 287 LYS B N 1
ATOM 4663 C CA . LYS B 1 287 ? -10.195 -0.26 17.078 1 57.5 287 LYS B CA 1
ATOM 4664 C C . LYS B 1 287 ? -9.656 -1.377 17.969 1 57.5 287 LYS B C 1
ATOM 4666 O O . LYS B 1 287 ? -10.406 -2.273 18.375 1 57.5 287 LYS B O 1
ATOM 4671 N N . ALA B 1 288 ? -8.391 -1.625 18.094 1 44.53 288 ALA B N 1
ATOM 4672 C CA . ALA B 1 288 ? -7.84 -2.701 18.922 1 44.53 288 ALA B CA 1
ATOM 4673 C C . ALA B 1 288 ? -7.543 -2.213 20.328 1 44.53 288 ALA B C 1
ATOM 4675 O O . ALA B 1 288 ? -7.098 -2.988 21.188 1 44.53 288 ALA B O 1
ATOM 4676 N N . TYR B 1 289 ? -7.531 -0.883 20.719 1 40.97 289 TYR B N 1
ATOM 4677 C CA . TYR B 1 289 ? -6.73 -0.65 21.906 1 40.97 289 TYR B CA 1
ATOM 4678 C C . TYR B 1 289 ? -7.543 -0.911 23.172 1 40.97 289 TYR B C 1
ATOM 4680 O O . TYR B 1 289 ? -8.609 -0.319 23.359 1 40.97 289 TYR B O 1
ATOM 4688 N N . GLU B 1 290 ? -7.574 -2.148 23.5 1 45.5 290 GLU B N 1
ATOM 4689 C CA . GLU B 1 290 ? -7.922 -2.146 24.906 1 45.5 290 GLU B CA 1
ATOM 4690 C C . GLU B 1 290 ? -6.73 -1.745 25.781 1 45.5 290 GLU B C 1
ATOM 4692 O O . GLU B 1 290 ? -5.652 -2.332 25.656 1 45.5 290 GLU B O 1
ATOM 4697 N N . LYS B 1 291 ? -6.684 -0.527 26.375 1 41.38 291 LYS B N 1
ATOM 4698 C CA . LYS B 1 291 ? -5.652 -0.184 27.344 1 41.38 291 LYS B CA 1
ATOM 4699 C C . LYS B 1 291 ? -5.355 -1.362 28.266 1 41.38 291 LYS B C 1
ATOM 4701 O O . LYS B 1 291 ? -6.27 -1.946 28.859 1 41.38 291 LYS B O 1
ATOM 4706 N N . PRO B 1 292 ? -4.246 -1.938 28.141 1 42.53 292 PRO B N 1
ATOM 4707 C CA . PRO B 1 292 ? -4.016 -2.912 29.203 1 42.53 292 PRO B CA 1
ATOM 4708 C C . PRO B 1 292 ? -4.422 -2.385 30.578 1 42.53 292 PRO B C 1
ATOM 4710 O O . PRO B 1 292 ? -4.332 -1.181 30.844 1 42.53 292 PRO B O 1
ATOM 4713 N N . PRO B 1 293 ? -5.23 -3.061 31.281 1 39.78 293 PRO B N 1
ATOM 4714 C CA . PRO B 1 293 ? -5.504 -2.549 32.625 1 39.78 293 PRO B CA 1
ATOM 4715 C C . PRO B 1 293 ? -4.242 -2.086 33.344 1 39.78 293 PRO B C 1
ATOM 4717 O O . PRO B 1 293 ? -3.152 -2.607 33.094 1 39.78 293 PRO B O 1
ATOM 4720 N N . GLU B 1 294 ? -4.098 -0.86 33.656 1 35.09 294 GLU B N 1
ATOM 4721 C CA . GLU B 1 294 ? -3 -0.463 34.531 1 35.09 294 GLU B CA 1
ATOM 4722 C C . GLU B 1 294 ? -2.736 -1.52 35.594 1 35.09 294 GLU B C 1
ATOM 4724 O O . GLU B 1 294 ? -3.609 -1.81 36.438 1 35.09 294 GLU B O 1
ATOM 4729 N N . ARG B 1 295 ? -1.981 -2.479 35.312 1 35.94 295 ARG B N 1
ATOM 4730 C CA . ARG B 1 295 ? -1.651 -3.199 36.531 1 35.94 295 ARG B CA 1
ATOM 4731 C C . ARG B 1 295 ? -1.237 -2.236 37.656 1 35.94 295 ARG B C 1
ATOM 4733 O O . ARG B 1 295 ? -0.301 -1.451 37.469 1 35.94 295 ARG B O 1
ATOM 4740 N N . LYS B 1 296 ? -2.156 -1.802 38.5 1 33.56 296 LYS B N 1
ATOM 4741 C CA . LYS B 1 296 ? -1.785 -1.131 39.75 1 33.56 296 LYS B CA 1
ATOM 4742 C C . LYS B 1 296 ? -0.487 -1.7 40.312 1 33.56 296 LYS B C 1
ATOM 4744 O O . LYS B 1 296 ? -0.373 -2.91 40.5 1 33.56 296 LYS B O 1
ATOM 4749 N N . GLU B 1 297 ? 0.662 -1.103 40.125 1 33.97 297 GLU B N 1
ATOM 4750 C CA . GLU B 1 297 ? 1.806 -1.406 40.969 1 33.97 297 GLU B CA 1
ATOM 4751 C C . GLU B 1 297 ? 1.365 -1.67 42.406 1 33.97 297 GLU B C 1
ATOM 4753 O O . GLU B 1 297 ? 0.797 -0.792 43.062 1 33.97 297 GLU B O 1
ATOM 4758 N N . GLU B 1 298 ? 0.976 -2.756 42.75 1 33.53 298 GLU B N 1
ATOM 4759 C CA . GLU B 1 298 ? 0.929 -3.053 44.188 1 33.53 298 GLU B CA 1
ATOM 4760 C C . GLU B 1 298 ? 2.141 -2.475 44.906 1 33.53 298 GLU B C 1
ATOM 4762 O O . GLU B 1 298 ? 3.279 -2.676 44.5 1 33.53 298 GLU B O 1
ATOM 4767 N N . GLU B 1 299 ? 2.045 -1.223 45.531 1 32.28 299 GLU B N 1
ATOM 4768 C CA . GLU B 1 299 ? 2.943 -0.694 46.531 1 32.28 299 GLU B CA 1
ATOM 4769 C C . GLU B 1 299 ? 3.494 -1.812 47.406 1 32.28 299 GLU B C 1
ATOM 4771 O O . GLU B 1 299 ? 2.77 -2.369 48.25 1 32.28 299 GLU B O 1
ATOM 4776 N N . ASP B 1 300 ? 4.246 -2.67 46.844 1 34.47 300 ASP B N 1
ATOM 4777 C CA . ASP B 1 300 ? 5 -3.547 47.719 1 34.47 300 ASP B CA 1
ATOM 4778 C C . ASP B 1 300 ? 5.656 -2.75 48.844 1 34.47 300 ASP B C 1
ATOM 4780 O O . ASP B 1 300 ? 6.816 -2.352 48.75 1 34.47 300 ASP B O 1
ATOM 4784 N N . GLU B 1 301 ? 5.027 -1.607 49.312 1 32.66 301 GLU B N 1
ATOM 4785 C CA . GLU B 1 301 ? 5.523 -0.993 50.531 1 32.66 301 GLU B CA 1
ATOM 4786 C C . GLU B 1 301 ? 5.801 -2.043 51.594 1 32.66 301 GLU B C 1
ATOM 4788 O O . GLU B 1 301 ? 6.473 -1.763 52.594 1 32.66 301 GLU B O 1
ATOM 4793 N N . ALA B 1 302 ? 4.766 -2.9 51.75 1 30.3 302 ALA B N 1
ATOM 4794 C CA . ALA B 1 302 ? 4.672 -3.352 53.125 1 30.3 302 ALA B CA 1
ATOM 4795 C C . ALA B 1 302 ? 5.914 -4.137 53.531 1 30.3 302 ALA B C 1
ATOM 4797 O O . ALA B 1 302 ? 6.312 -4.117 54.688 1 30.3 302 ALA B O 1
ATOM 4798 N N . LEU B 1 303 ? 6.277 -5.145 52.656 1 29.59 303 LEU B N 1
ATOM 4799 C CA . LEU B 1 303 ? 6.812 -6.223 53.469 1 29.59 303 LEU B CA 1
ATOM 4800 C C . LEU B 1 303 ? 8.266 -5.949 53.844 1 29.59 303 LEU B C 1
ATOM 4802 O O . LEU B 1 303 ? 8.984 -6.859 54.281 1 29.59 303 LEU B O 1
ATOM 4806 N N . GLU B 1 304 ? 8.781 -4.711 53.375 1 31.56 304 GLU B N 1
ATOM 4807 C CA . GLU B 1 304 ? 10.18 -4.617 53.781 1 31.56 304 GLU B CA 1
ATOM 4808 C C . GLU B 1 304 ? 10.312 -4.734 55.281 1 31.56 304 GLU B C 1
ATOM 4810 O O . GLU B 1 304 ? 11.383 -4.457 55.844 1 31.56 304 GLU B O 1
ATOM 4815 N N . GLU B 1 305 ? 9.172 -4.684 55.969 1 29.89 305 GLU B N 1
ATOM 4816 C CA . GLU B 1 305 ? 9.438 -4.465 57.375 1 29.89 305 GLU B CA 1
ATOM 4817 C C . GLU B 1 305 ? 10.383 -5.527 57.938 1 29.89 305 GLU B C 1
ATOM 4819 O O . GLU B 1 305 ? 11.125 -5.266 58.906 1 29.89 305 GLU B O 1
ATOM 4824 N N . GLY B 1 306 ? 9.961 -6.836 57.844 1 27.58 306 GLY B N 1
ATOM 4825 C CA . GLY B 1 306 ? 10.109 -7.652 59.031 1 27.58 306 GLY B CA 1
ATOM 4826 C C . GLY B 1 306 ? 11.539 -8.094 59.281 1 27.58 306 GLY B C 1
ATOM 4827 O O . GLY B 1 306 ? 11.852 -8.648 60.344 1 27.58 306 GLY B O 1
ATOM 4828 N N . GLY B 1 307 ? 12.297 -8.648 58.25 1 27.66 307 GLY B N 1
ATOM 4829 C CA . GLY B 1 307 ? 13.109 -9.758 58.719 1 27.66 307 GLY B CA 1
ATOM 4830 C C . GLY B 1 307 ? 14.328 -9.305 59.5 1 27.66 307 GLY B C 1
ATOM 4831 O O . GLY B 1 307 ? 15.258 -8.734 58.906 1 27.66 307 GLY B O 1
ATOM 4832 N N . GLU B 1 308 ? 14.18 -8.742 60.688 1 29 308 GLU B N 1
ATOM 4833 C CA . GLU B 1 308 ? 15.117 -8.492 61.781 1 29 308 GLU B CA 1
ATOM 4834 C C . GLU B 1 308 ? 16.062 -9.672 62 1 29 308 GLU B C 1
ATOM 4836 O O . GLU B 1 308 ? 16.812 -9.719 62.969 1 29 308 GLU B O 1
ATOM 4841 N N . GLY B 1 309 ? 16.047 -10.797 61.125 1 27.97 309 GLY B N 1
ATOM 4842 C CA . GLY B 1 309 ? 16.703 -11.875 61.844 1 27.97 309 GLY B CA 1
ATOM 4843 C C . GLY B 1 309 ? 18.141 -11.562 62.219 1 27.97 309 GLY B C 1
ATOM 4844 O O . GLY B 1 309 ? 18.859 -10.914 61.469 1 27.97 309 GLY B O 1
ATOM 4845 N N . GLU B 1 310 ? 18.422 -11.422 63.5 1 28.58 310 GLU B N 1
ATOM 4846 C CA . GLU B 1 310 ? 19.609 -11.328 64.375 1 28.58 310 GLU B CA 1
ATOM 4847 C C . GLU B 1 310 ? 20.656 -12.352 63.938 1 28.58 310 GLU B C 1
ATOM 4849 O O . GLU B 1 310 ? 20.547 -13.539 64.25 1 28.58 310 GLU B O 1
ATOM 4854 N N . ASP B 1 311 ? 21.047 -12.539 62.625 1 26.06 311 ASP B N 1
ATOM 4855 C CA . ASP B 1 311 ? 22 -13.633 62.469 1 26.06 311 ASP B CA 1
ATOM 4856 C C . ASP B 1 311 ? 23.25 -13.398 63.312 1 26.06 311 ASP B C 1
ATOM 4858 O O . ASP B 1 311 ? 23.922 -12.375 63.188 1 26.06 311 ASP B O 1
ATOM 4862 N N . GLU B 1 312 ? 23.281 -13.922 64.5 1 27.81 312 GLU B N 1
ATOM 4863 C CA . GLU B 1 312 ? 24.297 -14.211 65.5 1 27.81 312 GLU B CA 1
ATOM 4864 C C . GLU B 1 312 ? 25.516 -14.875 64.875 1 27.81 312 GLU B C 1
ATOM 4866 O O . GLU B 1 312 ? 25.438 -16 64.375 1 27.81 312 GLU B O 1
ATOM 4871 N N . SER B 1 313 ? 26.25 -14.195 64 1 26.92 313 SER B N 1
ATOM 4872 C CA . SER B 1 313 ? 27.5 -14.797 63.562 1 26.92 313 SER B CA 1
ATOM 4873 C C . SER B 1 313 ? 28.281 -15.406 64.688 1 26.92 313 SER B C 1
ATOM 4875 O O . SER B 1 313 ? 28.375 -14.812 65.75 1 26.92 313 SER B O 1
ATOM 4877 N N . MET B 1 314 ? 28.609 -16.734 64.688 1 25.73 314 MET B N 1
ATOM 4878 C CA . MET B 1 314 ? 29.344 -17.781 65.375 1 25.73 314 MET B CA 1
ATOM 4879 C C . MET B 1 314 ? 30.781 -17.359 65.625 1 25.73 314 MET B C 1
ATOM 4881 O O . MET B 1 314 ? 31.484 -16.906 64.75 1 25.73 314 MET B O 1
ATOM 4885 N N . GLU B 1 315 ? 31.172 -17.156 66.875 1 25.72 315 GLU B N 1
ATOM 4886 C CA . GLU B 1 315 ? 32.406 -17.031 67.688 1 25.72 315 GLU B CA 1
ATOM 4887 C C . GLU B 1 315 ? 33.312 -18.234 67.438 1 25.72 315 GLU B C 1
ATOM 4889 O O . GLU B 1 315 ? 33.125 -19.297 68 1 25.72 315 GLU B O 1
ATOM 4894 N N . THR B 1 316 ? 33.531 -18.797 66.312 1 24.83 316 THR B N 1
ATOM 4895 C CA . THR B 1 316 ? 34.531 -19.844 66.438 1 24.83 316 THR B CA 1
ATOM 4896 C C . THR B 1 316 ? 35.844 -19.266 67 1 24.83 316 THR B C 1
ATOM 4898 O O . THR B 1 316 ? 36.281 -18.172 66.625 1 24.83 316 THR B O 1
ATOM 4901 N N . GLN B 1 317 ? 36.406 -19.938 68.125 1 26.16 317 GLN B N 1
ATOM 4902 C CA . GLN B 1 317 ? 37.531 -19.969 69.062 1 26.16 317 GLN B CA 1
ATOM 4903 C C . GLN B 1 317 ? 38.844 -19.984 68.25 1 26.16 317 GLN B C 1
ATOM 4905 O O . GLN B 1 317 ? 39.906 -19.703 68.875 1 26.16 317 GLN B O 1
ATOM 4910 N N . GLU B 1 318 ? 39.188 -19.906 67 1 26.2 318 GLU B N 1
ATOM 4911 C CA . GLU B 1 318 ? 40.656 -19.938 67 1 26.2 318 GLU B CA 1
ATOM 4912 C C . GLU B 1 318 ? 41.219 -18.609 67.562 1 26.2 318 GLU B C 1
ATOM 4914 O O . GLU B 1 318 ? 40.625 -17.547 67.312 1 26.2 318 GLU B O 1
#

Solvent-accessible surface area (backbone atoms only — not comparable to full-atom values): 34664 Å² total; per-residue (Å²): 106,70,61,52,34,51,51,52,51,53,52,51,49,50,52,52,48,44,42,50,78,57,40,80,89,54,81,72,48,49,70,48,76,43,72,15,53,42,50,63,66,61,37,59,50,90,92,51,45,55,36,38,32,34,36,28,21,71,47,81,54,26,61,64,48,46,51,52,49,48,48,52,50,51,52,52,47,35,70,76,38,69,83,58,67,71,47,76,46,72,54,86,49,34,32,33,41,31,48,94,66,23,35,40,36,37,30,41,29,49,48,75,80,52,68,81,66,66,43,81,88,54,27,58,52,66,68,46,28,50,50,38,54,46,38,48,48,50,40,52,50,38,62,75,73,46,66,48,66,57,31,26,54,46,32,31,51,49,53,51,43,27,72,53,33,72,47,35,59,79,59,43,71,67,53,41,50,52,46,27,36,43,40,27,39,70,51,95,83,58,53,76,45,57,58,71,59,21,54,50,42,43,33,24,44,32,17,35,32,35,56,31,59,94,44,82,55,51,62,35,88,83,48,80,85,75,40,46,59,58,70,83,45,53,73,64,47,28,50,37,35,18,37,44,23,35,31,49,42,56,40,42,41,39,68,39,48,50,32,69,71,52,71,62,54,87,43,54,52,56,50,76,34,73,44,78,32,90,79,33,31,46,34,26,32,49,88,29,69,60,74,71,74,76,75,72,77,71,75,76,66,60,71,79,64,61,83,66,74,75,80,72,70,79,73,78,79,135,107,70,62,52,35,52,50,52,51,52,53,52,50,51,52,54,48,44,43,50,78,57,41,78,89,54,82,74,48,50,68,48,75,43,70,16,54,42,50,64,66,61,36,58,50,90,92,51,45,55,35,37,32,33,37,28,21,71,47,84,56,26,60,64,49,45,49,49,48,50,50,52,51,54,54,51,49,35,70,75,38,71,82,58,68,72,47,76,47,74,54,85,48,31,30,32,43,31,47,95,67,22,35,39,36,38,30,41,28,48,48,75,82,53,67,79,69,65,44,80,89,54,28,57,51,64,67,47,28,50,48,37,54,46,39,48,49,50,39,53,49,38,63,74,73,46,66,50,66,57,32,26,54,45,32,32,50,50,54,49,42,28,72,53,32,70,47,35,58,79,60,44,72,66,53,41,50,51,46,28,36,43,40,27,39,71,51,96,82,59,52,75,44,55,58,72,59,20,55,50,43,42,33,23,44,33,17,34,31,35,55,30,59,94,43,83,53,50,62,34,87,84,47,80,85,73,41,47,60,57,70,83,46,52,72,64,48,28,49,38,34,19,38,44,22,34,32,48,42,55,42,42,39,40,70,38,48,50,33,70,72,52,73,61,55,86,44,54,52,56,51,75,33,72,45,77,34,89,79,34,29,45,32,26,31,50,89,26,71,61,73,69,72,75,74,72,75,70,74,78,64,65,74,78,68,63,87,67,77,76,78,77,78,80,82,75,80,127

Nearest PDB structures (foldseek):
  4at8-assembly2_C  TM=9.837E-01  e=1.426E-45  Mus musculus
  4at8-assembly1_A  TM=9.795E-01  e=7.605E-46  Mus musculus
  4at9-assembly1_A  TM=9.846E-01  e=4.527E-44  Mus musculus
  4atb-assembly2_C  TM=9.830E-01  e=3.869E-44  Mus musculus
  4at7-assembly1_B  TM=7.761E-01  e=6.313E-17  Mus musculus

InterPro domains:
  IPR006561 DZF domain [PS51703] (1-302)
  IPR006561 DZF domain [SM00572] (29-269)
  IPR043519 Nucleotidyltransferase superfamily [G3DSA:3.30.460.10] (2-148)
  IPR043519 Nucleotidyltransferase superfamily [SSF81301] (3-90)
  IPR049401 DZF domain, N-terminal [PF07528] (2-147)
  IPR049402 DZF domain, C-terminal [PF20965] (151-282)
  IPR052134 Interleukin enhancer-binding factor 2 [PTHR46447] (2-318)

Radius of gyration: 35.78 Å; Cα contacts (8 Å, |Δi|>4): 1046; chains: 2; bounding box: 108×108×116 Å

Organism: NCBI:txid630221

Sequence (636 aa):
MQASILSLVTKINNVIDNLIVAPGNFEVQIEEVRQVGSYKKGTMTTGHNVADLVVILKILPTLEAVAALGNKVVDTLRTQDPSEVLSMLTNETGFEISSADATVKILITTVPPNLRKLDPELHLDIKVLQSALAAIRHARWFEENASQSTVKVLIRLLKDLRVRFAGFEPLTPWILDLLGHSAVMNNPSRQPLPLNVAYRRCLQMLAAGLFLPGSVGITDPCESGNFRVHTVMTLEQQDMVCFTAQTLVRVLSHGGYRKILGLEGDASYLTTEMSTWDGVIVTPSEKAYEKPPERKEEEDEALEEGGEGEDESMETQEMQASILSLVTKINNVIDNLIVAPGNFEVQIEEVRQVGSYKKGTMTTGHNVADLVVILKILPTLEAVAALGNKVVDTLRTQDPSEVLSMLTNETGFEISSADATVKILITTVPPNLRKLDPELHLDIKVLQSALAAIRHARWFEENASQSTVKVLIRLLKDLRVRFAGFEPLTPWILDLLGHSAVMNNPSRQPLPLNVAYRRCLQMLAAGLFLPGSVGITDPCESGNFRVHTVMTLEQQDMVCFTAQTLVRVLSHGGYRKILGLEGDASYLTTEMSTWDGVIVTPSEKAYEKPPERKEEEDEALEEGGEGEDESMETQE

Secondary structure (DSSP, 8-state):
-HHHHHHHHHHHHHHHHHHHH--TT----EEEEEEEHHHHHT-PPTT--EEEEEEEESS--BHHHHHHHHHHHHHHHHHH-TTS--EEEE-SSEEEEE-SS-EEEEEEEE-GGGGGG--TTTB--HHHHHHHHHHHHHHHHHHHH---HHHHHHHHHHHHHHHH-GGGTT--HHHHHHHHHHHHH-STT-SPPPHHHHHHHHHHHHHTTTTSTTS---B-TTSSS--BGGGGS-HHHHHHHHHHHHHHHHHHHTT-HHHHTTSSS--GGGGTS-EEETTEEE----B--------------SGGGT------------/-HHHHHHHHHHHHHHHHHHHH--TT----EEEEEEEHHHHHT-PPTT--EEEEEEEESS--BHHHHHHHHHHHHHHHHHH-TTS--EEEE-SSEEEEE-SS-EEEEEEEE-GGGGGG--TTTB--HHHHHHHHHHHHHHHHHHHH---HHHHHHHHHHHHHHHH-GGGTT--HHHHHHHHHHHHH-STT-SPPPHHHHHHHHHHHHHTTTTSTTS---B-TTSSS--BGGGGS-HHHHHHHHHHHHHHHHHHHTT-HHHHTTSSS--GGGGTS-EEETTEEE-----------------TTGGGG-------------

pLDDT: mean 88.22, std 19.44, range [22.95, 98.88]